Protein AF-0000000079722880 (afdb_homodimer)

Nearest PDB structures (foldseek):
  6xr1-assembly1_A  TM=2.635E-01  e=7.295E+00  synthetic construct
  6xr1-assembly1_A  TM=2.634E-01  e=8.609E+00  synthetic construct

Structure (mmCIF, N/CA/C/O backbone):
data_AF-0000000079722880-model_v1
#
loop_
_entity.id
_entity.type
_entity.pdbx_description
1 polymer 'Probable queuosine precursor transporter'
#
loop_
_atom_site.group_PDB
_atom_site.id
_atom_site.type_symbol
_atom_site.label_atom_id
_atom_site.label_alt_id
_atom_site.label_comp_id
_atom_site.label_asym_id
_atom_site.label_entity_id
_atom_site.label_seq_id
_atom_site.pdbx_PDB_ins_code
_atom_site.Cartn_x
_atom_site.Cartn_y
_atom_site.Cartn_z
_atom_site.occupancy
_atom_site.B_iso_or_equiv
_atom_site.auth_seq_id
_atom_site.auth_comp_id
_atom_site.auth_asym_id
_atom_site.auth_atom_id
_atom_site.pdbx_PDB_model_num
ATOM 1 N N . MET A 1 1 ? -13.094 20 5.91 1 61.19 1 MET A N 1
ATOM 2 C CA . MET A 1 1 ? -12.414 19.875 7.195 1 61.19 1 MET A CA 1
ATOM 3 C C . MET A 1 1 ? -11.094 20.641 7.18 1 61.19 1 MET A C 1
ATOM 5 O O . MET A 1 1 ? -10.18 20.312 6.422 1 61.19 1 MET A O 1
ATOM 9 N N . PRO A 1 2 ? -11.055 21.625 7.852 1 68.75 2 PRO A N 1
ATOM 10 C CA . PRO A 1 2 ? -9.93 22.562 7.77 1 68.75 2 PRO A CA 1
ATOM 11 C C . PRO A 1 2 ? -8.578 21.875 7.992 1 68.75 2 PRO A C 1
ATOM 13 O O . PRO A 1 2 ? -7.586 22.25 7.363 1 68.75 2 PRO A O 1
ATOM 16 N N . TYR A 1 3 ? -8.602 20.766 8.758 1 74.88 3 TYR A N 1
ATOM 17 C CA . TYR A 1 3 ? -7.332 20.141 9.094 1 74.88 3 TYR A CA 1
ATOM 18 C C . TYR A 1 3 ? -6.75 19.406 7.887 1 74.88 3 TYR A C 1
ATOM 20 O O . TYR A 1 3 ? -5.531 19.344 7.719 1 74.88 3 TYR A O 1
ATOM 28 N N . LEU A 1 4 ? -7.633 19 7.027 1 81.56 4 LEU A N 1
ATOM 29 C CA . LEU A 1 4 ? -7.168 18.109 5.961 1 81.56 4 LEU A CA 1
ATOM 30 C C . LEU A 1 4 ? -7.098 18.859 4.629 1 81.56 4 LEU A C 1
ATOM 32 O O . LEU A 1 4 ? -6.516 18.359 3.664 1 81.56 4 LEU A O 1
ATOM 36 N N . SER A 1 5 ? -7.555 20.047 4.641 1 83.75 5 SER A N 1
ATOM 37 C CA . SER A 1 5 ? -7.613 20.781 3.385 1 83.75 5 SER A CA 1
ATOM 38 C C . SER A 1 5 ? -6.406 21.703 3.225 1 83.75 5 SER A C 1
ATOM 40 O O . SER A 1 5 ? -6.199 22.281 2.16 1 83.75 5 SER A O 1
ATOM 42 N N . ASN A 1 6 ? -5.559 21.734 4.258 1 89.25 6 ASN A N 1
ATOM 43 C CA . ASN A 1 6 ? -4.336 22.531 4.16 1 89.25 6 ASN A CA 1
ATOM 44 C C . ASN A 1 6 ? -3.361 21.938 3.146 1 89.25 6 ASN A C 1
ATOM 46 O O . ASN A 1 6 ? -3.148 20.719 3.117 1 89.25 6 ASN A O 1
ATOM 50 N N . LYS A 1 7 ? -2.75 22.797 2.369 1 91.5 7 LYS A N 1
ATOM 51 C CA . LYS A 1 7 ? -1.876 22.406 1.271 1 91.5 7 LYS A CA 1
ATOM 52 C C . LYS A 1 7 ? -0.739 21.516 1.771 1 91.5 7 LYS A C 1
ATOM 54 O O . LYS A 1 7 ? -0.401 20.516 1.137 1 91.5 7 LYS A O 1
ATOM 59 N N . PRO A 1 8 ? -0.166 21.844 2.928 1 92.81 8 PRO A N 1
ATOM 60 C CA . PRO A 1 8 ? 0.917 20.969 3.404 1 92.81 8 PRO A CA 1
ATOM 61 C C . PRO A 1 8 ? 0.445 19.562 3.732 1 92.81 8 PRO A C 1
ATOM 63 O O . PRO A 1 8 ? 1.158 18.594 3.467 1 92.81 8 PRO A O 1
ATOM 66 N N . VAL A 1 9 ? -0.765 19.484 4.301 1 93.81 9 VAL A N 1
ATOM 67 C CA . VAL A 1 9 ? -1.298 18.172 4.668 1 93.81 9 VAL A C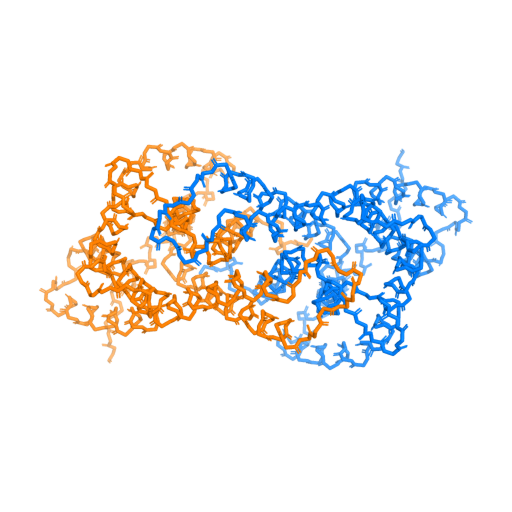A 1
ATOM 68 C C . VAL A 1 9 ? -1.634 17.375 3.406 1 93.81 9 VAL A C 1
ATOM 70 O O . VAL A 1 9 ? -1.33 16.188 3.314 1 93.81 9 VAL A O 1
ATOM 73 N N . VAL A 1 10 ? -2.178 18.062 2.428 1 94.75 10 VAL A N 1
ATOM 74 C CA . VAL A 1 10 ? -2.508 17.422 1.155 1 94.75 10 VAL A CA 1
ATOM 75 C C . VAL A 1 10 ? -1.235 16.906 0.492 1 94.75 10 VAL A C 1
ATOM 77 O O . VAL A 1 10 ? -1.208 15.773 -0.01 1 94.75 10 VAL A O 1
ATOM 80 N N . LEU A 1 11 ? -0.213 17.719 0.52 1 95.12 11 LEU A N 1
ATOM 81 C CA . LEU A 1 11 ? 1.066 17.328 -0.056 1 95.12 11 LEU A CA 1
ATOM 82 C C . LEU A 1 11 ? 1.625 16.094 0.658 1 95.12 11 LEU A C 1
ATOM 84 O O . LEU A 1 11 ? 2.068 15.141 0.011 1 95.12 11 LEU A O 1
ATOM 88 N N . TYR A 1 12 ? 1.6 16.094 1.978 1 96.44 12 TYR A N 1
ATOM 89 C CA . TYR A 1 12 ? 2.117 14.969 2.744 1 96.44 12 TYR A CA 1
ATOM 90 C C . TYR A 1 12 ? 1.321 13.703 2.455 1 96.44 12 TYR A C 1
ATOM 92 O O . TYR A 1 12 ? 1.897 12.625 2.291 1 96.44 12 TYR A O 1
ATOM 100 N N . VAL A 1 13 ? 0.023 13.797 2.396 1 97.06 13 VAL A N 1
ATOM 101 C CA . VAL A 1 13 ? -0.861 12.664 2.152 1 97.06 13 VAL A CA 1
ATOM 102 C C . VAL A 1 13 ? -0.552 12.047 0.788 1 97.06 13 VAL A C 1
ATOM 104 O O . VAL A 1 13 ? -0.48 10.828 0.651 1 97.06 13 VAL A O 1
ATOM 107 N N . LEU A 1 14 ? -0.364 12.883 -0.177 1 97.19 14 LEU A N 1
ATOM 108 C CA . LEU A 1 14 ? -0.044 12.406 -1.519 1 97.19 14 LEU A CA 1
ATOM 109 C C . LEU A 1 14 ? 1.307 11.703 -1.536 1 97.19 14 LEU A C 1
ATOM 111 O O . LEU A 1 14 ? 1.434 10.609 -2.096 1 97.19 14 LEU A O 1
ATOM 115 N N . LEU A 1 15 ? 2.281 12.32 -0.942 1 96.81 15 LEU A N 1
ATOM 116 C CA . LEU A 1 15 ? 3.619 11.742 -0.908 1 96.81 15 LEU A CA 1
ATOM 117 C C . LEU A 1 15 ? 3.623 10.43 -0.128 1 96.81 15 LEU A C 1
ATOM 119 O O . LEU A 1 15 ? 4.262 9.461 -0.541 1 96.81 15 LEU A O 1
ATOM 123 N N . LEU A 1 16 ? 2.896 10.398 1.007 1 98 16 LEU A N 1
ATOM 124 C CA . LEU A 1 16 ? 2.801 9.18 1.813 1 98 16 LEU A CA 1
ATOM 125 C C . LEU A 1 16 ? 2.137 8.055 1.027 1 98 16 LEU A C 1
ATOM 127 O O . LEU A 1 16 ? 2.584 6.91 1.08 1 98 16 LEU A O 1
ATOM 131 N N . SER A 1 17 ? 1.06 8.352 0.325 1 98.62 17 SER A N 1
ATOM 132 C CA . SER A 1 17 ? 0.34 7.352 -0.453 1 98.62 17 SER A CA 1
ATOM 133 C C . SER A 1 17 ? 1.231 6.742 -1.531 1 98.62 17 SER A C 1
ATOM 135 O O . SER A 1 17 ? 1.255 5.523 -1.711 1 98.62 17 SER A O 1
ATOM 137 N N . LEU A 1 18 ? 1.958 7.609 -2.229 1 98.19 18 LEU A N 1
ATOM 138 C CA . LEU A 1 18 ? 2.896 7.137 -3.24 1 98.19 18 LEU A CA 1
ATOM 139 C C . LEU A 1 18 ? 3.994 6.289 -2.607 1 98.19 18 LEU A C 1
ATOM 141 O O . LEU A 1 18 ? 4.328 5.219 -3.119 1 98.19 18 LEU A O 1
ATOM 145 N N . PHE A 1 19 ? 4.484 6.82 -1.496 1 97.69 19 PHE A N 1
ATOM 146 C CA . PHE A 1 19 ? 5.551 6.117 -0.788 1 97.69 19 PHE A CA 1
ATOM 147 C C . PHE A 1 19 ? 5.109 4.711 -0.401 1 97.69 19 PHE A C 1
ATOM 149 O O . PHE A 1 19 ? 5.809 3.736 -0.687 1 97.69 19 PHE A O 1
ATOM 156 N N . LEU A 1 20 ? 3.975 4.539 0.229 1 98.19 20 LEU A N 1
ATOM 157 C CA . LEU A 1 20 ? 3.486 3.248 0.704 1 98.19 20 LEU A CA 1
ATOM 158 C C . LEU A 1 20 ? 3.232 2.299 -0.463 1 98.19 20 LEU A C 1
ATOM 160 O O . LEU A 1 20 ? 3.568 1.115 -0.39 1 98.19 20 LEU A O 1
ATOM 164 N N . THR A 1 21 ? 2.656 2.811 -1.53 1 98.62 21 THR A N 1
ATOM 165 C CA . THR A 1 21 ? 2.324 1.981 -2.684 1 98.62 21 THR A CA 1
ATOM 166 C C . THR A 1 21 ? 3.59 1.433 -3.336 1 98.62 21 THR A C 1
ATOM 168 O O . THR A 1 21 ? 3.703 0.226 -3.564 1 98.62 21 THR A O 1
ATOM 171 N N . PHE A 1 22 ? 4.559 2.293 -3.578 1 97.94 22 PHE A N 1
ATOM 172 C CA . PHE A 1 22 ? 5.785 1.873 -4.25 1 97.94 22 PHE A CA 1
ATOM 173 C C . PHE A 1 22 ? 6.629 0.993 -3.334 1 97.94 22 PHE A C 1
ATOM 175 O O . PHE A 1 22 ? 7.293 0.065 -3.799 1 97.94 22 PHE A O 1
ATOM 182 N N . LEU A 1 23 ? 6.613 1.309 -2.047 1 96.88 23 LEU A N 1
ATOM 183 C CA . LEU A 1 23 ? 7.316 0.474 -1.079 1 96.88 23 LEU A CA 1
ATOM 184 C C . LEU A 1 23 ? 6.734 -0.935 -1.052 1 96.88 23 LEU A C 1
ATOM 186 O O . LEU A 1 23 ? 7.473 -1.919 -1.135 1 96.88 23 LEU A O 1
ATOM 190 N N . LEU A 1 24 ? 5.414 -1.031 -0.935 1 98 24 LEU A N 1
ATOM 191 C CA . LEU A 1 24 ? 4.742 -2.326 -0.899 1 98 24 LEU A CA 1
ATOM 192 C C . LEU A 1 24 ? 5.012 -3.111 -2.18 1 98 24 LEU A C 1
ATOM 194 O O . LEU A 1 24 ? 5.312 -4.305 -2.127 1 98 24 LEU A O 1
ATOM 198 N N . MET A 1 25 ? 4.93 -2.426 -3.291 1 97.94 25 MET A N 1
ATOM 199 C CA . MET A 1 25 ? 5.148 -3.094 -4.57 1 97.94 25 MET A CA 1
ATOM 200 C C . MET A 1 25 ? 6.59 -3.572 -4.699 1 97.94 25 MET A C 1
ATOM 202 O O . MET A 1 25 ? 6.844 -4.645 -5.254 1 97.94 25 MET A O 1
ATOM 206 N N . ALA A 1 26 ? 7.543 -2.773 -4.215 1 96.25 26 ALA A N 1
ATOM 207 C CA . ALA A 1 26 ? 8.945 -3.17 -4.234 1 96.25 26 ALA A CA 1
ATOM 208 C C . ALA A 1 26 ? 9.164 -4.465 -3.459 1 96.25 26 ALA A C 1
ATOM 210 O O . ALA A 1 26 ? 9.93 -5.332 -3.889 1 96.25 26 ALA A O 1
ATOM 211 N N . GLU A 1 27 ? 8.5 -4.578 -2.316 1 96.44 27 GLU A N 1
ATOM 212 C CA . GLU A 1 27 ? 8.641 -5.766 -1.475 1 96.44 27 GLU A CA 1
ATOM 213 C C . GLU A 1 27 ? 7.98 -6.98 -2.119 1 96.44 27 GLU A C 1
ATOM 215 O O . GLU A 1 27 ? 8.547 -8.078 -2.113 1 96.44 27 GLU A O 1
ATOM 220 N N . LEU A 1 28 ? 6.824 -6.781 -2.695 1 96.81 28 LEU A N 1
ATOM 221 C CA . LEU A 1 28 ? 6.008 -7.891 -3.172 1 96.81 28 LEU A CA 1
ATOM 222 C C . LEU A 1 28 ? 6.566 -8.453 -4.477 1 96.81 28 LEU A C 1
ATOM 224 O O . LEU A 1 28 ? 6.422 -9.648 -4.754 1 96.81 28 LEU A O 1
ATOM 228 N N . THR A 1 29 ? 7.215 -7.602 -5.277 1 96.19 29 THR A N 1
ATOM 229 C CA . THR A 1 29 ? 7.719 -8.07 -6.566 1 96.19 29 THR A CA 1
ATOM 230 C C . THR A 1 29 ? 9.234 -8.234 -6.527 1 96.19 29 THR A C 1
ATOM 232 O O . THR A 1 29 ? 9.844 -8.664 -7.508 1 96.19 29 THR A O 1
ATOM 235 N N . GLY A 1 30 ? 9.852 -7.941 -5.426 1 93.88 30 GLY A N 1
ATOM 236 C CA . GLY A 1 30 ? 11.297 -7.793 -5.34 1 93.88 30 GLY A CA 1
ATOM 237 C C . GLY A 1 30 ? 12.039 -9.117 -5.375 1 93.88 30 GLY A C 1
ATOM 238 O O . GLY A 1 30 ? 13.258 -9.148 -5.52 1 93.88 30 GLY A O 1
ATOM 239 N N . SER A 1 31 ? 11.344 -10.195 -5.34 1 91.88 31 SER A N 1
ATOM 240 C CA . SER A 1 31 ? 12.016 -11.492 -5.297 1 91.88 31 SER A CA 1
ATOM 241 C C . SER A 1 31 ? 12.398 -11.961 -6.695 1 91.88 31 SER A C 1
ATOM 243 O O . SER A 1 31 ? 13.203 -12.883 -6.848 1 91.88 31 SER A O 1
ATOM 245 N N . LYS A 1 32 ? 11.781 -11.391 -7.668 1 95.75 32 LYS A N 1
ATOM 246 C CA . LYS A 1 32 ? 12.164 -11.703 -9.047 1 95.75 32 LYS A CA 1
ATOM 247 C C . LYS A 1 32 ? 13.453 -10.992 -9.43 1 95.75 32 LYS A C 1
ATOM 249 O O . LYS A 1 32 ? 13.633 -9.805 -9.148 1 95.75 32 LYS A O 1
ATOM 254 N N . LEU A 1 33 ? 14.359 -11.789 -10.031 1 96.5 33 LEU A N 1
ATOM 255 C CA . LEU A 1 33 ? 15.633 -11.234 -10.477 1 96.5 33 LEU A CA 1
ATOM 256 C C . LEU A 1 33 ? 15.648 -11.055 -11.992 1 96.5 33 LEU A C 1
ATOM 258 O O . LEU A 1 33 ? 15.078 -11.867 -12.719 1 96.5 33 LEU A O 1
ATOM 262 N N . PHE A 1 34 ? 16.312 -10.047 -12.398 1 96.5 34 PHE A N 1
ATOM 263 C CA . PHE A 1 34 ? 16.5 -9.797 -13.82 1 96.5 34 PHE A CA 1
ATOM 264 C C . PHE A 1 34 ? 17.906 -9.289 -14.109 1 96.5 34 PHE A C 1
ATOM 266 O O . PHE A 1 34 ? 18.672 -9.008 -13.18 1 96.5 34 PHE A O 1
ATOM 273 N N . THR A 1 35 ? 18.281 -9.312 -15.391 1 95 35 THR A N 1
ATOM 274 C CA . THR A 1 35 ? 19.609 -8.867 -15.805 1 95 35 THR A CA 1
ATOM 275 C C . THR A 1 35 ? 19.516 -7.527 -16.531 1 95 35 THR A C 1
ATOM 277 O O . THR A 1 35 ? 18.672 -7.344 -17.406 1 95 35 THR A O 1
ATOM 280 N N . ALA A 1 36 ? 20.266 -6.559 -16.031 1 91.06 36 ALA A N 1
ATOM 281 C CA . ALA A 1 36 ? 20.422 -5.277 -16.719 1 91.06 36 ALA A CA 1
ATOM 282 C C . ALA A 1 36 ? 21.891 -4.906 -16.844 1 91.06 36 ALA A C 1
ATOM 284 O O . ALA A 1 36 ? 22.641 -4.918 -15.859 1 91.06 36 ALA A O 1
ATOM 285 N N . PHE A 1 37 ? 22.344 -4.617 -18.094 1 90.5 37 PHE A N 1
ATOM 286 C CA . PHE A 1 37 ? 23.703 -4.219 -18.375 1 90.5 37 PHE A CA 1
ATOM 287 C C . PHE A 1 37 ? 24.688 -5.266 -17.875 1 90.5 37 PHE A C 1
ATOM 289 O O . PHE A 1 37 ? 25.734 -4.93 -17.297 1 90.5 37 PHE A O 1
ATOM 296 N N . GLY A 1 38 ? 24.312 -6.516 -17.859 1 90.31 38 GLY A N 1
ATOM 297 C CA . GLY A 1 38 ? 25.188 -7.621 -17.5 1 90.31 38 GLY A CA 1
ATOM 298 C C . GLY A 1 38 ? 25.172 -7.926 -16.016 1 90.31 38 GLY A C 1
ATOM 299 O O . GLY A 1 38 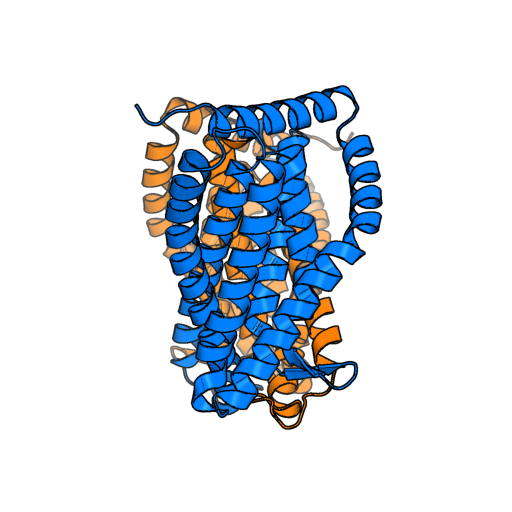? 25.875 -8.82 -15.547 1 90.31 38 GLY A O 1
ATOM 300 N N . PHE A 1 39 ? 24.344 -7.219 -15.25 1 92.5 39 PHE A N 1
ATOM 301 C CA . PHE A 1 39 ? 24.297 -7.418 -13.812 1 92.5 39 PHE A CA 1
ATOM 302 C C . PHE A 1 39 ? 22.938 -7.93 -13.375 1 92.5 39 PHE A C 1
ATOM 304 O O . PHE A 1 39 ? 21.906 -7.562 -13.953 1 92.5 39 PHE A O 1
ATOM 311 N N . THR A 1 40 ? 22.969 -8.773 -12.344 1 94.31 40 THR A N 1
ATOM 312 C CA . THR A 1 40 ? 21.734 -9.305 -11.758 1 94.31 40 THR A CA 1
ATOM 313 C C . THR A 1 40 ? 21.203 -8.359 -10.688 1 94.31 40 THR A C 1
ATOM 315 O O . THR A 1 40 ? 21.938 -7.953 -9.789 1 94.31 40 THR A O 1
ATOM 318 N N . MET A 1 41 ? 19.922 -8.094 -10.828 1 94 41 MET A N 1
ATOM 319 C CA . MET A 1 41 ? 19.281 -7.188 -9.883 1 94 41 MET A CA 1
ATOM 320 C C . MET A 1 41 ? 17.906 -7.691 -9.492 1 94 41 MET A C 1
ATOM 322 O O . MET A 1 41 ? 17.312 -8.523 -10.195 1 94 41 MET A O 1
ATOM 326 N N . THR A 1 42 ? 17.453 -7.164 -8.367 1 94.44 42 THR A N 1
ATOM 327 C CA . THR A 1 42 ? 16.094 -7.488 -7.941 1 94.44 42 THR A CA 1
ATOM 328 C C . THR A 1 42 ? 15.086 -6.551 -8.594 1 94.44 42 THR A C 1
ATOM 330 O O . THR A 1 42 ? 15.398 -5.395 -8.883 1 94.44 42 THR A O 1
ATOM 333 N N . MET A 1 43 ? 13.938 -7.051 -8.867 1 94.81 43 MET A N 1
ATOM 334 C CA . MET A 1 43 ? 12.875 -6.238 -9.461 1 94.81 43 MET A CA 1
ATOM 335 C C . MET A 1 43 ? 12.5 -5.078 -8.547 1 94.81 43 MET A C 1
ATOM 337 O O . MET A 1 43 ? 11.906 -4.098 -8.992 1 94.81 43 MET A O 1
ATOM 341 N N . GLY A 1 44 ? 12.805 -5.141 -7.301 1 92.38 44 GLY A N 1
ATOM 342 C CA . GLY A 1 44 ? 12.523 -4.098 -6.332 1 92.38 44 GLY A CA 1
ATOM 343 C C . GLY A 1 44 ? 13.211 -2.783 -6.652 1 92.38 44 GLY A C 1
ATOM 344 O O . GLY A 1 44 ? 12.836 -1.734 -6.125 1 92.38 44 GLY A O 1
ATOM 345 N N . VAL A 1 45 ? 14.18 -2.83 -7.508 1 90.62 45 VAL A N 1
ATOM 346 C CA . VAL A 1 45 ? 14.953 -1.627 -7.816 1 90.62 45 VAL A CA 1
ATOM 347 C C . VAL A 1 45 ? 14.109 -0.688 -8.68 1 90.62 45 VAL A C 1
ATOM 349 O O . VAL A 1 45 ? 14.422 0.5 -8.797 1 90.62 45 VAL A O 1
ATOM 352 N N . ILE A 1 46 ? 13.055 -1.205 -9.25 1 91.88 46 ILE A N 1
ATOM 353 C CA . ILE A 1 46 ? 12.242 -0.429 -10.18 1 91.88 46 ILE A CA 1
ATOM 354 C C . ILE A 1 46 ? 11.445 0.62 -9.414 1 91.88 46 ILE A C 1
ATOM 356 O O . ILE A 1 46 ? 11.469 1.804 -9.758 1 91.88 46 ILE A O 1
ATOM 360 N N . PRO A 1 47 ? 10.805 0.258 -8.336 1 93.88 47 PRO A N 1
ATOM 361 C CA . PRO A 1 47 ? 10.055 1.271 -7.586 1 93.88 47 PRO A CA 1
ATOM 362 C C . PRO A 1 47 ? 10.953 2.158 -6.73 1 93.88 47 PRO A C 1
ATOM 364 O O . PRO A 1 47 ? 10.539 3.244 -6.316 1 93.88 47 PRO A O 1
ATOM 367 N N . PHE A 1 48 ? 12.172 1.867 -6.492 1 87.5 48 PHE A N 1
ATOM 368 C CA . PHE A 1 48 ? 13.023 2.51 -5.496 1 87.5 48 PHE A CA 1
ATOM 369 C C . PHE A 1 48 ? 13.336 3.947 -5.895 1 87.5 48 PHE A C 1
ATOM 371 O O . PHE A 1 48 ? 13.383 4.836 -5.039 1 87.5 48 PHE A O 1
ATOM 378 N N . PRO A 1 49 ? 13.539 4.25 -7.156 1 89.38 49 PRO A N 1
ATOM 379 C CA . PRO A 1 49 ? 13.773 5.648 -7.512 1 89.38 49 PRO A CA 1
ATOM 380 C C . PRO A 1 49 ? 12.648 6.57 -7.051 1 89.38 49 PRO A C 1
ATOM 382 O O . PRO A 1 49 ? 12.906 7.688 -6.594 1 89.38 49 PRO A O 1
ATOM 385 N N . VAL A 1 50 ? 11.438 6.09 -7.133 1 91.94 50 VAL A N 1
ATOM 386 C CA . VAL A 1 50 ? 10.289 6.898 -6.727 1 91.94 50 VAL A CA 1
ATOM 387 C C . VAL A 1 50 ? 10.305 7.09 -5.211 1 91.94 50 VAL A C 1
ATOM 389 O O . VAL A 1 50 ? 10.07 8.195 -4.715 1 91.94 50 VAL A O 1
ATOM 392 N N . THR A 1 51 ? 10.594 6.043 -4.457 1 90.75 51 THR A N 1
ATOM 393 C CA . THR A 1 51 ? 10.625 6.156 -3.002 1 90.75 51 THR A CA 1
ATOM 394 C C . THR A 1 51 ? 11.742 7.094 -2.557 1 90.75 51 THR A C 1
ATOM 396 O O . THR A 1 51 ? 11.594 7.824 -1.574 1 90.75 51 THR A O 1
ATOM 399 N N . PHE A 1 52 ? 12.836 7.156 -3.314 1 84.06 52 PHE A N 1
ATOM 400 C CA . PHE A 1 52 ? 13.93 8.078 -3.018 1 84.06 52 PHE A CA 1
ATOM 401 C C . PHE A 1 52 ? 13.492 9.523 -3.232 1 84.06 52 PHE A C 1
ATOM 403 O O . PHE A 1 52 ? 13.789 10.391 -2.41 1 84.06 52 PHE A O 1
ATOM 410 N N . ILE A 1 53 ? 12.852 9.703 -4.348 1 88.31 53 ILE A N 1
ATOM 411 C CA . ILE A 1 53 ? 12.367 11.039 -4.652 1 88.31 53 ILE A CA 1
ATOM 412 C C . ILE A 1 53 ? 11.414 11.508 -3.557 1 88.31 53 ILE A C 1
ATOM 414 O O . ILE A 1 53 ? 11.531 12.633 -3.057 1 88.31 53 ILE A O 1
ATOM 418 N N . ILE A 1 54 ? 10.547 10.672 -3.129 1 93.12 54 ILE A N 1
ATOM 419 C CA . ILE A 1 54 ? 9.555 11.008 -2.117 1 93.12 54 ILE A CA 1
ATOM 420 C C . ILE A 1 54 ? 10.25 11.328 -0.796 1 93.12 54 ILE A C 1
ATOM 422 O O . ILE A 1 54 ? 9.922 12.312 -0.136 1 93.12 54 ILE A O 1
ATOM 426 N N . THR A 1 55 ? 11.188 10.508 -0.433 1 87.5 55 THR A N 1
ATOM 427 C CA . THR A 1 55 ? 11.875 10.719 0.836 1 87.5 55 THR A CA 1
ATOM 428 C C . THR A 1 55 ? 12.664 12.023 0.811 1 87.5 55 THR A C 1
ATOM 430 O O . THR A 1 55 ? 12.734 12.734 1.817 1 87.5 55 THR A O 1
ATOM 433 N N . ASP A 1 56 ? 13.227 12.398 -0.287 1 83.94 56 ASP A N 1
ATOM 434 C CA . ASP A 1 56 ? 13.938 13.664 -0.43 1 83.94 56 ASP A CA 1
ATOM 435 C C . ASP A 1 56 ? 12.977 14.844 -0.316 1 83.94 56 ASP A C 1
ATOM 437 O O . ASP A 1 56 ? 13.281 15.844 0.34 1 83.94 56 ASP A O 1
ATOM 441 N N . LEU A 1 57 ? 11.875 14.719 -0.985 1 88.31 57 LEU A N 1
ATOM 442 C CA . LEU A 1 57 ? 10.875 15.773 -0.92 1 88.31 57 LEU A CA 1
ATOM 443 C C . LEU A 1 57 ? 10.367 15.953 0.506 1 88.31 57 LEU A C 1
ATOM 445 O O . LEU A 1 57 ? 10.203 17.078 0.977 1 88.31 57 LEU A O 1
ATOM 449 N N . LEU A 1 58 ? 10.125 14.852 1.196 1 90.25 58 LEU A N 1
ATOM 450 C CA . LEU A 1 58 ? 9.688 14.914 2.586 1 90.25 58 LEU A CA 1
ATOM 451 C C . LEU A 1 58 ? 10.742 15.578 3.463 1 90.25 58 LEU A C 1
ATOM 453 O O . LEU A 1 58 ? 10.406 16.375 4.344 1 90.25 58 LEU A O 1
ATOM 457 N N . ASN A 1 59 ? 11.961 15.227 3.186 1 83.12 59 ASN A N 1
ATOM 458 C CA . ASN A 1 59 ? 13.047 15.836 3.947 1 83.12 59 ASN A CA 1
ATOM 459 C C . ASN A 1 59 ? 13.125 17.344 3.719 1 83.12 59 ASN A C 1
ATOM 461 O O . ASN A 1 59 ? 13.312 18.109 4.664 1 83.12 59 ASN A O 1
ATOM 465 N N . GLU A 1 60 ? 12.922 17.766 2.561 1 83.12 60 GLU A N 1
ATOM 466 C CA . GLU A 1 60 ? 13.062 19.172 2.168 1 83.12 60 GLU A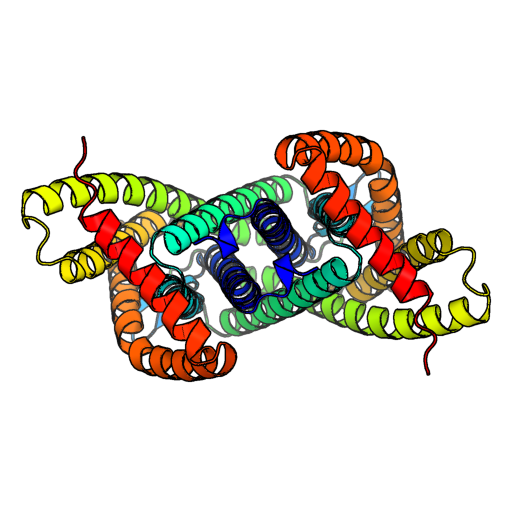 CA 1
ATOM 467 C C . GLU A 1 60 ? 11.914 20 2.711 1 83.12 60 GLU A C 1
ATOM 469 O O . GLU A 1 60 ? 12.125 21.109 3.23 1 83.12 60 GLU A O 1
ATOM 474 N N . TYR A 1 61 ? 10.734 19.484 2.635 1 88.44 61 TYR A N 1
ATOM 475 C CA . TYR A 1 61 ? 9.578 20.312 2.941 1 88.44 61 TYR A CA 1
ATOM 476 C C . TYR A 1 61 ? 9.094 20.078 4.367 1 88.44 61 TYR A C 1
ATOM 478 O O . TYR A 1 61 ? 8.453 20.938 4.965 1 88.44 61 TYR A O 1
ATOM 486 N N . PHE A 1 62 ? 9.422 18.891 4.914 1 89.88 62 PHE A N 1
ATOM 487 C CA . PHE A 1 62 ? 8.82 18.562 6.203 1 89.88 62 PHE A CA 1
ATOM 488 C C . PHE A 1 62 ? 9.891 18.203 7.223 1 89.88 62 PHE A C 1
ATOM 490 O O . PHE A 1 62 ? 9.609 18.094 8.422 1 89.88 62 PHE A O 1
ATOM 497 N N . GLY A 1 63 ? 11.094 17.938 6.75 1 83.06 63 GLY A N 1
ATOM 498 C CA . GLY A 1 63 ? 12.188 17.703 7.676 1 83.06 63 GLY A CA 1
ATOM 499 C C . GLY A 1 63 ? 12.445 16.234 7.945 1 83.06 63 GLY A C 1
ATOM 500 O O . GLY A 1 63 ? 11.68 15.375 7.512 1 83.06 63 GLY A O 1
ATOM 501 N N . ARG A 1 64 ? 13.414 15.914 8.727 1 81.94 64 ARG A N 1
ATOM 502 C CA . ARG A 1 64 ? 13.93 14.57 8.953 1 81.94 64 ARG A CA 1
ATOM 503 C C . ARG A 1 64 ? 12.992 13.758 9.836 1 81.94 64 ARG A C 1
ATOM 505 O O . ARG A 1 64 ? 12.859 12.547 9.672 1 81.94 64 ARG A O 1
ATOM 512 N N . LYS A 1 65 ? 12.398 14.352 10.773 1 85.38 65 LYS A N 1
ATOM 513 C CA . LYS A 1 65 ? 11.492 13.656 11.68 1 85.38 65 LYS A CA 1
ATOM 514 C C . LYS A 1 65 ? 10.32 13.039 10.914 1 85.38 65 LYS A C 1
ATOM 516 O O . LYS A 1 65 ? 9.914 11.906 11.195 1 85.38 65 LYS A O 1
ATOM 521 N N . VAL A 1 66 ? 9.891 13.82 9.914 1 90.56 66 VAL A N 1
ATOM 522 C CA . VAL A 1 66 ? 8.758 13.344 9.125 1 90.56 66 VAL A CA 1
ATOM 523 C C . VAL A 1 66 ? 9.211 12.195 8.219 1 90.56 66 VAL A C 1
ATOM 525 O O . VAL A 1 66 ? 8.469 11.234 8.008 1 90.56 66 VAL A O 1
ATOM 528 N N . VAL A 1 67 ? 10.438 12.281 7.727 1 87.81 67 VAL A N 1
ATOM 529 C CA . VAL A 1 67 ? 11 11.18 6.945 1 87.81 67 VAL A CA 1
ATOM 530 C C . VAL A 1 67 ? 11.062 9.922 7.801 1 87.81 67 VAL A C 1
ATOM 532 O O . VAL A 1 67 ? 10.641 8.844 7.359 1 87.81 67 VAL A O 1
ATOM 535 N N . ARG A 1 68 ? 11.469 10.031 9.008 1 87.31 68 ARG A N 1
ATOM 536 C CA . ARG A 1 68 ? 11.586 8.898 9.922 1 87.31 68 ARG A CA 1
ATOM 537 C C . ARG A 1 68 ? 10.211 8.305 10.234 1 87.31 68 ARG A C 1
ATOM 539 O O . ARG A 1 68 ? 10.023 7.09 10.195 1 87.31 68 ARG A O 1
ATOM 546 N N . THR A 1 69 ? 9.32 9.188 10.547 1 92.56 69 THR A N 1
ATOM 547 C CA . THR A 1 69 ? 7.969 8.742 10.859 1 92.56 69 THR A CA 1
ATOM 548 C C . THR A 1 69 ? 7.34 8.016 9.672 1 92.56 69 THR A C 1
ATOM 550 O O . THR A 1 69 ? 6.715 6.969 9.836 1 92.56 69 THR A O 1
ATOM 553 N N . THR A 1 70 ? 7.543 8.609 8.508 1 94.44 70 THR A N 1
ATOM 554 C CA . THR A 1 70 ? 6.996 8.008 7.293 1 94.44 70 THR A CA 1
ATOM 555 C C . THR A 1 70 ? 7.609 6.637 7.047 1 94.44 70 THR A C 1
ATOM 557 O O . THR A 1 70 ? 6.902 5.691 6.68 1 94.44 70 THR A O 1
ATOM 560 N N . THR A 1 71 ? 8.875 6.527 7.305 1 92.38 71 THR A N 1
ATOM 561 C CA . THR A 1 71 ? 9.57 5.262 7.109 1 92.38 71 THR A CA 1
ATOM 562 C C . THR A 1 71 ? 9.094 4.219 8.117 1 92.38 71 THR A C 1
ATOM 564 O O . THR A 1 71 ? 8.891 3.055 7.77 1 92.38 71 THR A O 1
ATOM 567 N N . ILE A 1 72 ? 8.859 4.625 9.344 1 94.44 72 ILE A N 1
ATOM 568 C CA . ILE A 1 72 ? 8.352 3.723 10.367 1 94.44 72 ILE A CA 1
ATOM 569 C C . ILE A 1 72 ? 6.957 3.236 9.984 1 94.44 72 ILE A C 1
ATOM 571 O O . ILE A 1 72 ? 6.652 2.045 10.102 1 94.44 72 ILE A O 1
ATOM 575 N N . ILE A 1 73 ? 6.137 4.148 9.523 1 96.56 73 ILE A N 1
AT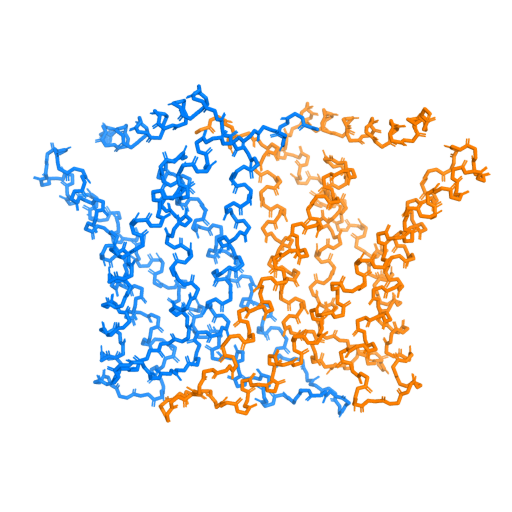OM 576 C CA . ILE A 1 73 ? 4.812 3.771 9.047 1 96.56 73 ILE A CA 1
ATOM 577 C C . ILE A 1 73 ? 4.938 2.738 7.93 1 96.56 73 ILE A C 1
ATOM 579 O O . ILE A 1 73 ? 4.254 1.713 7.941 1 96.56 73 ILE A O 1
ATOM 583 N N . GLY A 1 74 ? 5.836 2.998 7 1 96.81 74 GLY A N 1
ATOM 584 C CA . GLY A 1 74 ? 6.074 2.059 5.914 1 96.81 74 GLY A CA 1
ATOM 585 C C . GLY A 1 74 ? 6.469 0.676 6.398 1 96.81 74 GLY A C 1
ATOM 586 O O . GLY A 1 74 ? 5.945 -0.33 5.914 1 96.81 74 GLY A O 1
ATOM 587 N N . MET A 1 75 ? 7.316 0.626 7.422 1 95.88 75 MET A N 1
ATOM 588 C CA . MET A 1 75 ? 7.793 -0.646 7.957 1 95.88 75 MET A CA 1
ATOM 589 C C . MET A 1 75 ? 6.668 -1.405 8.648 1 95.88 75 MET A C 1
ATOM 591 O O . MET A 1 75 ? 6.543 -2.621 8.492 1 95.88 75 MET A O 1
ATOM 595 N N . ILE A 1 76 ? 5.883 -0.718 9.359 1 97.5 76 ILE A N 1
ATOM 596 C CA . ILE A 1 76 ? 4.75 -1.343 10.031 1 97.5 76 ILE A CA 1
ATOM 597 C C . ILE A 1 76 ? 3.766 -1.882 9 1 97.5 76 ILE A C 1
ATOM 599 O O . ILE A 1 76 ? 3.252 -2.994 9.141 1 97.5 76 ILE A O 1
ATOM 603 N N . MET A 1 77 ? 3.545 -1.135 7.941 1 98.19 77 MET A N 1
ATOM 604 C CA . MET A 1 77 ? 2.592 -1.539 6.91 1 98.19 77 MET A CA 1
ATOM 605 C C . MET A 1 77 ? 3.1 -2.76 6.148 1 98.19 77 MET A C 1
ATOM 607 O O . MET A 1 77 ? 2.326 -3.668 5.84 1 98.19 77 MET A O 1
ATOM 611 N N . ILE A 1 78 ? 4.375 -2.781 5.809 1 97.62 78 ILE A N 1
ATOM 612 C CA . ILE A 1 78 ? 4.871 -3.959 5.105 1 97.62 78 ILE A CA 1
ATOM 613 C C . ILE A 1 78 ? 4.863 -5.164 6.047 1 97.62 78 ILE A C 1
ATOM 615 O O . ILE A 1 78 ? 4.676 -6.301 5.605 1 97.62 78 ILE A O 1
ATOM 619 N N . GLY A 1 79 ? 5.102 -4.938 7.363 1 97.5 79 GLY A N 1
ATOM 620 C CA . GLY A 1 79 ? 4.922 -6.012 8.328 1 97.5 79 GLY A CA 1
ATOM 621 C C . GLY A 1 79 ? 3.512 -6.574 8.336 1 97.5 79 GLY A C 1
ATOM 622 O O . GLY A 1 79 ? 3.324 -7.789 8.391 1 97.5 79 GLY A O 1
ATOM 623 N N . LEU A 1 80 ? 2.543 -5.691 8.289 1 97.75 80 LEU A N 1
ATOM 624 C CA . LEU A 1 80 ? 1.148 -6.121 8.242 1 97.75 80 LEU A CA 1
ATOM 625 C C . LEU A 1 80 ? 0.851 -6.859 6.945 1 97.75 80 LEU A C 1
ATOM 627 O O . LEU A 1 80 ? 0.109 -7.848 6.945 1 97.75 80 LEU A O 1
ATOM 631 N N . ALA A 1 81 ? 1.401 -6.34 5.859 1 97.69 81 ALA A N 1
ATOM 632 C CA . ALA A 1 81 ? 1.259 -7.039 4.586 1 97.69 81 ALA A CA 1
ATOM 633 C C . ALA A 1 81 ? 1.806 -8.461 4.676 1 97.69 81 ALA A C 1
ATOM 635 O O . ALA A 1 81 ? 1.213 -9.398 4.133 1 97.69 81 ALA A O 1
ATOM 636 N N . TYR A 1 82 ? 2.906 -8.594 5.348 1 97.94 82 TYR A N 1
ATOM 637 C CA . TYR A 1 82 ? 3.504 -9.906 5.539 1 97.94 82 TYR A CA 1
ATOM 638 C C . TYR A 1 82 ? 2.557 -10.836 6.297 1 97.94 82 TYR A C 1
ATOM 640 O O . TYR A 1 82 ? 2.396 -12 5.934 1 97.94 82 TYR A O 1
ATOM 648 N N . VAL A 1 83 ? 1.973 -10.359 7.352 1 97.81 83 VAL A N 1
ATOM 649 C CA . VAL A 1 83 ? 1.035 -11.156 8.141 1 97.81 83 VAL A CA 1
ATOM 650 C C . VAL A 1 83 ? -0.123 -11.609 7.254 1 97.81 83 VAL A C 1
ATOM 652 O O . VAL A 1 83 ? -0.53 -12.773 7.309 1 97.81 83 VAL A O 1
ATOM 655 N N . LEU A 1 84 ? -0.62 -10.773 6.406 1 97.06 84 LEU A N 1
ATOM 656 C CA . LEU A 1 84 ? -1.719 -11.117 5.512 1 97.06 84 LEU A CA 1
ATOM 657 C C . LEU A 1 84 ? -1.294 -12.188 4.512 1 97.06 84 LEU A C 1
ATOM 659 O O . LEU A 1 84 ? -2.061 -13.109 4.223 1 97.06 84 LEU A O 1
ATOM 663 N N . ILE A 1 85 ? -0.095 -12.023 4.012 1 96.69 85 ILE A N 1
ATOM 664 C CA . ILE A 1 85 ? 0.442 -13.016 3.084 1 96.69 85 ILE A CA 1
ATOM 665 C C . ILE A 1 85 ? 0.497 -14.383 3.76 1 96.69 85 ILE A C 1
ATOM 667 O O . ILE A 1 85 ? 0.065 -15.383 3.184 1 96.69 85 ILE A O 1
ATOM 671 N N . VAL A 1 86 ? 1.034 -14.438 4.98 1 97.12 86 VAL A N 1
ATOM 672 C CA . VAL A 1 86 ? 1.186 -15.688 5.711 1 97.12 86 VAL A CA 1
ATOM 673 C C . VAL A 1 86 ? -0.185 -16.312 5.945 1 97.12 86 VAL A C 1
ATOM 675 O O . VAL A 1 86 ? -0.359 -17.531 5.77 1 97.12 86 VAL A O 1
ATOM 678 N N . VAL A 1 87 ? -1.17 -15.539 6.312 1 96.94 87 VAL A N 1
ATOM 679 C CA . VAL A 1 87 ? -2.529 -16.031 6.523 1 96.94 87 VAL A CA 1
ATOM 680 C C . VAL A 1 87 ? -3.08 -16.594 5.219 1 96.94 87 VAL A C 1
ATOM 682 O O . VAL A 1 87 ? -3.641 -17.688 5.203 1 96.94 87 VAL A O 1
ATOM 685 N N . ASP A 1 88 ? -2.926 -15.875 4.121 1 96.62 88 ASP A N 1
ATOM 686 C CA . ASP A 1 88 ? -3.436 -16.297 2.82 1 96.62 88 ASP A CA 1
ATOM 687 C C . ASP A 1 88 ? -2.795 -17.609 2.379 1 96.62 88 ASP A C 1
ATOM 689 O O . ASP A 1 88 ? -3.459 -18.453 1.783 1 96.62 88 ASP A O 1
ATOM 693 N N . MET A 1 89 ? -1.527 -17.766 2.674 1 96.69 89 MET A N 1
ATOM 694 C CA . MET A 1 89 ? -0.791 -18.953 2.238 1 96.69 89 MET A CA 1
ATOM 695 C C . MET A 1 89 ? -1.262 -20.188 2.992 1 96.69 89 MET A C 1
ATOM 697 O O . MET A 1 89 ? -1.11 -21.312 2.504 1 96.69 89 MET A O 1
ATOM 701 N N . GLN A 1 90 ? -1.86 -20 4.164 1 96.62 90 GLN A N 1
ATOM 702 C CA . GLN A 1 90 ? -2.314 -21.125 4.977 1 96.62 90 GLN A CA 1
ATOM 703 C C . GLN A 1 90 ? -3.691 -21.609 4.527 1 96.62 90 GLN A C 1
ATOM 705 O O . GLN A 1 90 ? -4.137 -22.688 4.926 1 96.62 90 GLN A O 1
ATOM 710 N N . ILE A 1 91 ? -4.395 -20.875 3.752 1 96.88 91 ILE A N 1
ATOM 711 C CA . ILE A 1 91 ? -5.727 -21.219 3.275 1 96.88 91 ILE A CA 1
ATOM 712 C C . ILE A 1 91 ? -5.629 -21.891 1.913 1 96.88 91 ILE A C 1
ATOM 714 O O . ILE A 1 91 ? -5.203 -21.281 0.932 1 96.88 91 ILE A O 1
ATOM 718 N N . PRO A 1 92 ? -6.07 -23.109 1.83 1 96.56 92 PRO A N 1
ATOM 719 C CA . PRO A 1 92 ? -5.918 -23.828 0.568 1 96.56 92 PRO A CA 1
ATOM 720 C C . PRO A 1 92 ? -6.797 -23.266 -0.546 1 96.56 92 PRO A C 1
ATOM 722 O O . PRO A 1 92 ? -7.934 -22.859 -0.294 1 96.56 92 PRO A O 1
ATOM 725 N N . ALA A 1 93 ? -6.219 -23.266 -1.679 1 96.56 93 ALA A N 1
ATOM 726 C CA . ALA A 1 93 ? -6.984 -22.875 -2.863 1 96.56 93 ALA A CA 1
ATOM 727 C C . ALA A 1 93 ? -8.047 -23.922 -3.189 1 96.56 93 ALA A C 1
ATOM 729 O O . ALA A 1 93 ? -7.809 -25.125 -3.035 1 96.56 93 ALA A O 1
ATOM 730 N N . ASN A 1 94 ? -9.148 -23.438 -3.592 1 94.69 94 ASN A N 1
ATOM 731 C CA . ASN A 1 94 ? -10.141 -24.375 -4.086 1 94.69 94 ASN A CA 1
ATOM 732 C C . ASN A 1 94 ? -9.867 -24.781 -5.531 1 94.69 94 ASN A C 1
ATOM 734 O O . ASN A 1 94 ? -9.117 -24.109 -6.234 1 94.69 94 ASN A O 1
ATOM 738 N N . PRO A 1 95 ? -10.477 -25.875 -5.945 1 92.25 95 PRO A N 1
ATOM 739 C CA . PRO A 1 95 ? -10.195 -26.391 -7.281 1 92.25 95 PRO A CA 1
ATOM 740 C C . PRO A 1 95 ? -10.562 -25.406 -8.391 1 92.25 95 PRO A C 1
ATOM 742 O O . PRO A 1 95 ? -10.039 -25.5 -9.508 1 92.25 95 PRO A O 1
ATOM 745 N N . ASP A 1 96 ? -11.367 -24.422 -8.094 1 91.75 96 ASP A N 1
ATOM 746 C CA . ASP A 1 96 ? -11.828 -23.469 -9.102 1 91.75 96 ASP A CA 1
ATOM 747 C C . ASP A 1 96 ? -10.891 -22.281 -9.195 1 91.75 96 ASP A C 1
ATOM 749 O O . ASP A 1 96 ? -11.055 -21.422 -10.062 1 91.75 96 ASP A O 1
ATOM 753 N N . SER A 1 97 ? -9.898 -22.25 -8.398 1 95.62 97 SER A N 1
ATOM 754 C CA . SER A 1 97 ? -9.008 -21.094 -8.344 1 95.62 97 SER A CA 1
ATOM 755 C C . SER A 1 97 ? -8.102 -21.047 -9.57 1 95.62 97 SER A C 1
ATOM 757 O O . SER A 1 97 ? -7.492 -22.047 -9.945 1 95.62 97 SER A O 1
ATOM 759 N N . PRO A 1 98 ? -8.047 -19.938 -10.148 1 94.62 98 PRO A N 1
ATOM 760 C CA . PRO A 1 98 ? -7.105 -19.781 -11.258 1 94.62 98 PRO A CA 1
ATOM 761 C C . PRO A 1 98 ? -5.645 -19.844 -10.812 1 94.62 98 PRO A C 1
ATOM 763 O O . PRO A 1 98 ? -4.746 -20.031 -11.633 1 94.62 98 PRO A O 1
ATOM 766 N N . ILE A 1 99 ? -5.418 -19.594 -9.523 1 94.69 99 ILE A N 1
ATOM 767 C CA . ILE A 1 99 ? -4.074 -19.641 -8.953 1 94.69 99 ILE A CA 1
ATOM 768 C C . ILE A 1 99 ? -3.953 -20.828 -8.008 1 94.69 99 ILE A C 1
ATOM 770 O O . ILE A 1 99 ? -4.727 -20.969 -7.059 1 94.69 99 ILE A O 1
ATOM 774 N N . SER A 1 100 ? -3.004 -21.641 -8.297 1 95 100 SER A N 1
ATOM 775 C CA . SER A 1 100 ? -2.762 -22.797 -7.434 1 95 100 SER A CA 1
ATOM 776 C C . SER A 1 100 ? -1.994 -22.391 -6.176 1 95 100 SER A C 1
ATOM 778 O O . SER A 1 100 ? -1.371 -21.328 -6.137 1 95 100 SER A O 1
ATOM 780 N N . ASP A 1 101 ? -2.074 -23.266 -5.176 1 96.25 101 ASP A N 1
ATOM 781 C CA . ASP A 1 101 ? -1.303 -23.047 -3.957 1 96.25 101 ASP A CA 1
ATOM 782 C C . ASP A 1 101 ? 0.191 -22.953 -4.262 1 96.25 101 ASP A C 1
ATOM 784 O O . ASP A 1 101 ? 0.895 -22.109 -3.703 1 96.25 101 ASP A O 1
ATOM 788 N N . SER A 1 102 ? 0.647 -23.781 -5.133 1 94.81 102 SER A N 1
ATOM 789 C CA . SER A 1 102 ? 2.066 -23.812 -5.473 1 94.81 102 SER A CA 1
ATOM 790 C C . SER A 1 102 ? 2.514 -22.5 -6.09 1 94.81 102 SER A C 1
ATOM 792 O O . SER A 1 102 ? 3.537 -21.938 -5.691 1 94.81 102 SER A O 1
ATOM 794 N N . ALA A 1 103 ? 1.735 -22.031 -7.023 1 94.06 103 ALA A N 1
ATOM 795 C CA . ALA A 1 103 ? 2.072 -20.766 -7.676 1 94.06 103 ALA A CA 1
ATOM 796 C C . ALA A 1 103 ? 1.999 -19.609 -6.688 1 94.06 103 ALA A C 1
ATOM 798 O O . ALA A 1 103 ? 2.902 -18.766 -6.637 1 94.06 103 ALA A O 1
ATOM 799 N N . PHE A 1 104 ? 0.945 -19.625 -5.934 1 96.12 104 PHE A N 1
ATOM 800 C CA . PHE A 1 104 ? 0.727 -18.578 -4.941 1 96.12 104 PHE A CA 1
ATOM 801 C C . PHE A 1 104 ? 1.856 -18.547 -3.92 1 96.12 104 PHE A C 1
ATOM 803 O O . PHE A 1 104 ? 2.443 -17.5 -3.656 1 96.12 104 PHE A O 1
ATOM 810 N N . ASN A 1 105 ? 2.219 -19.672 -3.389 1 95.06 105 ASN A N 1
ATOM 811 C CA . ASN A 1 105 ? 3.23 -19.781 -2.344 1 95.06 105 ASN A CA 1
ATOM 812 C C . ASN A 1 105 ? 4.629 -19.5 -2.881 1 95.06 105 ASN A C 1
ATOM 814 O O . ASN A 1 105 ? 5.453 -18.891 -2.189 1 95.06 105 ASN A O 1
ATOM 818 N N . ASN A 1 106 ? 4.895 -19.906 -4.035 1 93.81 106 ASN A N 1
ATOM 819 C CA . ASN A 1 106 ? 6.191 -19.609 -4.641 1 93.81 106 ASN A CA 1
ATOM 820 C C . ASN A 1 106 ? 6.445 -18.109 -4.734 1 93.81 106 ASN A C 1
ATOM 822 O O . ASN A 1 106 ? 7.516 -17.625 -4.355 1 93.81 106 ASN A O 1
ATOM 826 N N . VAL A 1 107 ? 5.445 -17.422 -5.137 1 94.81 107 VAL A N 1
ATOM 827 C CA . VAL A 1 107 ? 5.609 -15.984 -5.344 1 94.81 107 VAL A CA 1
ATOM 828 C C . VAL A 1 107 ? 5.586 -15.258 -4 1 94.81 107 VAL A C 1
ATOM 830 O O . VAL A 1 107 ? 6.516 -14.523 -3.672 1 94.81 107 VAL A O 1
ATOM 833 N N . PHE A 1 108 ? 4.652 -15.57 -3.158 1 95.88 108 PHE A N 1
ATOM 834 C CA . PHE A 1 108 ? 4.422 -14.719 -1.999 1 95.88 108 PHE A CA 1
ATOM 835 C C . PHE A 1 108 ? 5.285 -15.156 -0.822 1 95.88 108 PHE A C 1
ATOM 837 O O . PHE A 1 108 ? 5.582 -14.359 0.07 1 95.88 108 PHE A O 1
ATOM 844 N N . ALA A 1 109 ? 5.734 -16.422 -0.811 1 94.56 109 ALA A N 1
ATOM 845 C CA . ALA A 1 109 ? 6.719 -16.797 0.196 1 94.56 109 ALA A CA 1
ATOM 846 C C . ALA A 1 109 ? 8.039 -16.062 -0.011 1 94.56 109 ALA A C 1
ATOM 848 O O . ALA A 1 109 ? 8.664 -15.625 0.954 1 94.56 109 ALA A O 1
ATOM 849 N N . ASN A 1 110 ? 8.414 -15.992 -1.229 1 94.44 110 ASN A N 1
ATOM 850 C CA . ASN A 1 110 ? 9.641 -15.266 -1.545 1 94.44 110 ASN A CA 1
ATOM 851 C C . ASN A 1 110 ? 9.484 -13.766 -1.267 1 94.44 110 ASN A C 1
ATOM 853 O O . ASN A 1 110 ? 10.422 -13.117 -0.802 1 94.44 110 ASN A O 1
ATOM 857 N N . SER A 1 111 ? 8.289 -13.227 -1.589 1 94.88 111 SER A N 1
ATOM 858 C CA . SER A 1 111 ? 8.008 -11.844 -1.202 1 94.88 111 SER A CA 1
ATOM 859 C C . SER A 1 111 ? 8.141 -11.656 0.306 1 94.88 111 SER A C 1
ATOM 861 O O . SER A 1 111 ? 8.648 -10.633 0.767 1 94.88 111 SER A O 1
ATOM 863 N N . GLY A 1 112 ? 7.66 -12.648 1.016 1 95.88 112 GLY A N 1
ATOM 864 C CA . GLY A 1 112 ? 7.754 -12.609 2.467 1 95.88 112 GLY A CA 1
ATOM 865 C C . GLY A 1 112 ? 9.188 -12.516 2.967 1 95.88 112 GLY A C 1
ATOM 866 O O . GLY A 1 112 ? 9.477 -11.766 3.902 1 95.88 112 GLY A O 1
ATOM 867 N N . LEU A 1 113 ? 10.055 -13.242 2.357 1 95.31 113 LEU A N 1
ATOM 868 C CA . LEU A 1 113 ? 11.461 -13.203 2.736 1 95.31 113 LEU A CA 1
ATOM 869 C C . LEU A 1 113 ? 12.055 -11.82 2.484 1 95.31 113 LEU A C 1
ATOM 871 O O . LEU A 1 113 ? 12.859 -11.328 3.279 1 95.31 113 LEU A O 1
ATOM 875 N N . VAL A 1 114 ? 11.672 -11.219 1.411 1 94.94 114 VAL A N 1
ATOM 876 C CA . VAL A 1 114 ? 12.117 -9.859 1.102 1 94.94 114 VAL A CA 1
ATOM 877 C C . VAL A 1 114 ? 11.633 -8.898 2.186 1 94.94 114 VAL A C 1
ATOM 879 O O . VAL A 1 114 ? 12.406 -8.07 2.674 1 94.94 114 VAL A O 1
ATOM 882 N N . ILE A 1 115 ? 10.406 -9.047 2.564 1 96 115 ILE A N 1
ATOM 883 C CA . ILE A 1 115 ? 9.812 -8.18 3.578 1 96 115 ILE A CA 1
ATOM 884 C C . ILE A 1 115 ? 10.539 -8.367 4.906 1 96 115 ILE A C 1
ATOM 886 O O . ILE A 1 115 ? 10.898 -7.391 5.57 1 96 115 ILE A O 1
ATOM 890 N N . ILE A 1 116 ? 10.758 -9.57 5.266 1 96 116 ILE A N 1
ATOM 891 C CA . ILE A 1 116 ? 11.484 -9.852 6.496 1 96 116 ILE A CA 1
ATOM 892 C C . ILE A 1 116 ? 12.867 -9.203 6.441 1 96 116 ILE A C 1
ATOM 894 O O . ILE A 1 116 ? 13.305 -8.57 7.406 1 96 116 ILE A O 1
ATOM 898 N N . GLY A 1 117 ? 13.555 -9.414 5.336 1 95.31 117 GLY A N 1
ATOM 899 C CA . GLY A 1 117 ? 14.844 -8.766 5.152 1 95.31 117 GLY A CA 1
ATOM 900 C C . GLY A 1 117 ? 14.781 -7.262 5.32 1 95.31 117 GLY A C 1
ATOM 901 O O . GLY A 1 117 ? 15.648 -6.672 5.969 1 95.31 117 GLY A O 1
ATOM 902 N N . SER A 1 118 ? 13.797 -6.664 4.789 1 93.88 118 SER A N 1
ATOM 903 C CA . SER A 1 118 ? 13.633 -5.215 4.859 1 93.88 118 SER A CA 1
ATOM 904 C C . SER A 1 118 ? 13.391 -4.754 6.293 1 93.88 118 SER A C 1
ATOM 906 O O . SER A 1 118 ? 13.953 -3.752 6.734 1 93.88 118 SER A O 1
ATOM 908 N N . VAL A 1 119 ? 12.539 -5.441 6.996 1 93.12 119 VAL A N 1
ATOM 909 C CA . VAL A 1 119 ? 12.234 -5.098 8.383 1 93.12 119 VAL A CA 1
ATOM 910 C C . VAL A 1 119 ? 13.492 -5.258 9.242 1 93.12 119 VAL A C 1
ATOM 912 O O . VAL A 1 119 ? 13.812 -4.391 10.055 1 93.12 119 VAL A O 1
ATOM 915 N N . VAL A 1 120 ? 14.211 -6.281 9.031 1 94.06 120 VAL A N 1
ATOM 916 C CA . VAL A 1 120 ? 15.453 -6.531 9.766 1 94.06 120 VAL A CA 1
ATOM 917 C C . VAL A 1 120 ? 16.469 -5.449 9.43 1 94.06 120 VAL A C 1
ATOM 919 O O . VAL A 1 120 ? 17.125 -4.902 10.32 1 94.06 120 VAL A O 1
ATOM 922 N N . ALA A 1 121 ? 16.625 -5.191 8.141 1 92.62 121 ALA A N 1
ATOM 923 C CA . ALA A 1 121 ? 17.547 -4.148 7.715 1 92.62 121 ALA A CA 1
ATOM 924 C C . ALA A 1 121 ? 17.219 -2.812 8.375 1 92.62 121 ALA A C 1
ATOM 926 O O . ALA A 1 121 ? 18.109 -2.08 8.797 1 92.62 121 ALA A O 1
ATOM 927 N N . TYR A 1 122 ? 16.031 -2.521 8.453 1 87.69 122 TYR A N 1
ATOM 928 C CA . TYR A 1 122 ? 15.594 -1.281 9.078 1 87.69 122 TYR A CA 1
ATOM 929 C C . TYR A 1 122 ? 15.969 -1.252 10.555 1 87.69 122 TYR A C 1
ATOM 931 O O . TYR A 1 122 ? 16.469 -0.238 11.055 1 87.69 122 TYR A O 1
ATOM 939 N N . LEU A 1 123 ? 15.688 -2.311 11.234 1 87.44 123 LEU A N 1
ATOM 940 C CA . LEU A 1 123 ? 16 -2.4 12.656 1 87.44 123 LEU A CA 1
ATOM 941 C C . LEU A 1 123 ? 17.5 -2.258 12.891 1 87.44 123 LEU A C 1
ATOM 943 O O . LEU A 1 123 ? 17.922 -1.565 13.82 1 87.44 123 LEU A O 1
ATOM 947 N N . ILE A 1 124 ? 18.281 -2.842 12.047 1 87.25 124 ILE A N 1
ATOM 948 C CA . ILE A 1 124 ? 19.734 -2.727 12.133 1 87.25 124 ILE A CA 1
ATOM 949 C C . ILE A 1 124 ? 20.141 -1.284 11.859 1 87.25 124 ILE A C 1
ATOM 951 O O . ILE A 1 124 ? 21 -0.737 12.562 1 87.25 124 ILE A O 1
ATOM 955 N N . GLY A 1 125 ? 19.578 -0.699 10.836 1 79.5 125 GLY A N 1
ATOM 956 C CA . GLY A 1 125 ? 19.875 0.682 10.5 1 79.5 125 GLY A CA 1
ATOM 957 C C . GLY A 1 125 ? 19.578 1.649 11.633 1 79.5 125 GLY A C 1
ATOM 958 O O . GLY A 1 125 ? 20.328 2.598 11.867 1 79.5 125 GLY A O 1
ATOM 959 N N . GLN A 1 126 ? 18.5 1.455 12.336 1 74.44 126 GLN A N 1
ATOM 960 C CA . GLN A 1 126 ? 18.141 2.297 13.469 1 74.44 126 GLN A CA 1
ATOM 961 C C . GLN A 1 126 ? 19.188 2.201 14.578 1 74.44 126 GLN A C 1
ATOM 963 O O . GLN A 1 126 ? 19.5 3.199 15.234 1 74.44 126 GLN A O 1
ATOM 968 N N . PHE A 1 127 ? 19.656 1.106 14.68 1 72.75 127 PHE A N 1
ATOM 969 C CA . PHE A 1 127 ? 20.672 0.888 15.711 1 72.75 127 PHE A CA 1
ATOM 970 C C . PHE A 1 127 ? 21.984 1.541 15.312 1 72.75 127 PHE A C 1
ATOM 972 O O . PHE A 1 127 ? 22.656 2.154 16.156 1 72.75 127 PHE A O 1
ATOM 979 N N . ILE A 1 128 ? 22.328 1.425 14.102 1 70.94 128 ILE A N 1
ATOM 980 C CA . ILE A 1 128 ? 23.578 1.982 13.609 1 70.94 128 ILE A CA 1
ATOM 981 C C . ILE A 1 128 ? 23.5 3.508 13.594 1 70.94 128 ILE A C 1
ATOM 983 O O . ILE A 1 128 ? 24.469 4.191 13.914 1 70.94 128 ILE A O 1
ATOM 987 N N . ASP A 1 129 ? 22.359 3.969 13.133 1 64.06 129 ASP A N 1
ATOM 988 C CA . ASP A 1 129 ? 22.172 5.414 13.109 1 64.06 129 ASP A CA 1
ATOM 989 C C . ASP A 1 129 ? 22.375 6.027 14.492 1 64.06 129 ASP A C 1
ATOM 991 O O . ASP A 1 129 ? 23 7.078 14.625 1 64.06 129 ASP A O 1
ATOM 995 N N . ILE A 1 130 ? 21.859 5.434 15.375 1 57.88 130 ILE A N 1
ATOM 996 C CA . ILE A 1 130 ? 22.016 5.902 16.75 1 57.88 130 ILE A CA 1
ATOM 997 C C . ILE A 1 130 ? 23.5 5.91 17.109 1 57.88 130 ILE A C 1
ATOM 999 O O . ILE A 1 130 ? 24 6.867 17.719 1 57.88 130 ILE A O 1
ATOM 1003 N N . GLN A 1 131 ? 24.156 4.969 16.656 1 57 131 GLN A N 1
ATOM 1004 C CA . GLN A 1 131 ? 25.562 4.84 16.984 1 57 131 GLN A CA 1
ATOM 1005 C C . GLN A 1 131 ? 26.406 5.836 16.203 1 57 131 GLN A C 1
ATOM 1007 O O . GLN A 1 131 ? 27.344 6.43 16.734 1 57 131 GLN A O 1
ATOM 1012 N N . VAL A 1 132 ? 26.062 5.887 14.945 1 58.66 132 VAL A N 1
ATOM 1013 C CA . VAL A 1 132 ? 26.812 6.793 14.086 1 58.66 132 VAL A CA 1
ATOM 1014 C C . VAL A 1 132 ? 26.609 8.234 14.539 1 58.66 132 VAL A C 1
ATOM 1016 O O . VAL A 1 132 ? 27.547 9.039 14.547 1 58.66 132 VAL A O 1
ATOM 1019 N N . PHE A 1 133 ? 25.406 8.508 14.805 1 55.22 133 PHE A N 1
ATOM 1020 C CA . PHE A 1 133 ? 25.125 9.836 15.32 1 55.22 133 PHE A CA 1
ATOM 1021 C C . PHE A 1 133 ? 25.953 10.125 16.562 1 55.22 133 PHE A C 1
ATOM 1023 O O . PHE A 1 133 ? 26.531 11.203 16.703 1 55.22 133 PHE A O 1
ATOM 1030 N N . HIS A 1 134 ? 25.984 9.211 17.344 1 54.12 134 HIS A N 1
ATOM 1031 C CA . HIS A 1 134 ? 26.766 9.375 18.562 1 54.12 134 HIS A CA 1
ATOM 1032 C C . HIS A 1 134 ? 28.25 9.539 18.25 1 54.12 134 HIS A C 1
ATOM 1034 O O . HIS A 1 134 ? 28.922 10.367 18.859 1 54.12 134 HIS A O 1
ATOM 1040 N N . PHE A 1 135 ? 28.594 8.789 17.312 1 55.34 135 PHE A N 1
ATOM 1041 C CA . PHE A 1 135 ? 30.016 8.805 16.938 1 55.34 135 PHE A CA 1
ATOM 1042 C C . PHE A 1 135 ? 30.375 10.117 16.25 1 55.34 135 PHE A C 1
ATOM 1044 O O . PHE A 1 135 ? 31.406 10.719 16.562 1 55.34 135 PHE A O 1
ATOM 1051 N N . LEU A 1 136 ? 29.578 10.461 15.305 1 54.91 136 LEU A N 1
ATOM 1052 C CA . LEU A 1 136 ? 29.875 11.664 14.539 1 54.91 136 LEU A CA 1
ATOM 1053 C C . LEU A 1 136 ? 29.734 12.906 15.406 1 54.91 136 LEU A C 1
ATOM 1055 O O . LEU A 1 136 ? 30.453 13.898 15.211 1 54.91 136 LEU A O 1
ATOM 1059 N N . ARG A 1 137 ? 28.766 12.898 16.156 1 53.19 137 ARG A N 1
ATOM 1060 C CA . ARG A 1 137 ? 28.641 14 17.109 1 53.19 137 ARG A CA 1
ATOM 1061 C C . ARG A 1 137 ? 29.922 14.172 17.906 1 53.19 137 ARG A C 1
ATOM 1063 O O . ARG A 1 137 ? 30.375 15.297 18.156 1 53.19 137 ARG A O 1
ATOM 1070 N N . LYS A 1 138 ? 30.422 13.086 18.172 1 54.09 138 LYS A N 1
ATOM 1071 C CA . LYS A 1 138 ? 31.656 13.117 18.953 1 54.09 138 LYS A CA 1
ATOM 1072 C C . LYS A 1 138 ? 32.844 13.602 18.125 1 54.09 138 LYS A C 1
ATOM 1074 O O . LYS A 1 138 ? 33.656 14.367 18.609 1 54.09 138 LYS A O 1
ATOM 1079 N N . LYS A 1 139 ? 32.75 13.188 16.844 1 54.81 139 LYS A N 1
ATOM 1080 C CA . LYS A 1 139 ? 33.938 13.438 16.031 1 54.81 139 LYS A CA 1
ATOM 1081 C C . LYS A 1 139 ? 33.844 14.797 15.344 1 54.81 139 LYS A C 1
ATOM 1083 O O . LYS A 1 139 ? 34.875 15.438 15.094 1 54.81 139 LYS A O 1
ATOM 1088 N N . THR A 1 140 ? 32.75 15.133 14.789 1 52.75 140 THR A N 1
ATOM 1089 C CA . THR A 1 140 ? 32.688 16.312 13.938 1 52.75 140 THR A CA 1
ATOM 1090 C C . THR A 1 140 ? 32.281 17.547 14.75 1 52.75 140 THR A C 1
ATOM 1092 O O . THR A 1 140 ? 32.156 18.641 14.203 1 52.75 140 THR A O 1
ATOM 1095 N N . LYS A 1 141 ? 32.375 17.562 15.82 1 49.47 141 LYS A N 1
ATOM 1096 C CA . LYS A 1 141 ? 32.031 18.688 16.672 1 49.47 141 LYS A CA 1
ATOM 1097 C C . LYS A 1 141 ? 30.844 19.469 16.094 1 49.47 141 LYS A C 1
ATOM 1099 O O . LYS A 1 141 ? 30.859 20.703 16.094 1 49.47 141 LYS A O 1
ATOM 1104 N N . GLY A 1 142 ? 29.875 18.906 15.391 1 49.06 142 GLY A N 1
ATOM 1105 C CA . GLY A 1 142 ? 28.641 19.531 14.953 1 49.06 142 GLY A CA 1
ATOM 1106 C C . GLY A 1 142 ? 28.734 20.156 13.57 1 49.06 142 GLY A C 1
ATOM 1107 O O . GLY A 1 142 ? 27.734 20.641 13.031 1 49.06 142 GLY A O 1
ATOM 1108 N N . LYS A 1 143 ? 29.953 20.359 12.789 1 48.78 143 LYS A N 1
ATOM 1109 C CA . LYS A 1 143 ? 30.141 21.281 11.672 1 48.78 143 LYS A CA 1
ATOM 1110 C C . LYS A 1 143 ? 29.828 20.609 10.344 1 48.78 143 LYS A C 1
ATOM 1112 O O . LYS A 1 143 ? 29.484 21.266 9.367 1 48.78 143 LYS A O 1
ATOM 1117 N N . HIS A 1 144 ? 29.922 19.422 10.07 1 50.44 144 HIS A N 1
ATOM 1118 C CA . HIS A 1 144 ? 29.766 18.844 8.742 1 50.44 144 HIS A CA 1
ATOM 1119 C C . HIS A 1 144 ? 28.562 17.906 8.688 1 50.44 144 HIS A C 1
ATOM 1121 O O . HIS A 1 144 ? 28.734 16.703 8.469 1 50.44 144 HIS A O 1
ATOM 1127 N N . ILE A 1 145 ? 27.328 18.484 8.773 1 50.47 145 ILE A N 1
ATOM 1128 C CA . ILE A 1 145 ? 26.031 17.828 8.922 1 50.47 145 ILE A CA 1
ATOM 1129 C C . ILE A 1 145 ? 25.641 17.125 7.621 1 50.47 145 ILE A C 1
ATOM 1131 O O . ILE A 1 145 ? 25.094 16.031 7.637 1 50.47 145 ILE A O 1
ATOM 1135 N N . TRP A 1 146 ? 26.094 17.828 6.445 1 52.16 146 TRP A N 1
ATOM 1136 C CA . TRP A 1 146 ? 25.719 17.266 5.152 1 52.16 146 TRP A CA 1
ATOM 1137 C C . TRP A 1 146 ? 26.422 15.93 4.922 1 52.16 146 TRP A C 1
ATOM 1139 O O . TRP A 1 146 ? 25.844 15.008 4.355 1 52.16 146 TRP A O 1
ATOM 1149 N N . LEU A 1 147 ? 27.672 15.891 5.387 1 52.94 147 LEU A N 1
ATOM 1150 C CA . LEU A 1 147 ? 28.422 14.648 5.254 1 52.94 147 LEU A CA 1
ATOM 1151 C C . LEU A 1 147 ? 27.781 13.531 6.066 1 52.94 147 LEU A C 1
ATOM 1153 O O . LEU A 1 147 ? 27.781 12.375 5.645 1 52.94 147 LEU A O 1
ATOM 1157 N N . ARG A 1 148 ? 27.203 13.938 7.09 1 52 148 ARG A N 1
ATOM 1158 C CA . ARG A 1 148 ? 26.562 12.961 7.961 1 52 148 ARG A CA 1
ATOM 1159 C C . ARG A 1 148 ? 25.297 12.406 7.316 1 52 148 ARG A C 1
ATOM 1161 O O . ARG A 1 148 ? 25.047 11.203 7.363 1 52 148 ARG A O 1
ATOM 1168 N N . ALA A 1 149 ? 24.703 13.383 6.645 1 56.34 149 ALA A N 1
ATOM 1169 C CA . ALA A 1 149 ? 23.438 12.977 6.043 1 56.34 149 ALA A CA 1
ATOM 1170 C C . ALA A 1 149 ? 23.656 12.055 4.852 1 56.34 149 ALA A C 1
ATOM 1172 O O . ALA A 1 149 ? 22.984 11.031 4.711 1 56.34 149 ALA A O 1
ATOM 1173 N N . THR A 1 150 ? 24.578 12.406 4.055 1 63.12 150 THR A N 1
ATOM 1174 C CA . THR A 1 150 ? 24.891 11.586 2.889 1 63.12 150 THR A CA 1
ATOM 1175 C C . THR A 1 150 ? 25.516 10.258 3.307 1 63.12 150 THR A C 1
ATOM 1177 O O . THR A 1 150 ? 25.203 9.211 2.752 1 63.12 150 THR A O 1
ATOM 1180 N N . GLY A 1 151 ? 26.375 10.375 4.238 1 65.81 151 GLY A N 1
ATOM 1181 C CA . GLY A 1 151 ? 27.016 9.18 4.734 1 65.81 151 GLY A CA 1
ATOM 1182 C C . GLY A 1 151 ? 26.062 8.203 5.387 1 65.81 151 GLY A C 1
ATOM 1183 O O . GLY A 1 151 ? 26.141 6.996 5.148 1 65.81 151 GLY A O 1
ATOM 1184 N N . SER A 1 152 ? 25.172 8.758 6.141 1 66.19 152 SER A N 1
ATOM 1185 C CA . SER A 1 152 ? 24.188 7.922 6.816 1 66.19 152 SER A CA 1
ATOM 1186 C C . SER A 1 152 ? 23.266 7.234 5.812 1 66.19 152 SER A C 1
ATOM 1188 O O . SER A 1 152 ? 22.906 6.066 5.988 1 66.19 152 SER A O 1
ATOM 1190 N N . THR A 1 153 ? 22.922 7.922 4.746 1 67.81 153 THR A N 1
ATOM 1191 C CA . THR A 1 153 ? 22.078 7.344 3.709 1 67.81 153 THR A CA 1
ATOM 1192 C C . THR A 1 153 ? 22.812 6.223 2.977 1 67.81 153 THR A C 1
ATOM 1194 O O . THR A 1 153 ? 22.234 5.16 2.732 1 67.81 153 THR A O 1
ATOM 1197 N N . ILE A 1 154 ? 24.047 6.527 2.73 1 77.81 154 ILE A N 1
ATOM 1198 C CA . ILE A 1 154 ? 24.844 5.539 2.014 1 77.81 154 ILE A CA 1
ATOM 1199 C C . ILE A 1 154 ? 24.984 4.273 2.857 1 77.81 154 ILE A C 1
ATOM 1201 O O . ILE A 1 154 ? 24.812 3.162 2.352 1 77.81 154 ILE A O 1
ATOM 1205 N N . LEU A 1 155 ? 25.234 4.445 4.129 1 79.75 155 LEU A N 1
ATOM 1206 C CA . LEU A 1 155 ? 25.391 3.305 5.023 1 79.75 155 LEU A CA 1
ATOM 1207 C C . LEU A 1 155 ? 24.078 2.547 5.164 1 79.75 155 LEU A C 1
ATOM 1209 O O . LEU A 1 155 ? 24.062 1.314 5.188 1 79.75 155 LEU A O 1
ATOM 1213 N N . SER A 1 156 ? 23.016 3.266 5.32 1 76.75 156 SER A N 1
ATOM 1214 C CA . SER A 1 156 ? 21.703 2.637 5.449 1 76.75 156 SER A CA 1
ATOM 1215 C C . SER A 1 156 ? 21.359 1.845 4.195 1 76.75 156 SER A C 1
ATOM 1217 O O . SER A 1 156 ? 20.797 0.75 4.285 1 76.75 156 SER A O 1
ATOM 1219 N N . GLN A 1 157 ? 21.672 2.363 3.055 1 82 157 GLN A N 1
ATOM 1220 C CA . GLN A 1 157 ? 21.391 1.678 1.798 1 82 157 GLN A CA 1
ATOM 1221 C C . GLN A 1 157 ? 22.25 0.425 1.65 1 82 157 GLN A C 1
ATOM 1223 O O . GLN A 1 157 ? 21.812 -0.575 1.082 1 82 157 GLN A O 1
ATOM 1228 N N . LEU A 1 158 ? 23.484 0.595 2.137 1 88.19 158 LEU A N 1
ATOM 1229 C CA . LEU A 1 158 ? 24.359 -0.563 2.111 1 88.19 158 LEU A CA 1
ATOM 1230 C C . LEU A 1 158 ? 23.797 -1.699 2.957 1 88.19 158 LEU A C 1
ATOM 1232 O O . LEU A 1 158 ? 23.719 -2.842 2.498 1 88.19 158 LEU A O 1
ATOM 1236 N N . ILE A 1 159 ? 23.406 -1.377 4.113 1 89.19 159 ILE A N 1
ATOM 1237 C CA . ILE A 1 159 ? 22.844 -2.367 5.027 1 89.19 159 ILE A CA 1
ATOM 1238 C C . ILE A 1 159 ? 21.578 -2.973 4.414 1 89.19 159 ILE A C 1
ATOM 1240 O O . ILE A 1 159 ? 21.422 -4.195 4.398 1 89.19 159 ILE A O 1
ATOM 1244 N N . ASP A 1 160 ? 20.781 -2.16 3.914 1 87.5 160 ASP A N 1
ATOM 1245 C CA . ASP A 1 160 ? 19.547 -2.615 3.299 1 87.5 160 ASP A CA 1
ATOM 1246 C C . ASP A 1 160 ? 19.828 -3.566 2.137 1 87.5 160 ASP A C 1
ATOM 1248 O O . ASP A 1 160 ? 19.25 -4.652 2.066 1 87.5 160 ASP A O 1
ATOM 1252 N N . SER A 1 161 ? 20.719 -3.23 1.279 1 90.94 161 SER A N 1
ATOM 1253 C CA . SER A 1 161 ? 21 -4.02 0.086 1 90.94 161 SER A CA 1
ATOM 1254 C C . SER A 1 161 ? 21.562 -5.391 0.45 1 90.94 161 SER A C 1
ATOM 1256 O O . SER A 1 161 ? 21.188 -6.398 -0.15 1 90.94 161 SER A O 1
ATOM 1258 N N . TYR A 1 162 ? 22.344 -5.457 1.445 1 94.88 162 TYR A N 1
ATOM 1259 C CA . TYR A 1 162 ? 22.969 -6.719 1.82 1 94.88 162 TYR A CA 1
ATOM 1260 C C . TYR A 1 162 ? 22.016 -7.566 2.66 1 94.88 162 TYR A C 1
ATOM 1262 O O . TYR A 1 162 ? 21.844 -8.758 2.393 1 94.88 162 TYR A O 1
ATOM 1270 N N . VAL A 1 163 ? 21.422 -6.996 3.635 1 94.94 163 VAL A N 1
ATOM 1271 C CA . VAL A 1 163 ? 20.578 -7.75 4.559 1 94.94 163 VAL A CA 1
ATOM 1272 C C . VAL A 1 163 ? 19.375 -8.336 3.807 1 94.94 163 VAL A C 1
ATOM 1274 O O . VAL A 1 163 ? 19.078 -9.523 3.947 1 94.94 163 VAL A O 1
ATOM 1277 N N . VAL A 1 164 ? 18.781 -7.598 3.016 1 93.75 164 VAL A N 1
ATOM 1278 C CA . VAL A 1 164 ? 17.594 -8.039 2.289 1 93.75 164 VAL A CA 1
ATOM 1279 C C . VAL A 1 164 ? 17.969 -9.172 1.333 1 93.75 164 VAL A C 1
ATOM 1281 O O . VAL A 1 164 ? 17.297 -10.203 1.293 1 93.75 164 VAL A O 1
ATOM 1284 N N . ILE A 1 165 ? 19.062 -9.023 0.59 1 95.12 165 ILE A N 1
ATOM 1285 C CA . ILE A 1 165 ? 19.453 -10.008 -0.413 1 95.12 165 ILE A CA 1
ATOM 1286 C C . ILE A 1 165 ? 19.891 -11.297 0.275 1 95.12 165 ILE A C 1
ATOM 1288 O O . ILE A 1 165 ? 19.531 -12.391 -0.162 1 95.12 165 ILE A O 1
ATOM 1292 N N . PHE A 1 166 ? 20.578 -11.188 1.343 1 96.12 166 PHE A N 1
ATOM 1293 C CA . PHE A 1 166 ? 21.047 -12.375 2.049 1 96.12 166 PHE A CA 1
ATOM 1294 C C . PHE A 1 166 ? 19.875 -13.148 2.643 1 96.12 166 PHE A C 1
ATOM 1296 O O . PHE A 1 166 ? 19.859 -14.383 2.633 1 96.12 166 PHE A O 1
ATOM 1303 N N . ILE A 1 167 ? 18.891 -12.492 3.123 1 95.62 167 ILE A N 1
ATOM 1304 C CA . ILE A 1 167 ? 17.734 -13.156 3.719 1 95.62 167 ILE A CA 1
ATOM 1305 C C . ILE A 1 167 ? 16.812 -13.68 2.615 1 95.62 167 ILE A C 1
ATOM 1307 O O . ILE A 1 167 ? 16.344 -14.812 2.684 1 95.62 167 ILE A O 1
ATOM 1311 N N . ALA A 1 168 ? 16.594 -12.938 1.578 1 94.06 168 ALA A N 1
ATOM 1312 C CA . ALA A 1 168 ? 15.641 -13.281 0.523 1 94.06 168 ALA A CA 1
ATOM 1313 C C . ALA A 1 168 ? 16.188 -14.383 -0.373 1 94.06 168 ALA A C 1
ATOM 1315 O O . ALA A 1 168 ? 15.438 -15.25 -0.832 1 94.06 168 ALA A O 1
ATOM 1316 N N . LEU A 1 169 ? 17.547 -14.406 -0.588 1 94.5 169 LEU A N 1
ATOM 1317 C CA . LEU A 1 169 ? 18.109 -15.289 -1.612 1 94.5 169 LEU A CA 1
ATOM 1318 C C . LEU A 1 169 ? 19.125 -16.25 -1.009 1 94.5 169 LEU A C 1
ATOM 1320 O O . LEU A 1 169 ? 19.703 -17.062 -1.722 1 94.5 169 LEU A O 1
ATOM 1324 N N . GLY A 1 170 ? 19.266 -16.219 0.242 1 94.19 170 GLY A N 1
ATOM 1325 C CA . GLY A 1 170 ? 20.297 -17 0.909 1 94.19 170 GLY A CA 1
ATOM 1326 C C . GLY A 1 170 ? 20.156 -18.484 0.678 1 94.19 170 GLY A C 1
ATOM 1327 O O . GLY A 1 170 ? 21.156 -19.203 0.59 1 94.19 170 GLY A O 1
ATOM 1328 N N . LYS A 1 171 ? 18.984 -18.969 0.606 1 90.69 171 LYS A N 1
ATOM 1329 C CA . LYS A 1 171 ? 18.75 -20.406 0.454 1 90.69 171 LYS A CA 1
ATOM 1330 C C . LYS A 1 171 ? 18.938 -20.844 -0.998 1 90.69 171 LYS A C 1
ATOM 1332 O O . LYS A 1 171 ? 19.047 -22.031 -1.284 1 90.69 171 LYS A O 1
ATOM 1337 N N . TYR A 1 172 ? 19.109 -19.891 -1.867 1 91.5 172 TYR A N 1
ATOM 1338 C CA . TYR A 1 172 ? 19.078 -20.219 -3.287 1 91.5 172 TYR A CA 1
ATOM 1339 C C . TYR A 1 172 ? 20.453 -20.094 -3.906 1 91.5 172 TYR A C 1
ATOM 1341 O O . TYR A 1 172 ? 20.734 -20.672 -4.957 1 91.5 172 TYR A O 1
ATOM 1349 N N . HIS A 1 173 ? 21.312 -19.25 -3.275 1 93.94 173 HIS A N 1
ATOM 1350 C CA . HIS A 1 173 ? 22.562 -18.922 -3.957 1 93.94 173 HIS A CA 1
ATOM 1351 C C . HIS A 1 173 ? 23.734 -18.953 -2.988 1 93.94 173 HIS A C 1
ATOM 1353 O O . HIS A 1 173 ? 23.547 -18.781 -1.78 1 93.94 173 HIS A O 1
ATOM 1359 N N . ALA A 1 174 ? 24.906 -19.125 -3.57 1 95.69 174 ALA A N 1
ATOM 1360 C CA . ALA A 1 174 ? 26.141 -19.062 -2.791 1 95.69 174 ALA A CA 1
ATOM 1361 C C . ALA A 1 174 ? 26.453 -17.641 -2.35 1 95.69 174 ALA A C 1
ATOM 1363 O O . ALA A 1 174 ? 25.938 -16.688 -2.93 1 95.69 174 ALA A O 1
ATOM 1364 N N . VAL A 1 175 ? 27.281 -17.516 -1.377 1 96.06 175 VAL A N 1
ATOM 1365 C CA . VAL A 1 175 ? 27.625 -16.234 -0.754 1 96.06 175 VAL A CA 1
ATOM 1366 C C . VAL A 1 175 ? 28.25 -15.305 -1.793 1 96.06 175 VAL A C 1
ATOM 1368 O O . VAL A 1 175 ? 27.953 -14.102 -1.808 1 96.06 175 VAL A O 1
ATOM 1371 N N . SER A 1 176 ? 29.016 -15.867 -2.697 1 95.5 176 SER A N 1
ATOM 1372 C CA . SER A 1 176 ? 29.672 -15.047 -3.709 1 95.5 176 SER A CA 1
ATOM 1373 C C . SER A 1 176 ? 28.656 -14.359 -4.609 1 95.5 176 SER A C 1
ATOM 1375 O O . SER A 1 176 ? 28.797 -13.18 -4.934 1 95.5 176 SER A O 1
ATOM 1377 N N . LYS A 1 177 ? 27.656 -15.078 -4.961 1 94.12 177 LYS A N 1
ATOM 1378 C CA . LYS A 1 177 ? 26.609 -14.516 -5.805 1 94.12 177 LYS A CA 1
ATOM 1379 C C . LYS A 1 177 ? 25.766 -13.492 -5.035 1 94.12 177 LYS A C 1
ATOM 1381 O O . LYS A 1 177 ? 25.391 -12.453 -5.578 1 94.12 177 LYS A O 1
ATOM 1386 N N . LEU A 1 178 ? 25.531 -13.812 -3.803 1 96.19 178 LEU A N 1
ATOM 1387 C CA . LEU A 1 178 ? 24.781 -12.891 -2.957 1 96.19 178 LEU A CA 1
ATOM 1388 C C . LEU A 1 178 ? 25.5 -11.562 -2.818 1 96.19 178 LEU A C 1
ATOM 1390 O O . LEU A 1 178 ? 24.875 -10.5 -2.885 1 96.19 178 LEU A O 1
ATOM 1394 N N . VAL A 1 179 ? 26.781 -11.633 -2.646 1 96.06 179 VAL A N 1
ATOM 1395 C CA . VAL A 1 179 ? 27.609 -10.43 -2.521 1 96.06 179 VAL A CA 1
ATOM 1396 C C . VAL A 1 179 ? 27.562 -9.641 -3.826 1 96.06 179 VAL A C 1
ATOM 1398 O O . VAL A 1 179 ? 27.438 -8.414 -3.812 1 96.06 179 VAL A O 1
ATOM 1401 N N . SER A 1 180 ? 27.641 -10.383 -4.898 1 94.75 180 SER A N 1
ATOM 1402 C CA . SER A 1 180 ? 27.609 -9.727 -6.203 1 94.75 180 SER A CA 1
ATOM 1403 C C . SER A 1 180 ? 26.297 -9 -6.43 1 94.75 180 SER A C 1
ATOM 1405 O O . SER A 1 180 ? 26.281 -7.84 -6.84 1 94.75 180 SER A O 1
ATOM 1407 N N . ILE A 1 181 ? 25.234 -9.672 -6.133 1 94.31 181 ILE A N 1
ATOM 1408 C CA . ILE A 1 181 ? 23.922 -9.078 -6.324 1 94.31 181 ILE A CA 1
ATOM 1409 C C . ILE A 1 181 ? 23.75 -7.879 -5.391 1 94.31 181 ILE A C 1
ATOM 1411 O O . ILE A 1 181 ? 23.234 -6.84 -5.797 1 94.31 181 ILE A O 1
ATOM 1415 N N . SER A 1 182 ? 24.172 -8.031 -4.18 1 95.5 182 SER A N 1
ATOM 1416 C CA . SER A 1 182 ? 24.078 -6.945 -3.209 1 95.5 182 SER A CA 1
ATOM 1417 C C . SER A 1 182 ? 24.859 -5.723 -3.67 1 95.5 182 SER A C 1
ATOM 1419 O O . SER A 1 182 ? 24.375 -4.594 -3.574 1 95.5 182 SER A O 1
ATOM 1421 N N . ASN A 1 183 ? 26.062 -5.996 -4.145 1 94.94 183 ASN A N 1
ATOM 1422 C CA . ASN A 1 183 ? 26.891 -4.902 -4.645 1 94.94 183 ASN A CA 1
ATOM 1423 C C . ASN A 1 183 ? 26.219 -4.184 -5.812 1 94.94 183 ASN A C 1
ATOM 1425 O O . ASN A 1 183 ? 26.219 -2.951 -5.871 1 94.94 183 ASN A O 1
ATOM 1429 N N . THR A 1 184 ? 25.75 -4.949 -6.684 1 93.62 184 THR A N 1
ATOM 1430 C CA . THR A 1 184 ? 25.109 -4.375 -7.867 1 93.62 184 THR A CA 1
ATOM 1431 C C . THR A 1 184 ? 23.891 -3.559 -7.477 1 93.62 184 THR A C 1
ATOM 1433 O O . THR A 1 184 ? 23.688 -2.453 -7.984 1 93.62 184 THR A O 1
ATOM 1436 N N . ASN A 1 185 ? 23.078 -4.094 -6.609 1 92.25 185 ASN A N 1
ATOM 1437 C CA . ASN A 1 185 ? 21.891 -3.375 -6.141 1 92.25 185 ASN A CA 1
ATOM 1438 C C . ASN A 1 185 ? 22.266 -2.076 -5.434 1 92.25 185 ASN A C 1
ATOM 1440 O O . ASN A 1 185 ? 21.625 -1.042 -5.645 1 92.25 185 ASN A O 1
ATOM 1444 N N . PHE A 1 186 ? 23.312 -2.191 -4.633 1 92.25 186 PHE A N 1
ATOM 1445 C CA . PHE A 1 186 ? 23.781 -1.031 -3.885 1 92.25 186 PHE A CA 1
ATOM 1446 C C . PHE A 1 186 ? 24.281 0.051 -4.828 1 92.25 186 PHE A C 1
ATOM 1448 O O . PHE A 1 186 ? 23.922 1.221 -4.695 1 92.25 186 PHE A O 1
ATOM 1455 N N . LEU A 1 187 ? 25.031 -0.334 -5.785 1 91.38 187 LEU A N 1
ATOM 1456 C CA . LEU A 1 187 ? 25.609 0.613 -6.738 1 91.38 187 LEU A CA 1
ATOM 1457 C C . LEU A 1 187 ? 24.516 1.227 -7.609 1 91.38 187 LEU A C 1
ATOM 1459 O O . LEU A 1 187 ? 24.594 2.406 -7.961 1 91.38 187 LEU A O 1
ATOM 1463 N N . TYR A 1 188 ? 23.594 0.486 -7.949 1 90.5 188 TYR A N 1
ATOM 1464 C CA . TYR A 1 188 ? 22.453 0.991 -8.711 1 90.5 188 TYR A CA 1
ATOM 1465 C C . TYR A 1 188 ? 21.719 2.064 -7.926 1 90.5 188 TYR A C 1
ATOM 1467 O O . TYR A 1 188 ? 21.391 3.129 -8.469 1 90.5 188 TYR A O 1
ATOM 1475 N N . LYS A 1 189 ? 21.453 1.736 -6.695 1 86.44 189 LYS A N 1
ATOM 1476 C CA . LYS A 1 189 ? 20.719 2.689 -5.863 1 86.44 189 LYS A CA 1
ATOM 1477 C C . LYS A 1 189 ? 21.5 3.996 -5.715 1 86.44 189 LYS A C 1
ATOM 1479 O O . LYS A 1 189 ? 20.922 5.078 -5.77 1 86.44 189 LYS A O 1
ATOM 1484 N N . LEU A 1 190 ? 22.781 3.848 -5.555 1 85.56 190 LEU A N 1
ATOM 1485 C CA . LEU A 1 190 ? 23.625 5.031 -5.449 1 85.56 190 LEU A CA 1
ATOM 1486 C C . LEU A 1 190 ? 23.609 5.832 -6.746 1 85.56 190 LEU A C 1
ATOM 1488 O O . LEU A 1 190 ? 23.5 7.059 -6.723 1 85.56 190 LEU A O 1
ATOM 1492 N N . GLY A 1 191 ? 23.703 5.125 -7.852 1 86.69 191 GLY A N 1
ATOM 1493 C CA . GLY A 1 191 ? 23.672 5.781 -9.148 1 86.69 191 GLY A CA 1
ATOM 1494 C C . GLY A 1 191 ? 22.359 6.492 -9.43 1 86.69 191 GLY A C 1
ATOM 1495 O O . GLY A 1 191 ? 22.359 7.641 -9.867 1 86.69 191 GLY A O 1
ATOM 1496 N N . VAL A 1 192 ? 21.344 5.844 -9.102 1 84.75 192 VAL A N 1
ATOM 1497 C CA . VAL A 1 192 ? 20.016 6.398 -9.352 1 84.75 192 VAL A CA 1
ATOM 1498 C C . VAL A 1 192 ? 19.781 7.602 -8.438 1 84.75 192 VAL A C 1
ATOM 1500 O O . VAL A 1 192 ? 19.172 8.586 -8.844 1 84.75 192 VAL A O 1
ATOM 1503 N N . ALA A 1 193 ? 20.25 7.512 -7.242 1 77.75 193 ALA A N 1
ATOM 1504 C CA . ALA A 1 193 ? 20.109 8.625 -6.301 1 77.75 193 ALA A CA 1
ATOM 1505 C C . ALA A 1 193 ? 20.766 9.891 -6.852 1 77.75 193 ALA A C 1
ATOM 1507 O O . ALA A 1 193 ? 20.234 10.992 -6.684 1 77.75 193 ALA A O 1
ATOM 1508 N N . ILE A 1 194 ? 21.844 9.688 -7.512 1 80 194 ILE A N 1
ATOM 1509 C CA . ILE A 1 194 ? 22.562 10.812 -8.102 1 80 194 ILE A CA 1
ATOM 1510 C C . ILE A 1 194 ? 21.844 11.297 -9.352 1 80 194 ILE A C 1
ATOM 1512 O O . ILE A 1 194 ? 21.672 12.5 -9.555 1 80 194 ILE A O 1
ATOM 1516 N N . LEU A 1 195 ? 21.312 10.391 -10.117 1 84.5 195 LEU A N 1
ATOM 1517 C CA . LEU A 1 195 ? 20.734 10.695 -11.422 1 84.5 195 LEU A CA 1
ATOM 1518 C C . LEU A 1 195 ? 19.344 11.328 -11.273 1 84.5 195 LEU A C 1
ATOM 1520 O O . LEU A 1 195 ? 18.891 12.031 -12.172 1 84.5 195 LEU A O 1
ATOM 1524 N N . ILE A 1 196 ? 18.75 11.109 -10.164 1 84.25 196 ILE A N 1
ATOM 1525 C CA . ILE A 1 196 ? 17.391 11.578 -9.984 1 84.25 196 ILE A CA 1
ATOM 1526 C C . ILE A 1 196 ? 17.391 13.055 -9.578 1 84.25 196 ILE A C 1
ATOM 1528 O O . ILE A 1 196 ? 16.359 13.727 -9.625 1 84.25 196 ILE A O 1
ATOM 1532 N N . THR A 1 197 ? 18.516 13.617 -9.359 1 79.12 197 THR A N 1
ATOM 1533 C CA . THR A 1 197 ? 18.656 14.977 -8.859 1 79.12 197 THR A CA 1
ATOM 1534 C C . THR A 1 197 ? 17.984 15.977 -9.805 1 79.12 197 THR A C 1
ATOM 1536 O O . THR A 1 197 ? 17.203 16.812 -9.367 1 79.12 197 THR A O 1
ATOM 1539 N N . PRO A 1 198 ? 18.234 15.875 -11.102 1 80.81 198 PRO A N 1
ATOM 1540 C CA . PRO A 1 198 ? 17.547 16.812 -11.992 1 80.81 198 PRO A CA 1
ATOM 1541 C C . PRO A 1 198 ? 16.031 16.656 -11.953 1 80.81 198 PRO A C 1
ATOM 1543 O O . PRO A 1 198 ? 15.305 17.641 -12.062 1 80.81 198 PRO A O 1
ATOM 1546 N N . LEU A 1 199 ? 15.578 15.484 -11.781 1 84.19 199 LEU A N 1
ATOM 1547 C CA . LEU A 1 199 ? 14.141 15.234 -11.688 1 84.19 199 LEU A CA 1
ATOM 1548 C C . LEU A 1 199 ? 13.57 15.836 -10.414 1 84.19 199 LEU A C 1
ATOM 1550 O O . LEU A 1 199 ? 12.438 16.328 -10.406 1 84.19 199 LEU A O 1
ATOM 1554 N N . LEU A 1 200 ? 14.367 15.836 -9.438 1 83.06 200 LEU A N 1
ATOM 1555 C CA . LEU A 1 200 ? 13.953 16.406 -8.164 1 83.06 200 LEU A CA 1
ATOM 1556 C C . LEU A 1 200 ? 13.727 17.906 -8.289 1 83.06 200 LEU A C 1
ATOM 1558 O O . LEU A 1 200 ? 12.789 18.453 -7.703 1 83.06 200 LEU A O 1
ATOM 1562 N N . TYR A 1 201 ? 14.586 18.516 -9.117 1 81.62 201 TYR A N 1
ATOM 1563 C CA . TYR A 1 201 ? 14.438 19.953 -9.336 1 81.62 201 TYR A CA 1
ATOM 1564 C C . TYR A 1 201 ? 13.125 20.266 -10.047 1 81.62 201 TYR A C 1
ATOM 1566 O O . TYR A 1 201 ? 12.453 21.234 -9.719 1 81.62 201 TYR A O 1
ATOM 1574 N N . LEU A 1 202 ? 12.844 19.375 -10.93 1 86.31 202 LEU A N 1
ATOM 1575 C CA . LEU A 1 202 ? 11.602 19.562 -11.664 1 86.31 202 LEU A CA 1
ATOM 1576 C C . LEU A 1 202 ? 10.398 19.406 -10.742 1 86.31 202 LEU A C 1
ATOM 1578 O O . LEU A 1 202 ? 9.461 20.203 -10.789 1 86.31 202 LEU A O 1
ATOM 1582 N N . VAL A 1 203 ? 10.391 18.422 -9.906 1 88.44 203 VAL A N 1
ATOM 1583 C CA . VAL A 1 203 ? 9.289 18.156 -8.992 1 88.44 203 VAL A CA 1
ATOM 1584 C C . VAL A 1 203 ? 9.18 19.281 -7.969 1 88.44 203 VAL A C 1
ATOM 1586 O O . VAL A 1 203 ? 8.078 19.688 -7.598 1 88.44 203 VAL A O 1
ATOM 1589 N N . HIS A 1 204 ? 10.32 19.828 -7.641 1 86.31 204 HIS A N 1
ATOM 1590 C CA . HIS A 1 204 ? 10.352 20.953 -6.719 1 86.31 204 HIS A CA 1
ATOM 1591 C C . HIS A 1 204 ? 9.625 22.156 -7.301 1 86.31 204 HIS A C 1
ATOM 1593 O O . HIS A 1 204 ? 8.891 22.844 -6.594 1 86.31 204 HIS A O 1
ATOM 1599 N N . MET A 1 205 ? 9.875 22.375 -8.531 1 87.31 205 MET A N 1
ATOM 1600 C CA . MET A 1 205 ? 9.25 23.516 -9.195 1 87.31 205 MET A CA 1
ATOM 1601 C C . MET A 1 205 ? 7.73 23.406 -9.148 1 87.31 205 MET A C 1
ATOM 1603 O O . MET A 1 205 ? 7.047 24.391 -8.867 1 87.31 205 MET A O 1
ATOM 1607 N N . TYR A 1 206 ? 7.281 22.219 -9.352 1 90.5 206 TYR A N 1
ATOM 1608 C CA . TYR A 1 206 ? 5.836 22.016 -9.352 1 90.5 206 TYR A CA 1
ATOM 1609 C C . TYR A 1 206 ? 5.273 22.141 -7.941 1 90.5 206 TYR A C 1
ATOM 1611 O O . TYR A 1 206 ? 4.207 22.734 -7.738 1 90.5 206 TYR A O 1
ATOM 1619 N N . ILE A 1 207 ? 5.973 21.641 -6.984 1 90.12 207 ILE A N 1
ATOM 1620 C CA . ILE A 1 207 ? 5.504 21.688 -5.602 1 90.12 207 ILE A CA 1
ATOM 1621 C C . ILE A 1 207 ? 5.539 23.125 -5.086 1 90.12 207 ILE A C 1
ATOM 1623 O O . ILE A 1 207 ? 4.629 23.562 -4.379 1 90.12 207 ILE A O 1
ATOM 1627 N N . ASP A 1 208 ? 6.598 23.812 -5.453 1 88.38 208 ASP A N 1
ATOM 1628 C CA . ASP A 1 208 ? 6.719 25.203 -5.059 1 88.38 208 ASP A CA 1
ATOM 1629 C C . ASP A 1 208 ? 5.562 26.031 -5.613 1 88.38 208 ASP A C 1
ATOM 1631 O O . ASP A 1 208 ? 5.027 26.906 -4.918 1 88.38 208 ASP A O 1
ATOM 1635 N N . ARG A 1 209 ? 5.242 25.734 -6.852 1 90.31 209 ARG A N 1
ATOM 1636 C CA . ARG A 1 209 ? 4.117 26.438 -7.465 1 90.31 209 ARG A CA 1
ATOM 1637 C C . ARG A 1 209 ? 2.811 26.094 -6.758 1 90.31 209 ARG A C 1
ATOM 1639 O O . ARG A 1 209 ? 1.945 26.953 -6.586 1 90.31 209 ARG A O 1
ATOM 1646 N N . TYR A 1 210 ? 2.678 24.906 -6.355 1 90.5 210 TYR A N 1
ATOM 1647 C CA . TYR A 1 210 ? 1.479 24.453 -5.66 1 90.5 210 TYR A CA 1
ATOM 1648 C C . TYR A 1 210 ? 1.361 25.109 -4.289 1 90.5 210 TYR A C 1
ATOM 1650 O O . TYR A 1 210 ? 0.285 25.562 -3.906 1 90.5 210 TYR A O 1
ATOM 1658 N N . LEU A 1 211 ? 2.402 25.172 -3.564 1 90 211 LEU A N 1
ATOM 1659 C CA . LEU A 1 211 ? 2.398 25.672 -2.195 1 90 211 LEU A CA 1
ATOM 1660 C C . LEU A 1 211 ? 2.324 27.203 -2.174 1 90 211 LEU A C 1
ATOM 1662 O O . LEU A 1 211 ? 1.688 27.781 -1.294 1 90 211 LEU A O 1
ATOM 1666 N N . GLY A 1 212 ? 2.994 27.781 -3.184 1 89.56 212 GLY A N 1
ATOM 1667 C CA . GLY A 1 212 ? 3.184 29.219 -3.137 1 89.56 212 GLY A CA 1
ATOM 1668 C C . GLY A 1 212 ? 4.426 29.641 -2.369 1 89.56 212 GLY A C 1
ATOM 1669 O O . GLY A 1 212 ? 4.953 28.859 -1.566 1 89.56 212 GLY A O 1
ATOM 1670 N N . GLU A 1 213 ? 4.812 30.812 -2.541 1 86.69 213 GLU A N 1
ATOM 1671 C CA . GLU A 1 213 ? 6.094 31.297 -2.033 1 86.69 213 GLU A CA 1
ATOM 1672 C C . GLU A 1 213 ? 6.109 31.328 -0.506 1 86.69 213 GLU A C 1
ATOM 1674 O O . GLU A 1 213 ? 7.09 30.922 0.12 1 86.69 213 GLU A O 1
ATOM 1679 N N . ASN A 1 214 ? 5.043 31.75 0.097 1 88.31 214 ASN A N 1
ATOM 1680 C CA . ASN A 1 214 ? 5 31.906 1.547 1 88.31 214 ASN A CA 1
ATOM 1681 C C . ASN A 1 214 ? 5.008 30.547 2.254 1 88.31 214 ASN A C 1
ATOM 1683 O O . ASN A 1 214 ? 5.809 30.328 3.16 1 88.31 214 ASN A O 1
ATOM 1687 N N . LEU A 1 215 ? 4.191 29.719 1.805 1 88.94 215 LEU A N 1
ATOM 1688 C CA . LEU A 1 215 ? 4.105 28.406 2.43 1 88.94 215 LEU A CA 1
ATOM 1689 C C . LEU A 1 215 ? 5.387 27.609 2.201 1 88.94 215 LEU A C 1
ATOM 1691 O O . LEU A 1 215 ? 5.844 26.891 3.092 1 88.94 215 LEU A O 1
ATOM 1695 N N . LYS A 1 216 ? 5.863 27.781 1.014 1 88.44 216 LYS A N 1
ATOM 1696 C CA . LYS A 1 216 ? 7.121 27.094 0.702 1 88.44 216 LYS A CA 1
ATOM 1697 C C . LYS A 1 216 ? 8.227 27.516 1.667 1 88.44 216 LYS A C 1
ATOM 1699 O O . LYS A 1 216 ? 8.93 26.672 2.215 1 88.44 216 LYS A O 1
ATOM 1704 N N . LYS A 1 217 ? 8.375 28.75 1.892 1 84.69 217 LYS A N 1
ATOM 1705 C CA . LYS A 1 217 ? 9.406 29.281 2.785 1 84.69 217 LYS A CA 1
ATOM 1706 C C . LYS A 1 217 ? 9.18 28.812 4.219 1 84.69 217 LYS A C 1
ATOM 1708 O O . LYS A 1 217 ? 10.125 28.453 4.926 1 84.69 217 LYS A O 1
ATOM 1713 N N . GLU A 1 218 ? 8 28.781 4.535 1 87 218 GLU A N 1
ATOM 1714 C CA . GLU A 1 218 ? 7.656 28.344 5.887 1 87 218 GLU A CA 1
ATOM 1715 C C . GLU A 1 218 ? 8.031 26.891 6.117 1 87 218 GLU A C 1
ATOM 1717 O O . GLU A 1 218 ? 8.648 26.547 7.133 1 87 218 GLU A O 1
ATOM 1722 N N . LEU A 1 219 ? 7.703 26.141 5.203 1 86.06 219 LEU A N 1
ATOM 1723 C CA . LEU A 1 219 ? 7.957 24.719 5.328 1 86.06 219 LEU A CA 1
ATOM 1724 C C . LEU A 1 219 ? 9.453 24.422 5.27 1 86.06 219 LEU A C 1
ATOM 1726 O O . LEU A 1 219 ? 9.977 23.672 6.094 1 86.06 219 LEU A O 1
ATOM 1730 N N . THR A 1 220 ? 10.094 25.062 4.336 1 82.06 220 THR A N 1
ATOM 1731 C CA . THR A 1 220 ? 11.516 24.797 4.156 1 82.06 220 THR A CA 1
ATOM 1732 C C . THR A 1 220 ? 12.32 25.328 5.336 1 82.06 220 THR A C 1
ATOM 1734 O O . THR A 1 220 ? 13.281 24.688 5.773 1 82.06 220 THR A O 1
ATOM 1737 N N . GLN A 1 221 ? 11.93 26.391 5.871 1 79.25 221 GLN A N 1
ATOM 1738 C CA . GLN A 1 221 ? 12.602 26.953 7.035 1 79.25 221 GLN A CA 1
ATOM 1739 C C . GLN A 1 221 ? 12.375 26.094 8.273 1 79.25 221 GLN A C 1
ATOM 1741 O O . GLN A 1 221 ? 13.297 25.859 9.055 1 79.25 221 GLN A O 1
ATOM 1746 N N . ALA A 1 222 ? 11.188 25.672 8.391 1 81.06 222 ALA A N 1
ATOM 1747 C CA . ALA A 1 222 ? 10.875 24.797 9.523 1 81.06 222 ALA A CA 1
ATOM 1748 C C . ALA A 1 222 ? 11.656 23.5 9.445 1 81.06 222 ALA A C 1
ATOM 1750 O O . ALA A 1 222 ? 12.148 23 10.461 1 81.06 222 ALA A O 1
ATOM 1751 N N . ALA A 1 223 ? 11.781 23.031 8.305 1 76.5 223 ALA A N 1
ATOM 1752 C CA . ALA A 1 223 ? 12.523 21.797 8.086 1 76.5 223 ALA A CA 1
ATOM 1753 C C . ALA A 1 223 ? 14.008 21.984 8.383 1 76.5 223 ALA A C 1
ATOM 1755 O O . ALA A 1 223 ? 14.641 21.109 8.984 1 76.5 223 ALA A O 1
ATOM 1756 N N . MET A 1 224 ? 14.484 23.062 7.996 1 70.88 224 MET A N 1
ATOM 1757 C CA . MET A 1 224 ? 15.891 23.375 8.211 1 70.88 224 MET A CA 1
ATOM 1758 C C . MET A 1 224 ? 16.188 23.594 9.688 1 70.88 224 MET A C 1
ATOM 1760 O O . MET A 1 224 ? 17.234 23.188 10.188 1 70.88 224 MET A O 1
ATOM 1764 N N . GLU A 1 225 ? 15.258 24.188 10.344 1 71.12 225 GLU A N 1
ATOM 1765 C CA . GLU A 1 225 ? 15.422 24.438 11.773 1 71.12 225 GLU A CA 1
ATOM 1766 C C . GLU A 1 225 ? 15.406 23.141 12.57 1 71.12 225 GLU A C 1
ATOM 1768 O O . GLU A 1 225 ? 16.141 23 13.555 1 71.12 225 GLU A O 1
ATOM 1773 N N . GLU A 1 226 ? 14.578 22.328 12.164 1 70.19 226 GLU A N 1
ATOM 1774 C CA . GLU A 1 226 ? 14.539 21.016 12.805 1 70.19 226 GLU A CA 1
ATOM 1775 C C . GLU A 1 226 ? 15.859 20.266 12.625 1 70.19 226 GLU A C 1
ATOM 1777 O O . GLU A 1 226 ? 16.344 19.641 13.555 1 70.19 226 GLU A O 1
ATOM 1782 N N . THR A 1 227 ? 16.344 20.344 11.438 1 61.09 227 THR A N 1
ATOM 1783 C CA . THR A 1 227 ? 17.609 19.703 11.141 1 61.09 227 THR A CA 1
ATOM 1784 C C . THR A 1 227 ? 18.75 20.359 11.938 1 61.09 227 THR A C 1
ATOM 1786 O O . THR A 1 227 ? 19.641 19.656 12.43 1 61.09 227 THR A O 1
ATOM 1789 N N . GLY A 1 228 ? 18.609 21.672 12.039 1 51.97 228 GLY A N 1
ATOM 1790 C CA . GLY A 1 228 ? 19.578 22.406 12.828 1 51.97 228 GLY A CA 1
ATOM 1791 C C . GLY A 1 228 ? 19.484 22.109 14.312 1 51.97 228 GLY A C 1
ATOM 1792 O O . GLY A 1 228 ? 20.516 21.984 14.984 1 51.97 228 GLY A O 1
ATOM 1793 N N . LYS A 1 229 ? 18.234 22.062 14.844 1 56.19 229 LYS A N 1
ATOM 1794 C CA . LYS A 1 229 ? 18.031 21.766 16.25 1 56.19 229 LYS A CA 1
ATOM 1795 C C . LYS A 1 229 ? 18.469 20.344 16.594 1 56.19 229 LYS A C 1
ATOM 1797 O O . LYS A 1 229 ? 19.016 20.109 17.672 1 56.19 229 LYS A O 1
ATOM 1802 N N . GLU A 1 230 ? 18.062 19.531 15.805 1 52.84 230 GLU A N 1
ATOM 1803 C CA . GLU A 1 230 ? 18.5 18.156 16.016 1 52.84 230 GLU A CA 1
ATOM 1804 C C . GLU A 1 230 ? 20.016 18.062 16.062 1 52.84 230 GLU A C 1
ATOM 1806 O O . GLU A 1 230 ? 20.578 17.25 16.797 1 52.84 230 GLU A O 1
ATOM 1811 N N . ASN A 1 231 ? 20.516 19.016 15.367 1 47.59 231 ASN A N 1
ATOM 1812 C CA . ASN A 1 231 ? 21.969 19.078 15.391 1 47.59 231 ASN A CA 1
ATOM 1813 C C . ASN A 1 231 ? 22.484 19.75 16.656 1 47.59 231 ASN A C 1
ATOM 1815 O O . ASN A 1 231 ? 23.625 19.5 17.078 1 47.59 231 ASN A O 1
ATOM 1819 N N . THR A 1 232 ? 21.641 20.734 17.281 1 41.31 232 THR A N 1
ATOM 1820 C CA . THR A 1 232 ? 22.031 21.438 18.484 1 41.31 232 THR A CA 1
ATOM 1821 C C . THR A 1 232 ? 21.609 20.672 19.734 1 41.31 232 THR A C 1
ATOM 1823 O O . THR A 1 232 ? 22 21.016 20.859 1 41.31 232 THR A O 1
ATOM 1826 N N . ILE A 1 233 ? 20.484 20.141 19.844 1 40.03 233 ILE A N 1
ATOM 1827 C CA . ILE A 1 233 ? 20.062 19.406 21.031 1 40.03 233 ILE A CA 1
ATOM 1828 C C . ILE A 1 233 ? 21.172 18.453 21.469 1 40.03 233 ILE A C 1
ATOM 1830 O O . ILE A 1 233 ? 21.438 17.469 20.781 1 40.03 233 ILE A O 1
ATOM 1834 N N . GLN A 1 234 ? 22.062 18.938 22.156 1 34.09 234 GLN A N 1
ATOM 1835 C CA . GLN A 1 234 ? 23.016 18.297 23.047 1 34.09 234 GLN A CA 1
ATOM 1836 C C . GLN A 1 234 ? 22.328 17.328 24 1 34.09 234 GLN A C 1
ATOM 1838 O O . GLN A 1 234 ? 21.312 17.656 24.594 1 34.09 234 GLN A O 1
ATOM 1843 N N . PRO A 1 235 ? 22.453 16.016 23.859 1 33.69 235 PRO A N 1
ATOM 1844 C CA . PRO A 1 235 ? 21.984 15.289 25.031 1 33.69 235 PRO A CA 1
ATOM 1845 C C . PRO A 1 235 ? 22.328 16 26.344 1 33.69 235 PRO A C 1
ATOM 1847 O O . PRO A 1 235 ? 23.422 16.547 26.484 1 33.69 235 PRO A O 1
ATOM 1850 N N . ALA A 1 236 ? 21.266 16.422 27.125 1 27.23 236 ALA A N 1
ATOM 1851 C CA . ALA A 1 236 ? 21.562 16.703 28.516 1 27.23 236 ALA A CA 1
ATOM 1852 C C . ALA A 1 236 ? 22.297 15.547 29.172 1 27.23 236 ALA A C 1
ATOM 1854 O O . ALA A 1 236 ? 22.062 14.383 28.844 1 27.23 236 ALA A O 1
ATOM 1855 N N . MET B 1 1 ? 6.508 19.797 13.242 1 60.97 1 MET B N 1
ATOM 1856 C CA . MET B 1 1 ? 5.715 20.531 12.25 1 60.97 1 MET B CA 1
ATOM 1857 C C . MET B 1 1 ? 4.254 20.609 12.68 1 60.97 1 MET B C 1
ATOM 1859 O O . MET B 1 1 ? 3.578 19.578 12.781 1 60.97 1 MET B O 1
ATOM 1863 N N . PRO B 1 2 ? 3.859 21.672 13.008 1 68.69 2 PRO B N 1
ATOM 1864 C CA . PRO B 1 2 ? 2.543 21.844 13.625 1 68.69 2 PRO B CA 1
ATOM 1865 C C . PRO B 1 2 ? 1.413 21.25 12.781 1 68.69 2 PRO B C 1
ATOM 1867 O O . PRO B 1 2 ? 0.447 20.703 13.328 1 68.69 2 PRO B O 1
ATOM 1870 N N . TYR B 1 3 ? 1.631 21.219 11.469 1 74.88 3 TYR B N 1
ATOM 1871 C CA . TYR B 1 3 ? 0.546 20.766 10.602 1 74.88 3 TYR B CA 1
ATOM 1872 C C . TYR B 1 3 ? 0.353 19.266 10.711 1 74.88 3 TYR B C 1
ATOM 1874 O O . TYR B 1 3 ? -0.771 18.766 10.602 1 74.88 3 TYR B O 1
ATOM 1882 N N . LEU B 1 4 ? 1.416 18.594 11.047 1 81.56 4 LEU B N 1
ATOM 1883 C CA . LEU B 1 4 ? 1.354 17.141 10.969 1 81.56 4 LEU B CA 1
ATOM 1884 C C . LEU B 1 4 ? 1.264 16.516 12.367 1 81.56 4 LEU B C 1
ATOM 1886 O O . LEU B 1 4 ? 0.981 15.328 12.508 1 81.56 4 LEU B O 1
ATOM 1890 N N . SER B 1 5 ? 1.381 17.328 13.328 1 83.94 5 SER B N 1
ATOM 1891 C CA . SER B 1 5 ? 1.406 16.812 14.688 1 83.94 5 SER B CA 1
ATOM 1892 C C . SER B 1 5 ? 0.027 16.875 15.336 1 83.94 5 SER B C 1
ATOM 1894 O O . SER B 1 5 ? -0.185 16.344 16.422 1 83.94 5 SER B O 1
ATOM 1896 N N . ASN B 1 6 ? -0.933 17.469 14.609 1 89.25 6 ASN B N 1
ATOM 1897 C CA . ASN B 1 6 ? -2.299 17.516 15.117 1 89.25 6 ASN B CA 1
ATOM 1898 C C . ASN B 1 6 ? -2.934 16.125 15.164 1 89.25 6 ASN B C 1
ATOM 1900 O O . ASN B 1 6 ? -2.809 15.352 14.211 1 89.25 6 ASN B O 1
ATOM 1904 N N . LYS B 1 7 ? -3.645 15.859 16.234 1 91.5 7 LYS B N 1
ATOM 1905 C CA . LYS B 1 7 ? -4.223 14.547 16.484 1 91.5 7 LYS B CA 1
ATOM 1906 C C . LYS B 1 7 ? -5.129 14.109 15.336 1 91.5 7 LYS B C 1
ATOM 1908 O O . LYS B 1 7 ? -5.098 12.953 14.914 1 91.5 7 LYS B O 1
ATOM 1913 N N . PRO B 1 8 ? -5.93 15.031 14.797 1 92.75 8 PRO B N 1
ATOM 1914 C CA . PRO B 1 8 ? -6.793 14.609 13.695 1 92.75 8 PRO B CA 1
ATOM 1915 C C . PRO B 1 8 ? -6 14.18 12.461 1 92.75 8 PRO B C 1
ATOM 1917 O O . PRO B 1 8 ? -6.383 13.219 11.781 1 92.75 8 PRO B O 1
ATOM 1920 N N . VAL B 1 9 ? -4.898 14.906 12.203 1 93.88 9 VAL B N 1
ATOM 1921 C CA . VAL B 1 9 ? -4.082 14.586 11.039 1 93.88 9 VAL B CA 1
ATOM 1922 C C . VAL B 1 9 ? -3.377 13.242 11.258 1 93.88 9 VAL B C 1
ATOM 1924 O O . VAL B 1 9 ? -3.332 12.406 10.359 1 93.88 9 VAL B O 1
ATOM 1927 N N . VAL B 1 10 ? -2.92 13.023 12.453 1 94.75 10 VAL B N 1
ATOM 1928 C CA . VAL B 1 10 ? -2.262 11.766 12.805 1 94.75 10 VAL B CA 1
ATOM 1929 C C . VAL B 1 10 ? -3.242 10.609 12.648 1 94.75 10 VAL B C 1
ATOM 1931 O O . VAL B 1 10 ? -2.896 9.562 12.086 1 94.75 10 VAL B O 1
ATOM 1934 N N . LEU B 1 11 ? -4.441 10.828 13.125 1 95.12 11 LEU B N 1
ATOM 1935 C CA . LEU B 1 11 ? -5.477 9.805 13.008 1 95.12 11 LEU B CA 1
ATOM 1936 C C . LEU B 1 11 ? -5.77 9.492 11.547 1 95.12 11 LEU B C 1
ATOM 1938 O O . LEU B 1 11 ? -5.844 8.328 11.156 1 95.12 11 LEU B O 1
ATOM 1942 N N . TYR B 1 12 ? -5.922 10.516 10.727 1 96.44 12 TYR B N 1
ATOM 1943 C CA . TYR B 1 12 ? -6.211 10.32 9.305 1 96.44 12 TYR B CA 1
ATOM 1944 C C . TYR B 1 12 ? -5.07 9.578 8.617 1 96.44 12 TYR B C 1
ATOM 1946 O O . TYR B 1 12 ? -5.301 8.68 7.809 1 96.44 12 TYR B O 1
ATOM 1954 N N . VAL B 1 13 ? -3.852 9.945 8.898 1 97 13 VAL B N 1
ATOM 1955 C CA . VAL B 1 13 ? -2.668 9.344 8.297 1 97 13 VAL B CA 1
ATOM 1956 C C . VAL B 1 13 ? -2.615 7.855 8.633 1 97 13 VAL B C 1
ATOM 1958 O O . VAL B 1 13 ? -2.338 7.027 7.758 1 97 13 VAL B O 1
ATOM 1961 N N . LEU B 1 14 ? -2.895 7.543 9.852 1 97.19 14 LEU B N 1
ATOM 1962 C CA . LEU B 1 14 ? -2.891 6.145 10.273 1 97.19 14 LEU B CA 1
ATOM 1963 C C . LEU B 1 14 ? -3.984 5.355 9.562 1 97.19 14 LEU B C 1
ATOM 1965 O O . LEU B 1 14 ? -3.732 4.262 9.047 1 97.19 14 LEU B O 1
ATOM 1969 N N . LEU B 1 15 ? -5.156 5.906 9.539 1 96.81 15 LEU B N 1
ATOM 1970 C CA . LEU B 1 15 ? -6.277 5.234 8.891 1 96.81 15 LEU B CA 1
ATOM 1971 C C . LEU B 1 15 ? -6.027 5.082 7.398 1 96.81 15 LEU B C 1
ATOM 1973 O O . LEU B 1 15 ? -6.316 4.031 6.82 1 96.81 15 LEU B O 1
ATOM 1977 N N . LEU B 1 16 ? -5.48 6.129 6.758 1 98 16 LEU B N 1
ATOM 1978 C CA . LEU B 1 16 ? -5.168 6.082 5.336 1 98 16 LEU B CA 1
ATOM 1979 C C . LEU B 1 16 ? -4.125 5.008 5.047 1 98 16 LEU B C 1
ATOM 1981 O O . LEU B 1 16 ? -4.246 4.266 4.066 1 98 16 LEU B O 1
ATOM 1985 N N . SER B 1 17 ? -3.088 4.93 5.859 1 98.62 17 SER B N 1
ATOM 1986 C CA . SER B 1 17 ? -2.025 3.947 5.664 1 98.62 17 SER B CA 1
ATOM 1987 C C . SER B 1 17 ? -2.566 2.523 5.75 1 98.62 17 SER B C 1
ATOM 1989 O O . SER B 1 17 ? -2.234 1.678 4.918 1 98.62 17 SER B O 1
ATOM 1991 N N . LEU B 1 18 ? -3.404 2.287 6.75 1 98.19 18 LEU B N 1
ATOM 1992 C CA . LEU B 1 18 ? -4.035 0.979 6.887 1 98.19 18 LEU B CA 1
ATOM 1993 C C . LEU B 1 18 ? -4.934 0.68 5.695 1 98.19 18 LEU B C 1
ATOM 1995 O O . LEU B 1 18 ? -4.895 -0.421 5.141 1 98.19 18 LEU B O 1
ATOM 1999 N N . PHE B 1 19 ? -5.691 1.707 5.344 1 97.75 19 PHE B N 1
ATOM 2000 C CA . PHE B 1 19 ? -6.609 1.561 4.223 1 97.75 19 PHE B CA 1
ATOM 2001 C C . PHE B 1 19 ? -5.859 1.169 2.953 1 97.75 19 PHE B C 1
ATOM 2003 O O . PHE B 1 19 ? -6.219 0.197 2.287 1 97.75 19 PHE B O 1
ATOM 2010 N N . LEU B 1 20 ? -4.812 1.867 2.578 1 98.19 20 LEU B N 1
ATOM 2011 C CA . LEU B 1 20 ? -4.059 1.624 1.354 1 98.19 20 LEU B CA 1
ATOM 2012 C C . LEU B 1 20 ? -3.406 0.246 1.383 1 98.19 20 LEU B C 1
ATOM 2014 O O . LEU B 1 20 ? -3.412 -0.47 0.379 1 98.19 20 LEU B O 1
ATOM 2018 N N . THR B 1 21 ? -2.85 -0.121 2.523 1 98.62 21 THR B N 1
ATOM 2019 C CA . THR B 1 21 ? -2.154 -1.397 2.646 1 98.62 21 THR B CA 1
ATOM 2020 C C . THR B 1 21 ? -3.125 -2.561 2.461 1 98.62 21 THR B C 1
ATOM 2022 O O . THR B 1 21 ? -2.873 -3.463 1.658 1 98.62 21 THR B O 1
ATOM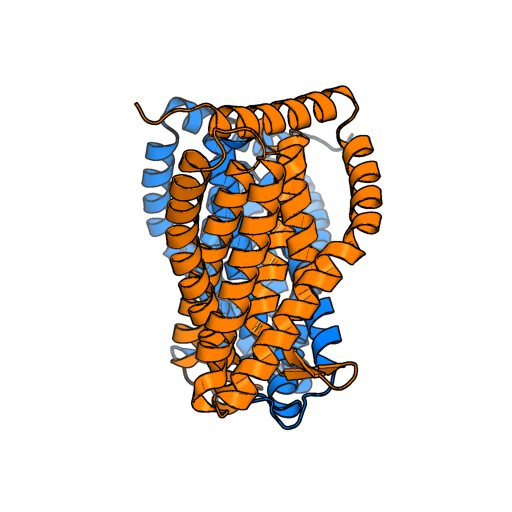 2025 N N . PHE B 1 22 ? -4.25 -2.514 3.139 1 97.88 22 PHE B N 1
ATOM 2026 C CA . PHE B 1 22 ? -5.211 -3.607 3.072 1 97.88 22 PHE B CA 1
ATOM 2027 C C . PHE B 1 22 ? -5.898 -3.639 1.712 1 97.88 22 PHE B C 1
ATOM 2029 O O . PHE B 1 22 ? -6.223 -4.711 1.197 1 97.88 22 PHE B O 1
ATOM 2036 N N . LEU B 1 23 ? -6.148 -2.467 1.156 1 96.94 23 LEU B N 1
ATOM 2037 C CA . LEU B 1 23 ? -6.723 -2.395 -0.183 1 96.94 23 LEU B CA 1
ATOM 2038 C C . LEU B 1 23 ? -5.785 -3.025 -1.209 1 96.94 23 LEU B C 1
ATOM 2040 O O . LEU B 1 23 ? -6.211 -3.855 -2.016 1 96.94 23 LEU B O 1
ATOM 2044 N N . LEU B 1 24 ? -4.516 -2.625 -1.186 1 98 24 LEU B N 1
ATOM 2045 C CA . LEU B 1 24 ? -3.527 -3.162 -2.117 1 98 24 LEU B CA 1
ATOM 2046 C C . LEU B 1 24 ? -3.4 -4.672 -1.962 1 98 24 LEU B C 1
ATOM 2048 O O . LEU B 1 24 ? -3.369 -5.402 -2.955 1 98 24 LEU B O 1
ATOM 2052 N N . MET B 1 25 ? -3.361 -5.117 -0.725 1 97.94 25 MET B N 1
ATOM 2053 C CA . MET B 1 25 ? -3.213 -6.547 -0.473 1 97.94 25 MET B CA 1
ATOM 2054 C C . MET B 1 25 ? -4.441 -7.312 -0.957 1 97.94 25 MET B C 1
ATOM 2056 O O . MET B 1 25 ? -4.316 -8.43 -1.47 1 97.94 25 MET B O 1
ATOM 2060 N N . ALA B 1 26 ? -5.629 -6.738 -0.774 1 96.31 26 ALA B N 1
ATOM 2061 C CA . ALA B 1 26 ? -6.859 -7.363 -1.258 1 96.31 26 ALA B CA 1
ATOM 2062 C C . ALA B 1 26 ? -6.809 -7.57 -2.77 1 96.31 26 ALA B C 1
ATOM 2064 O O . ALA B 1 26 ? -7.242 -8.609 -3.273 1 96.31 26 ALA B O 1
ATOM 2065 N N . GLU B 1 27 ? -6.293 -6.574 -3.482 1 96.56 27 GLU B N 1
ATOM 2066 C CA . GLU B 1 27 ? -6.211 -6.648 -4.938 1 96.56 27 GLU B CA 1
ATOM 2067 C C . GLU B 1 27 ? -5.172 -7.672 -5.379 1 96.56 27 GLU B C 1
ATOM 2069 O O . GLU B 1 27 ? -5.41 -8.453 -6.305 1 96.56 27 GLU B O 1
ATOM 2074 N N . LEU B 1 28 ? -4.047 -7.688 -4.711 1 96.88 28 LEU B N 1
ATOM 2075 C CA . LEU B 1 28 ? -2.9 -8.477 -5.156 1 96.88 28 LEU B CA 1
ATOM 2076 C C . LEU B 1 28 ? -3.105 -9.953 -4.848 1 96.88 28 LEU B C 1
ATOM 2078 O O . LEU B 1 28 ? -2.6 -10.82 -5.57 1 96.88 28 LEU B O 1
ATOM 2082 N N . THR B 1 29 ? -3.861 -10.25 -3.787 1 96.31 29 THR B N 1
ATOM 2083 C CA . THR B 1 29 ? -4.043 -11.648 -3.412 1 96.31 29 THR B CA 1
ATOM 2084 C C . THR B 1 29 ? -5.449 -12.125 -3.766 1 96.31 29 THR B C 1
ATOM 2086 O O . THR B 1 29 ? -5.777 -13.297 -3.574 1 96.31 29 THR B O 1
ATOM 2089 N N . GLY B 1 30 ? -6.262 -11.289 -4.316 1 94 30 GLY B N 1
ATOM 2090 C CA . GLY B 1 30 ? -7.691 -11.523 -4.453 1 94 30 GLY B CA 1
ATOM 2091 C C . GLY B 1 30 ? -8.023 -12.516 -5.551 1 94 30 GLY B C 1
ATOM 2092 O O . GLY B 1 30 ? -9.164 -12.984 -5.648 1 94 30 GLY B O 1
ATOM 2093 N N . SER B 1 31 ? -7.074 -12.922 -6.305 1 92 31 SER B N 1
ATOM 2094 C CA . SER B 1 31 ? -7.355 -13.82 -7.418 1 92 31 SER B CA 1
ATOM 2095 C C . SER B 1 31 ? -7.41 -15.273 -6.957 1 92 31 SER B C 1
ATOM 2097 O O . SER B 1 31 ? -7.898 -16.141 -7.68 1 92 31 SER B O 1
ATOM 2099 N N . LYS B 1 32 ? -6.848 -15.523 -5.824 1 95.81 32 LYS B N 1
ATOM 2100 C CA . LYS B 1 32 ? -6.938 -16.859 -5.258 1 95.81 32 LYS B CA 1
ATOM 2101 C C . LYS B 1 32 ? -8.312 -17.109 -4.645 1 95.81 32 LYS B C 1
ATOM 2103 O O . LYS B 1 32 ? -8.844 -16.25 -3.936 1 95.81 32 LYS B O 1
ATOM 2108 N N . LEU B 1 33 ? -8.867 -18.281 -5.004 1 96.62 33 LEU B N 1
ATOM 2109 C CA . LEU B 1 33 ? -10.172 -18.641 -4.469 1 96.62 33 LEU B CA 1
ATOM 2110 C C . LEU B 1 33 ? -10.039 -19.719 -3.391 1 96.62 33 LEU B C 1
ATOM 2112 O O . LEU B 1 33 ? -9.172 -20.594 -3.482 1 96.62 33 LEU B O 1
ATOM 2116 N N . PHE B 1 34 ? -10.898 -19.625 -2.445 1 96.62 34 PHE B N 1
ATOM 2117 C CA . PHE B 1 34 ? -10.953 -20.625 -1.391 1 96.62 34 PHE B CA 1
ATOM 2118 C C . PHE B 1 34 ? -12.391 -20.938 -1.012 1 96.62 34 PHE B C 1
ATOM 2120 O O . PHE B 1 34 ? -13.32 -20.281 -1.478 1 96.62 34 PHE B O 1
ATOM 2127 N N . THR B 1 35 ? -12.57 -22.047 -0.279 1 95.12 35 THR B N 1
ATOM 2128 C CA . THR B 1 35 ? -13.898 -22.469 0.148 1 95.12 35 THR B CA 1
ATOM 2129 C C . THR B 1 35 ? -14.086 -22.234 1.644 1 95.12 35 THR B C 1
ATOM 2131 O O . THR B 1 35 ? -13.219 -22.578 2.447 1 95.12 35 THR B O 1
ATOM 2134 N N . ALA B 1 36 ? -15.125 -21.5 1.98 1 91.12 36 ALA B N 1
ATOM 2135 C CA . ALA B 1 36 ? -15.539 -21.328 3.373 1 91.12 36 ALA B CA 1
ATOM 2136 C C . ALA B 1 36 ? -17.031 -21.625 3.541 1 91.12 36 ALA B C 1
ATOM 2138 O O . ALA B 1 36 ? -17.859 -21.078 2.818 1 91.12 36 ALA B O 1
ATOM 2139 N N . PHE B 1 37 ? -17.359 -22.547 4.484 1 90.81 37 PHE B N 1
ATOM 2140 C CA . PHE B 1 37 ? -18.734 -22.922 4.781 1 90.81 37 PHE B CA 1
ATOM 2141 C C . PHE B 1 37 ? -19.453 -23.406 3.525 1 90.81 37 PHE B C 1
ATOM 2143 O O . PHE B 1 37 ? -20.609 -23.062 3.285 1 90.81 37 PHE B O 1
ATOM 2150 N N . GLY B 1 38 ? -18.734 -24 2.594 1 90.56 38 GLY B N 1
ATOM 2151 C CA . GLY B 1 38 ? -19.312 -24.594 1.396 1 90.56 38 GLY B CA 1
ATOM 2152 C C . GLY B 1 38 ? -19.422 -23.609 0.24 1 90.56 38 GLY B C 1
ATOM 2153 O O . GLY B 1 38 ? -19.906 -23.969 -0.834 1 90.56 38 GLY B O 1
ATOM 2154 N N . PHE B 1 39 ? -18.938 -22.391 0.432 1 92.75 39 PHE B N 1
ATOM 2155 C CA . PHE B 1 39 ? -19.031 -21.375 -0.612 1 92.75 39 PHE B CA 1
ATOM 2156 C C . PHE B 1 39 ? -17.656 -20.969 -1.099 1 92.75 39 PHE B C 1
ATOM 2158 O O . PHE B 1 39 ? -16.703 -20.922 -0.316 1 92.75 39 PHE B O 1
ATOM 2165 N N . THR B 1 40 ? -17.578 -20.672 -2.391 1 94.5 40 THR B N 1
ATOM 2166 C CA . THR B 1 40 ? -16.344 -20.188 -2.998 1 94.5 40 THR B CA 1
ATOM 2167 C C . THR B 1 40 ? -16.234 -18.672 -2.871 1 94.5 40 THR B C 1
ATOM 2169 O O . THR B 1 40 ? -17.172 -17.938 -3.217 1 94.5 40 THR B O 1
ATOM 2172 N N . MET B 1 41 ? -15.078 -18.281 -2.4 1 94.19 41 MET B N 1
ATOM 2173 C CA . MET B 1 41 ? -14.844 -16.859 -2.213 1 94.19 41 MET B CA 1
ATOM 2174 C C . MET B 1 41 ? -13.438 -16.469 -2.658 1 94.19 41 MET B C 1
ATOM 2176 O O . MET B 1 41 ? -12.57 -17.328 -2.791 1 94.19 41 MET B O 1
ATOM 2180 N N . THR B 1 42 ? -13.312 -15.18 -2.885 1 94.56 42 THR B N 1
ATOM 2181 C CA . THR B 1 42 ? -11.984 -14.664 -3.223 1 94.56 42 THR B CA 1
ATOM 2182 C C . THR B 1 42 ? -11.188 -14.352 -1.959 1 94.56 42 THR B C 1
ATOM 2184 O O . THR B 1 42 ? -11.766 -13.984 -0.932 1 94.56 42 THR B O 1
ATOM 2187 N N . MET B 1 43 ? -9.914 -14.523 -2.016 1 94.94 43 MET B N 1
ATOM 2188 C CA . MET B 1 43 ? -9.055 -14.227 -0.878 1 94.94 43 MET B CA 1
ATOM 2189 C C . MET B 1 43 ? -9.133 -12.75 -0.504 1 94.94 43 MET B C 1
ATOM 2191 O O . MET B 1 43 ? -8.773 -12.367 0.61 1 94.94 43 MET B O 1
ATOM 2195 N N . GLY B 1 44 ? -9.57 -11.922 -1.371 1 92.5 44 GLY B N 1
ATOM 2196 C CA . GLY B 1 44 ? -9.719 -10.492 -1.136 1 92.5 44 GLY B CA 1
ATOM 2197 C C . GLY B 1 44 ? -10.695 -10.172 -0.015 1 92.5 44 GLY B C 1
ATOM 2198 O O . GLY B 1 44 ? -10.695 -9.055 0.511 1 92.5 44 GLY B O 1
ATOM 2199 N N . VAL B 1 45 ? -11.492 -11.117 0.351 1 90.88 45 VAL B N 1
ATOM 2200 C CA . VAL B 1 45 ? -12.508 -10.867 1.367 1 90.88 45 VAL B CA 1
ATOM 2201 C C . VAL B 1 45 ? -11.852 -10.766 2.742 1 90.88 45 VAL B C 1
ATOM 2203 O O . VAL B 1 45 ? -12.453 -10.242 3.686 1 90.88 45 VAL B O 1
ATOM 2206 N N . ILE B 1 46 ? -10.633 -11.219 2.84 1 92.06 46 ILE B N 1
ATOM 2207 C CA . ILE B 1 46 ? -9.945 -11.266 4.125 1 92.06 46 ILE B CA 1
ATOM 2208 C C . ILE B 1 46 ? -9.57 -9.852 4.566 1 92.06 46 ILE B C 1
ATOM 2210 O O . ILE B 1 46 ? -9.867 -9.445 5.691 1 92.06 46 ILE B O 1
ATOM 2214 N N . PRO B 1 47 ? -9.008 -9.055 3.705 1 94 47 PRO B N 1
ATOM 2215 C CA . PRO B 1 47 ? -8.672 -7.691 4.121 1 94 47 PRO B CA 1
ATOM 2216 C C . PRO B 1 47 ? -9.883 -6.766 4.156 1 94 47 PRO B C 1
ATOM 2218 O O . PRO B 1 47 ? -9.836 -5.711 4.793 1 94 47 PRO B O 1
ATOM 2221 N N . PHE B 1 48 ? -11 -7.082 3.617 1 87.69 48 PHE B N 1
ATOM 2222 C CA . PHE B 1 48 ? -12.117 -6.172 3.381 1 87.69 48 PHE B CA 1
ATOM 2223 C C . PHE B 1 48 ? -12.75 -5.738 4.695 1 87.69 48 PHE B C 1
ATOM 2225 O O . PHE B 1 48 ? -13.164 -4.586 4.844 1 87.69 48 PHE B O 1
ATOM 2232 N N . PRO B 1 49 ? -12.852 -6.59 5.688 1 89.44 49 PRO B N 1
ATOM 2233 C CA . PRO B 1 49 ? -13.406 -6.125 6.961 1 89.44 49 PRO B CA 1
ATOM 2234 C C . PRO B 1 49 ? -12.648 -4.93 7.531 1 89.44 49 PRO B C 1
ATOM 2236 O O . PRO B 1 49 ? -13.266 -4.008 8.07 1 89.44 49 PRO B O 1
ATOM 2239 N N . VAL B 1 50 ? -11.352 -4.938 7.371 1 92 50 VAL B N 1
ATOM 2240 C CA . VAL B 1 50 ? -10.539 -3.844 7.895 1 92 50 VAL B CA 1
ATOM 2241 C C . VAL B 1 50 ? -10.805 -2.572 7.094 1 92 50 VAL B C 1
ATOM 2243 O O . VAL B 1 50 ? -10.953 -1.489 7.668 1 92 50 VAL B O 1
ATOM 2246 N N . THR B 1 51 ? -10.906 -2.67 5.777 1 90.75 51 THR B N 1
ATOM 2247 C CA . THR B 1 51 ? -11.164 -1.492 4.957 1 90.75 51 THR B CA 1
ATOM 2248 C C . THR B 1 51 ? -12.547 -0.915 5.258 1 90.75 51 THR B C 1
ATOM 2250 O O . THR B 1 51 ? -12.734 0.303 5.227 1 90.75 51 THR B O 1
ATOM 2253 N N . PHE B 1 52 ? -13.5 -1.764 5.637 1 84.06 52 PHE B N 1
ATOM 2254 C CA . PHE B 1 52 ? -14.828 -1.304 6.02 1 84.06 52 PHE B CA 1
ATOM 2255 C C . PHE B 1 52 ? -14.781 -0.521 7.324 1 84.06 52 PHE B C 1
ATOM 2257 O O . PHE B 1 52 ? -15.406 0.535 7.449 1 84.06 52 PHE B O 1
ATOM 2264 N N . ILE B 1 53 ? -14.07 -1.101 8.234 1 88.25 53 ILE B N 1
ATOM 2265 C CA . ILE B 1 53 ? -13.93 -0.434 9.523 1 88.25 53 ILE B CA 1
ATOM 2266 C C . ILE B 1 53 ? -13.297 0.941 9.328 1 88.25 53 ILE B C 1
ATOM 2268 O O . ILE B 1 53 ? -13.789 1.938 9.867 1 88.25 53 ILE B O 1
ATOM 2272 N N . ILE B 1 54 ? -12.305 1.021 8.531 1 93.06 54 ILE B N 1
ATOM 2273 C CA . ILE B 1 54 ? -11.586 2.268 8.297 1 93.06 54 ILE B CA 1
ATOM 2274 C C . ILE B 1 54 ? -12.516 3.277 7.625 1 93.06 54 ILE B C 1
ATOM 2276 O O . ILE B 1 54 ? -12.562 4.445 8.023 1 93.06 54 ILE B O 1
ATOM 2280 N N . THR B 1 55 ? -13.234 2.834 6.637 1 87.44 55 THR B N 1
ATOM 2281 C CA . THR B 1 55 ? -14.125 3.746 5.922 1 87.44 55 THR B CA 1
ATOM 2282 C C . THR B 1 55 ? -15.227 4.262 6.844 1 87.44 55 THR B C 1
ATOM 2284 O O . THR B 1 55 ? -15.617 5.426 6.758 1 87.44 55 THR B O 1
ATOM 2287 N N . ASP B 1 56 ? -15.703 3.475 7.75 1 84 56 ASP B N 1
ATOM 2288 C CA . ASP B 1 56 ? -16.703 3.898 8.727 1 84 56 ASP B CA 1
ATOM 2289 C C . ASP B 1 56 ? -16.125 4.93 9.688 1 84 56 ASP B C 1
ATOM 2291 O O . ASP B 1 56 ? -16.781 5.926 10.008 1 84 56 ASP B O 1
ATOM 2295 N N . LEU B 1 57 ? -14.953 4.645 10.156 1 88.19 57 LEU B N 1
ATOM 2296 C CA . LEU B 1 57 ? -14.297 5.578 11.062 1 88.19 57 LEU B CA 1
ATOM 2297 C C . LEU B 1 57 ? -14.055 6.918 10.375 1 88.19 57 LEU B C 1
ATOM 2299 O O . LEU B 1 57 ? -14.273 7.977 10.977 1 88.19 57 LEU B O 1
ATOM 2303 N N . LEU B 1 58 ? -13.625 6.879 9.125 1 90.12 58 LEU B N 1
ATOM 2304 C CA . LEU B 1 58 ? -13.406 8.109 8.367 1 90.12 58 LEU B CA 1
ATOM 2305 C C . LEU B 1 58 ? -14.711 8.875 8.188 1 90.12 58 LEU B C 1
ATOM 2307 O O . LEU B 1 58 ? -14.727 10.102 8.297 1 90.12 58 LEU B O 1
ATOM 2311 N N . ASN B 1 59 ? -15.734 8.133 7.926 1 83.12 59 ASN B N 1
ATOM 2312 C CA . ASN B 1 59 ? -17.047 8.766 7.773 1 83.12 59 ASN B CA 1
ATOM 2313 C C . ASN B 1 59 ? -17.5 9.445 9.062 1 83.12 59 ASN B C 1
ATOM 2315 O O . ASN B 1 59 ? -18.016 10.562 9.039 1 83.12 59 ASN B O 1
ATOM 2319 N N . GLU B 1 60 ? -17.266 8.844 10.141 1 83.12 60 GLU B N 1
ATOM 2320 C CA . GLU B 1 60 ? -17.719 9.312 11.445 1 83.12 60 GLU B CA 1
ATOM 2321 C C . GLU B 1 60 ? -16.922 10.523 11.906 1 83.12 60 GLU B C 1
ATOM 2323 O O . GLU B 1 60 ? -17.5 11.5 12.398 1 83.12 60 GLU B O 1
ATOM 2328 N N . TYR B 1 61 ? -15.641 10.484 11.719 1 88.38 61 TYR B N 1
ATOM 2329 C CA . TYR B 1 61 ? -14.812 11.516 12.328 1 88.38 61 TYR B CA 1
ATOM 2330 C C . TYR B 1 61 ? -14.469 12.609 11.32 1 88.38 61 TYR B C 1
ATOM 2332 O O . TYR B 1 61 ? -14.18 13.75 11.703 1 88.38 61 TYR B O 1
ATOM 2340 N N . PHE B 1 62 ? -14.539 12.266 10.016 1 89.81 62 PHE B N 1
ATOM 2341 C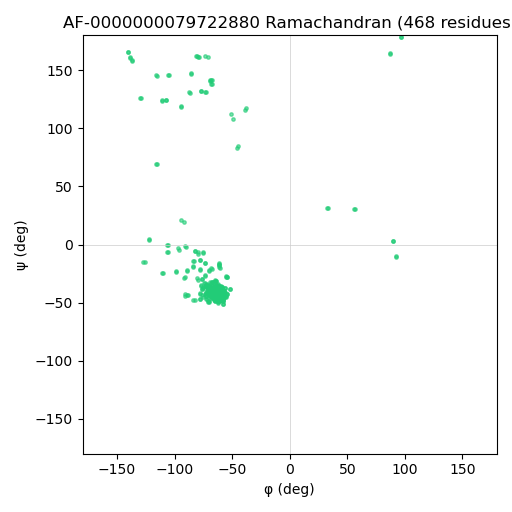 CA . PHE B 1 62 ? -14.047 13.234 9.047 1 89.81 62 PHE B CA 1
ATOM 2342 C C . PHE B 1 62 ? -15.102 13.516 7.98 1 89.81 62 PHE B C 1
ATOM 2344 O O . PHE B 1 62 ? -14.969 14.461 7.199 1 89.81 62 PHE B O 1
ATOM 2351 N N . GLY B 1 63 ? -16.109 12.664 7.918 1 82.88 63 GLY B N 1
ATOM 2352 C CA . GLY B 1 63 ? -17.219 12.945 7.02 1 82.88 63 GLY B CA 1
ATOM 2353 C C . GLY B 1 63 ? -17.094 12.242 5.684 1 82.88 63 GLY B C 1
ATOM 2354 O O . GLY B 1 63 ? -16.078 11.617 5.395 1 82.88 63 GLY B O 1
ATOM 2355 N N . ARG B 1 64 ? -18.031 12.391 4.82 1 81.88 64 ARG B N 1
ATOM 2356 C CA . ARG B 1 64 ? -18.188 11.648 3.574 1 81.88 64 ARG B CA 1
ATOM 2357 C C . ARG B 1 64 ? -17.188 12.125 2.523 1 81.88 64 ARG B C 1
ATOM 2359 O O . ARG B 1 64 ? -16.719 11.328 1.711 1 81.88 64 ARG B O 1
ATOM 2366 N N . LYS B 1 65 ? -16.922 13.352 2.465 1 85.38 65 LYS B N 1
ATOM 2367 C CA . LYS B 1 65 ? -15.984 13.898 1.487 1 85.38 65 LYS B CA 1
ATOM 2368 C C . LYS B 1 65 ? -14.602 13.273 1.643 1 85.38 65 LYS B C 1
ATOM 2370 O O . LYS B 1 65 ? -13.945 12.953 0.651 1 85.38 65 LYS B O 1
ATOM 2375 N N . VAL B 1 66 ? -14.266 13.07 2.928 1 90.5 66 VAL B N 1
ATOM 2376 C CA . VAL B 1 66 ? -12.953 12.492 3.205 1 90.5 66 VAL B CA 1
ATOM 2377 C C . VAL B 1 66 ? -12.953 11.016 2.818 1 90.5 66 VAL B C 1
ATOM 2379 O O . VAL B 1 66 ? -11.953 10.508 2.309 1 90.5 66 VAL B O 1
ATOM 2382 N N . VAL B 1 67 ? -14.078 10.344 3.027 1 87.88 67 VAL B N 1
ATOM 2383 C CA . VAL B 1 67 ? -14.203 8.953 2.592 1 87.88 67 VAL B CA 1
ATOM 2384 C C . VAL B 1 67 ? -14.031 8.875 1.076 1 87.88 67 VAL B C 1
ATOM 2386 O O . VAL B 1 67 ? -13.281 8.031 0.577 1 87.88 67 VAL B O 1
ATOM 2389 N N . ARG B 1 68 ? -14.609 9.758 0.355 1 87.25 68 ARG B N 1
ATOM 2390 C CA . ARG B 1 68 ? -14.539 9.781 -1.102 1 87.25 68 ARG B CA 1
ATOM 2391 C C . ARG B 1 68 ? -13.109 10.062 -1.571 1 87.25 68 ARG B C 1
ATOM 2393 O O . ARG B 1 68 ? -12.602 9.383 -2.463 1 87.25 68 ARG B O 1
ATOM 2400 N N . THR B 1 69 ? -12.539 11.031 -0.967 1 92.62 69 THR B N 1
ATOM 2401 C CA . THR B 1 69 ? -11.172 11.391 -1.33 1 92.62 69 THR B CA 1
ATOM 2402 C C . THR B 1 69 ? -10.219 10.227 -1.064 1 92.62 69 THR B C 1
ATOM 2404 O O . THR B 1 69 ? -9.359 9.922 -1.893 1 92.62 69 THR B O 1
ATOM 2407 N N . THR B 1 70 ? -10.422 9.609 0.1 1 94.5 70 THR B N 1
ATOM 2408 C CA . THR B 1 70 ? -9.578 8.484 0.465 1 94.5 70 THR B CA 1
ATOM 2409 C C . THR B 1 70 ? -9.758 7.332 -0.525 1 94.5 70 THR B C 1
ATOM 2411 O O . THR B 1 70 ? -8.773 6.703 -0.931 1 94.5 70 THR B O 1
ATOM 2414 N N . THR B 1 71 ? -10.969 7.133 -0.938 1 92.5 71 THR B N 1
ATOM 2415 C CA . THR B 1 71 ? -11.258 6.062 -1.886 1 92.5 71 THR B CA 1
ATOM 2416 C C . THR B 1 71 ? -10.656 6.371 -3.254 1 92.5 71 THR B C 1
ATOM 2418 O O . THR B 1 71 ? -10.094 5.488 -3.906 1 92.5 71 THR B O 1
ATOM 2421 N N . ILE B 1 72 ? -10.703 7.605 -3.68 1 94.44 72 ILE B N 1
ATOM 2422 C CA . ILE B 1 72 ? -10.109 8.023 -4.945 1 94.44 72 ILE B CA 1
ATOM 2423 C C . ILE B 1 72 ? -8.594 7.824 -4.898 1 94.44 72 ILE B C 1
ATOM 2425 O O . ILE B 1 72 ? -8 7.312 -5.848 1 94.44 72 ILE B O 1
ATOM 2429 N N . ILE B 1 73 ? -8 8.211 -3.793 1 96.62 73 ILE B N 1
ATOM 2430 C CA . ILE B 1 73 ? -6.574 7.992 -3.609 1 96.62 73 ILE B CA 1
ATOM 2431 C C . ILE B 1 73 ? -6.266 6.5 -3.729 1 96.62 73 ILE B C 1
ATOM 2433 O O . ILE B 1 73 ? -5.332 6.105 -4.434 1 96.62 73 ILE B O 1
ATOM 2437 N N . GLY B 1 74 ? -7.066 5.695 -3.082 1 96.88 74 GLY B N 1
ATOM 2438 C CA . GLY B 1 74 ? -6.891 4.254 -3.162 1 96.88 74 GLY B CA 1
ATOM 2439 C C . GLY B 1 74 ? -6.957 3.723 -4.582 1 96.88 74 GLY B C 1
ATOM 2440 O O . GLY B 1 74 ? -6.121 2.914 -4.984 1 96.88 74 GLY B O 1
ATOM 2441 N N . MET B 1 75 ? -7.883 4.25 -5.371 1 95.94 75 MET B N 1
ATOM 2442 C CA . MET B 1 75 ? -8.062 3.799 -6.746 1 95.94 75 MET B CA 1
ATOM 2443 C C . MET B 1 75 ? -6.875 4.207 -7.613 1 95.94 75 MET B C 1
ATOM 2445 O O . MET B 1 75 ? -6.406 3.42 -8.438 1 95.94 75 MET B O 1
ATOM 2449 N N . ILE B 1 76 ? -6.414 5.363 -7.418 1 97.5 76 ILE B N 1
ATOM 2450 C CA . ILE B 1 76 ? -5.254 5.836 -8.164 1 97.5 76 ILE B CA 1
ATOM 2451 C C . ILE B 1 76 ? -4.031 4.996 -7.805 1 97.5 76 ILE B C 1
ATOM 2453 O O . ILE B 1 76 ? -3.258 4.605 -8.688 1 97.5 76 ILE B O 1
ATOM 2457 N N . MET B 1 77 ? -3.877 4.676 -6.539 1 98.19 77 MET B N 1
ATOM 2458 C CA . MET B 1 77 ? -2.723 3.906 -6.082 1 98.19 77 MET B CA 1
ATOM 2459 C C . MET B 1 77 ? -2.771 2.48 -6.617 1 98.19 77 MET B C 1
ATOM 2461 O O . MET B 1 77 ? -1.746 1.931 -7.027 1 98.19 77 MET B O 1
ATOM 2465 N N . ILE B 1 78 ? -3.947 1.859 -6.598 1 97.62 78 ILE B N 1
ATOM 2466 C CA . ILE B 1 78 ? -4.004 0.503 -7.133 1 97.62 78 ILE B CA 1
ATOM 2467 C C . ILE B 1 78 ? -3.797 0.536 -8.641 1 97.62 78 ILE B C 1
ATOM 2469 O O . ILE B 1 78 ? -3.25 -0.406 -9.219 1 97.62 78 ILE B O 1
ATOM 2473 N N . GLY B 1 79 ? -4.254 1.616 -9.32 1 97.56 79 GLY B N 1
ATOM 2474 C CA . GLY B 1 79 ? -3.918 1.79 -10.727 1 97.56 79 GLY B CA 1
ATOM 2475 C C . GLY B 1 79 ? -2.424 1.859 -10.977 1 97.56 79 GLY B C 1
ATOM 2476 O O . GLY B 1 79 ? -1.921 1.254 -11.93 1 97.56 79 GLY B O 1
ATOM 2477 N N . LEU B 1 80 ? -1.734 2.598 -10.148 1 97.75 80 LEU B N 1
ATOM 2478 C CA . LEU B 1 80 ? -0.283 2.693 -10.258 1 97.75 80 LEU B CA 1
ATOM 2479 C C . LEU B 1 80 ? 0.375 1.345 -9.984 1 97.75 80 LEU B C 1
ATOM 2481 O O . LEU B 1 80 ? 1.349 0.978 -10.648 1 97.75 80 LEU B O 1
ATOM 2485 N N . ALA B 1 81 ? -0.145 0.658 -8.977 1 97.69 81 ALA B N 1
ATOM 2486 C CA . ALA B 1 81 ? 0.351 -0.689 -8.703 1 97.69 81 ALA B CA 1
ATOM 2487 C C . ALA B 1 81 ? 0.203 -1.587 -9.93 1 97.69 81 ALA B C 1
ATOM 2489 O O . ALA B 1 81 ? 1.093 -2.385 -10.234 1 97.69 81 ALA B O 1
ATOM 2490 N N . TYR B 1 82 ? -0.892 -1.447 -10.602 1 97.94 82 TYR B N 1
ATOM 2491 C CA . TYR B 1 82 ? -1.13 -2.219 -11.812 1 97.94 82 TYR B CA 1
ATOM 2492 C C . TYR B 1 82 ? -0.076 -1.911 -12.867 1 97.94 82 TYR B C 1
ATOM 2494 O O . TYR B 1 82 ? 0.442 -2.82 -13.523 1 97.94 82 TYR B O 1
ATOM 2502 N N . VAL B 1 83 ? 0.21 -0.665 -13.086 1 97.81 83 VAL B N 1
ATOM 2503 C CA . VAL B 1 83 ? 1.216 -0.262 -14.062 1 97.81 83 VAL B CA 1
ATOM 2504 C C . VAL B 1 83 ? 2.561 -0.893 -13.711 1 97.81 83 VAL B C 1
ATOM 2506 O O . VAL B 1 83 ? 3.26 -1.411 -14.586 1 97.81 83 VAL B O 1
ATOM 2509 N N . LEU B 1 84 ? 2.918 -0.923 -12.469 1 97 84 LEU B N 1
ATOM 2510 C CA . LEU B 1 84 ? 4.176 -1.512 -12.023 1 97 84 LEU B CA 1
ATOM 2511 C C . LEU B 1 84 ? 4.195 -3.014 -12.289 1 97 84 LEU B C 1
ATOM 2513 O O . LEU B 1 84 ? 5.215 -3.561 -12.711 1 97 84 LEU B O 1
ATOM 2517 N N . ILE B 1 85 ? 3.078 -3.635 -12.023 1 96.62 85 ILE B N 1
ATOM 2518 C CA . ILE B 1 85 ? 2.959 -5.066 -12.273 1 96.62 85 ILE B CA 1
ATOM 2519 C C . ILE B 1 85 ? 3.188 -5.348 -13.758 1 96.62 85 ILE B C 1
ATOM 2521 O O . ILE B 1 85 ? 3.947 -6.25 -14.117 1 96.62 85 ILE B O 1
ATOM 2525 N N . VAL B 1 86 ? 2.533 -4.582 -14.625 1 97.19 86 VAL B N 1
ATOM 2526 C CA . VAL B 1 86 ? 2.633 -4.785 -16.078 1 97.19 86 VAL B CA 1
ATOM 2527 C C . VAL B 1 86 ? 4.082 -4.594 -16.516 1 97.19 86 VAL B C 1
ATOM 2529 O O . VAL B 1 86 ? 4.598 -5.379 -17.312 1 97.19 86 VAL B O 1
ATOM 2532 N N . VAL B 1 87 ? 4.75 -3.594 -16 1 96.94 87 VAL B N 1
ATOM 2533 C CA . VAL B 1 87 ? 6.152 -3.344 -16.328 1 96.94 87 VAL B CA 1
ATOM 2534 C C . VAL B 1 87 ? 7.008 -4.527 -15.883 1 96.94 87 VAL B C 1
ATOM 2536 O O . VAL B 1 87 ? 7.84 -5.023 -16.641 1 96.94 87 VAL B O 1
ATOM 2539 N N . ASP B 1 88 ? 6.805 -4.996 -14.664 1 96.56 88 ASP B N 1
ATOM 2540 C CA . ASP B 1 88 ? 7.578 -6.102 -14.102 1 96.56 88 ASP B CA 1
ATOM 2541 C C . ASP B 1 88 ? 7.391 -7.375 -14.93 1 96.56 88 ASP B C 1
ATOM 2543 O O . ASP B 1 88 ? 8.336 -8.141 -15.125 1 96.56 88 ASP B O 1
ATOM 2547 N N . MET B 1 89 ? 6.195 -7.586 -15.414 1 96.69 89 MET B N 1
ATOM 2548 C CA . MET B 1 89 ? 5.875 -8.805 -16.156 1 96.69 89 MET B CA 1
ATOM 2549 C C . MET B 1 89 ? 6.566 -8.812 -17.516 1 96.69 89 MET B C 1
ATOM 2551 O O . MET B 1 89 ? 6.797 -9.875 -18.094 1 96.69 89 MET B O 1
ATOM 2555 N N . GLN B 1 90 ? 6.918 -7.637 -18.016 1 96.62 90 GLN B N 1
ATOM 2556 C CA . GLN B 1 90 ? 7.551 -7.535 -19.328 1 96.62 90 GLN B CA 1
ATOM 2557 C C . GLN B 1 90 ? 9.055 -7.781 -19.234 1 96.62 90 GLN B C 1
ATOM 2559 O O . GLN B 1 90 ? 9.719 -7.977 -20.25 1 96.62 90 GLN B O 1
ATOM 2564 N N . ILE B 1 91 ? 9.617 -7.758 -18.094 1 96.88 91 ILE B N 1
ATOM 2565 C CA . ILE B 1 91 ? 11.047 -7.961 -17.891 1 96.88 91 ILE B CA 1
ATOM 2566 C C . ILE B 1 91 ? 11.32 -9.43 -17.578 1 96.88 91 ILE B C 1
ATOM 2568 O O . ILE B 1 91 ? 10.883 -9.945 -16.547 1 96.88 91 ILE B O 1
ATOM 2572 N N . PRO B 1 92 ? 12.086 -10.062 -18.391 1 96.56 92 PRO B N 1
ATOM 2573 C CA . PRO B 1 92 ? 12.312 -11.5 -18.188 1 96.56 92 PRO B CA 1
ATOM 2574 C C . PRO B 1 92 ? 13.148 -11.789 -16.938 1 96.56 92 PRO B C 1
ATOM 2576 O O . PRO B 1 92 ? 14.086 -11.055 -16.641 1 96.56 92 PRO B O 1
ATOM 2579 N N . ALA B 1 93 ? 12.75 -12.82 -16.297 1 96.56 93 ALA B N 1
ATOM 2580 C CA . ALA B 1 93 ? 13.531 -13.305 -15.172 1 96.56 93 ALA B CA 1
ATOM 2581 C C . ALA B 1 93 ? 14.875 -13.867 -15.633 1 96.56 93 ALA B C 1
ATOM 2583 O O . ALA B 1 93 ? 14.953 -14.508 -16.688 1 96.56 93 ALA B O 1
ATOM 2584 N N . ASN B 1 94 ? 15.852 -13.594 -14.852 1 94.69 94 ASN B N 1
ATOM 2585 C CA . ASN B 1 94 ? 17.125 -14.242 -15.133 1 94.69 94 ASN B CA 1
ATOM 2586 C C . ASN B 1 94 ? 17.156 -15.672 -14.586 1 94.69 94 ASN B C 1
ATOM 2588 O O . ASN B 1 94 ? 16.344 -16.031 -13.727 1 94.69 94 ASN B O 1
ATOM 2592 N N . PRO B 1 95 ? 18.094 -16.453 -15.086 1 92.25 95 PRO B N 1
ATOM 2593 C CA . PRO B 1 95 ? 18.141 -17.859 -14.695 1 92.25 95 PRO B CA 1
ATOM 2594 C C . PRO B 1 95 ? 18.359 -18.047 -13.203 1 92.25 95 PRO B C 1
ATOM 2596 O O . PRO B 1 95 ? 18.031 -19.109 -12.656 1 92.25 95 PRO B O 1
ATOM 2599 N N . ASP B 1 96 ? 18.828 -17.031 -12.523 1 91.69 96 ASP B N 1
ATOM 2600 C CA . ASP B 1 96 ? 19.141 -17.141 -11.102 1 91.69 96 ASP B CA 1
ATOM 2601 C C . ASP B 1 96 ? 17.922 -16.766 -10.242 1 91.69 96 ASP B C 1
ATOM 2603 O O . ASP B 1 96 ? 17.969 -16.906 -9.016 1 91.69 96 ASP B O 1
ATOM 2607 N N . SER B 1 97 ? 16.875 -16.406 -10.844 1 95.56 97 SER B N 1
ATOM 2608 C CA . SER B 1 97 ? 15.703 -15.953 -10.109 1 95.56 97 SER B CA 1
ATOM 2609 C C . SER B 1 97 ? 14.992 -17.109 -9.422 1 95.56 97 SER B C 1
ATOM 2611 O O . SER B 1 97 ? 14.734 -18.141 -10.047 1 95.56 97 SER B O 1
ATOM 2613 N N . PRO B 1 98 ? 14.711 -16.938 -8.219 1 94.56 98 PRO B N 1
ATOM 2614 C CA . PRO B 1 98 ? 13.922 -17.969 -7.543 1 94.56 98 PRO B CA 1
ATOM 2615 C C . PRO B 1 98 ? 12.492 -18.047 -8.062 1 94.56 98 PRO B C 1
ATOM 2617 O O . PRO B 1 98 ? 11.797 -19.047 -7.816 1 94.56 98 PRO B O 1
ATOM 2620 N N . ILE B 1 99 ? 12.039 -16.984 -8.695 1 94.69 99 ILE B N 1
ATOM 2621 C CA . ILE B 1 99 ? 10.695 -16.938 -9.258 1 94.69 99 ILE B CA 1
ATOM 2622 C C . ILE B 1 99 ? 10.781 -16.938 -10.789 1 94.69 99 ILE B C 1
ATOM 2624 O O . ILE B 1 99 ? 11.422 -16.062 -11.375 1 94.69 99 ILE B O 1
ATOM 2628 N N . SER B 1 100 ? 10.133 -17.875 -11.367 1 95.06 100 SER B N 1
ATOM 2629 C CA . SER B 1 100 ? 10.094 -17.922 -12.828 1 95.06 100 SER B CA 1
ATOM 2630 C C . SER B 1 100 ? 9.086 -16.938 -13.398 1 95.06 100 SER B C 1
ATOM 2632 O O . SER B 1 100 ? 8.195 -16.469 -12.688 1 95.06 100 SER B O 1
ATOM 2634 N N . ASP B 1 101 ? 9.266 -16.641 -14.672 1 96.38 101 ASP B N 1
ATOM 2635 C CA . ASP B 1 101 ? 8.305 -15.781 -15.359 1 96.38 101 ASP B CA 1
ATOM 2636 C C . ASP B 1 101 ? 6.898 -16.375 -15.297 1 96.38 101 ASP B C 1
ATOM 2638 O O . ASP B 1 101 ? 5.918 -15.656 -15.094 1 96.38 101 ASP B O 1
ATOM 2642 N N . SER B 1 102 ? 6.801 -17.656 -15.469 1 94.88 102 SER B N 1
ATOM 2643 C CA . SER B 1 102 ? 5.504 -18.312 -15.469 1 94.88 102 SER B CA 1
ATOM 2644 C C . SER B 1 102 ? 4.797 -18.156 -14.125 1 94.88 102 SER B C 1
ATOM 2646 O O . SER B 1 102 ? 3.617 -17.812 -14.078 1 94.88 102 SER B O 1
ATOM 2648 N N . ALA B 1 103 ? 5.535 -18.406 -13.086 1 94.06 103 ALA B N 1
ATOM 2649 C CA . ALA B 1 103 ? 4.957 -18.266 -11.75 1 94.06 103 ALA B CA 1
ATOM 2650 C C . ALA B 1 103 ? 4.578 -16.828 -11.453 1 94.06 103 ALA B C 1
ATOM 2652 O O . ALA B 1 103 ? 3.482 -16.547 -10.961 1 94.06 103 ALA B O 1
ATOM 2653 N N . PHE B 1 104 ? 5.488 -15.961 -11.797 1 96.12 104 PHE B N 1
ATOM 2654 C CA . PHE B 1 104 ? 5.277 -14.531 -11.578 1 96.12 104 PHE B CA 1
ATOM 2655 C C . PHE B 1 104 ? 4.059 -14.039 -12.352 1 96.12 104 PHE B C 1
ATOM 2657 O O . PHE B 1 104 ? 3.176 -13.391 -11.781 1 96.12 104 PHE B O 1
ATOM 2664 N N . ASN B 1 105 ? 3.947 -14.383 -13.602 1 95.06 105 ASN B N 1
ATOM 2665 C CA . ASN B 1 105 ? 2.871 -13.914 -14.469 1 95.06 105 ASN B CA 1
ATOM 2666 C C . ASN B 1 105 ? 1.532 -14.539 -14.086 1 95.06 105 ASN B C 1
ATOM 2668 O O . ASN B 1 105 ? 0.492 -13.883 -14.164 1 95.06 105 ASN B O 1
ATOM 2672 N N . ASN B 1 106 ? 1.537 -15.734 -13.719 1 93.75 106 ASN B N 1
ATOM 2673 C CA . ASN B 1 106 ? 0.305 -16.391 -13.289 1 93.75 106 ASN B CA 1
ATOM 2674 C C . ASN B 1 106 ? -0.332 -15.664 -12.109 1 93.75 106 ASN B C 1
ATOM 2676 O O . ASN B 1 106 ? -1.533 -15.391 -12.117 1 93.75 106 ASN B O 1
ATOM 2680 N N . VAL B 1 107 ? 0.487 -15.297 -11.195 1 94.75 107 VAL B N 1
ATOM 2681 C CA . VAL B 1 107 ? -0.03 -14.68 -9.984 1 94.75 107 VAL B CA 1
ATOM 2682 C C . VAL B 1 107 ? -0.385 -13.219 -10.258 1 94.75 107 VAL B C 1
ATOM 2684 O O . VAL B 1 107 ? -1.517 -12.789 -10.016 1 94.75 107 VAL B O 1
ATOM 2687 N N . PHE B 1 108 ? 0.479 -12.5 -10.891 1 95.88 108 PHE B N 1
ATOM 2688 C CA . PHE B 1 108 ? 0.311 -11.055 -10.922 1 95.88 108 PHE B CA 1
ATOM 2689 C C . PHE B 1 108 ? -0.541 -10.633 -12.109 1 95.88 108 PHE B C 1
ATOM 2691 O O . PHE B 1 108 ? -1.159 -9.562 -12.094 1 95.88 108 PHE B O 1
ATOM 2698 N N . ALA B 1 109 ? -0.628 -11.469 -13.156 1 94.62 109 ALA B N 1
ATOM 2699 C CA . ALA B 1 109 ? -1.592 -11.18 -14.211 1 94.62 109 ALA B CA 1
ATOM 2700 C C . ALA B 1 109 ? -3.023 -11.266 -13.688 1 94.62 109 ALA B C 1
ATOM 2702 O O . ALA B 1 109 ? -3.871 -10.445 -14.039 1 94.62 109 ALA B O 1
ATOM 2703 N N . ASN B 1 110 ? -3.25 -12.273 -12.938 1 94.44 110 ASN B N 1
ATOM 2704 C CA . ASN B 1 110 ? -4.574 -12.43 -12.336 1 94.44 110 ASN B CA 1
ATOM 2705 C C . ASN B 1 110 ? -4.871 -11.312 -11.344 1 94.44 110 ASN B C 1
ATOM 2707 O O . ASN B 1 110 ? -6.004 -10.836 -11.258 1 94.44 110 ASN B O 1
ATOM 2711 N N . SER B 1 111 ? -3.844 -10.922 -10.562 1 94.94 111 SER B N 1
ATOM 2712 C CA . SER B 1 111 ? -4.008 -9.758 -9.703 1 94.94 111 SER B CA 1
ATOM 2713 C C . SER B 1 111 ? -4.379 -8.516 -10.516 1 94.94 111 SER B C 1
ATOM 2715 O O . SER B 1 111 ? -5.207 -7.711 -10.086 1 94.94 111 SER B O 1
ATOM 2717 N N . GLY B 1 112 ? -3.742 -8.414 -11.648 1 95.94 112 GLY B N 1
ATOM 2718 C CA . GLY B 1 112 ? -4.035 -7.301 -12.531 1 95.94 112 GLY B CA 1
ATOM 2719 C C . GLY B 1 112 ? -5.488 -7.254 -12.969 1 95.94 112 GLY B C 1
ATOM 2720 O O . GLY B 1 112 ? -6.094 -6.18 -13.016 1 95.94 112 GLY B O 1
ATOM 2721 N N . LEU B 1 113 ? -6.031 -8.375 -13.266 1 95.38 113 LEU B N 1
ATOM 2722 C CA . LEU B 1 113 ? -7.438 -8.438 -13.656 1 95.38 113 LEU B CA 1
ATOM 2723 C C . LEU B 1 113 ? -8.344 -8 -12.516 1 95.38 113 LEU B C 1
ATOM 2725 O O . LEU B 1 113 ? -9.352 -7.324 -12.734 1 95.38 113 LEU B O 1
ATOM 2729 N N . VAL B 1 114 ? -8.008 -8.383 -11.328 1 95 114 VAL B N 1
ATOM 2730 C CA . VAL B 1 114 ? -8.758 -7.961 -10.156 1 95 114 VAL B CA 1
ATOM 2731 C C . VAL B 1 114 ? -8.711 -6.441 -10.023 1 95 114 VAL B C 1
ATOM 2733 O O . VAL B 1 114 ? -9.734 -5.797 -9.789 1 95 114 VAL B O 1
ATOM 2736 N N . ILE B 1 115 ? -7.547 -5.895 -10.203 1 96.12 115 ILE B N 1
ATOM 2737 C CA . ILE B 1 115 ? -7.359 -4.453 -10.094 1 96.12 115 ILE B CA 1
ATOM 2738 C C . ILE B 1 115 ? -8.18 -3.738 -11.164 1 96.12 115 ILE B C 1
ATOM 2740 O O . ILE B 1 115 ? -8.875 -2.762 -10.867 1 96.12 115 ILE B O 1
ATOM 2744 N N . ILE B 1 116 ? -8.109 -4.211 -12.336 1 96.12 116 ILE B N 1
ATOM 2745 C CA . ILE B 1 116 ? -8.891 -3.625 -13.422 1 96.12 116 ILE B CA 1
ATOM 2746 C C . ILE B 1 116 ? -10.375 -3.674 -13.07 1 96.12 116 ILE B C 1
ATOM 2748 O O . ILE B 1 116 ? -11.102 -2.688 -13.242 1 96.12 116 ILE B O 1
ATOM 2752 N N . GLY B 1 117 ? -10.812 -4.832 -12.625 1 95.5 117 GLY B N 1
ATOM 2753 C CA . GLY B 1 117 ? -12.195 -4.953 -12.18 1 95.5 117 GLY B CA 1
ATOM 2754 C C . GLY B 1 117 ? -12.57 -3.939 -11.117 1 95.5 117 GLY B C 1
ATOM 2755 O O . GLY B 1 117 ? -13.648 -3.338 -11.188 1 95.5 117 GLY B O 1
ATOM 2756 N N . SER B 1 118 ? -11.727 -3.734 -10.195 1 93.94 118 SER B N 1
ATOM 2757 C CA . SER B 1 118 ? -11.984 -2.801 -9.102 1 93.94 118 SER B CA 1
ATOM 2758 C C . SER B 1 118 ? -12.062 -1.365 -9.609 1 93.94 118 SER B C 1
ATOM 2760 O O . SER B 1 118 ? -12.938 -0.601 -9.188 1 93.94 118 SER B O 1
ATOM 2762 N N . VAL B 1 119 ? -11.156 -0.986 -10.469 1 93.25 119 VAL B N 1
ATOM 2763 C CA . VAL B 1 119 ? -11.156 0.363 -11.023 1 93.25 119 VAL B CA 1
ATOM 2764 C C . VAL B 1 119 ? -12.422 0.587 -11.852 1 93.25 119 VAL B C 1
ATOM 2766 O O . VAL B 1 119 ? -13.07 1.628 -11.727 1 93.25 119 VAL B O 1
ATOM 2769 N N . VAL B 1 120 ? -12.797 -0.365 -12.602 1 94.19 120 VAL B N 1
ATOM 2770 C CA . VAL B 1 120 ? -14.008 -0.279 -13.414 1 94.19 120 VAL B CA 1
ATOM 2771 C C . VAL B 1 120 ? -15.234 -0.198 -12.5 1 94.19 120 VAL B C 1
ATOM 2773 O O . VAL B 1 120 ? -16.125 0.627 -12.719 1 94.19 120 VAL B O 1
ATOM 2776 N N . ALA B 1 121 ? -15.273 -1.071 -11.516 1 92.62 121 ALA B N 1
ATOM 2777 C CA . ALA B 1 121 ? -16.391 -1.054 -10.57 1 92.62 121 ALA B CA 1
ATOM 2778 C C . ALA B 1 121 ? -16.516 0.312 -9.906 1 92.62 121 ALA B C 1
ATOM 2780 O O . ALA B 1 121 ? -17.625 0.817 -9.719 1 92.62 121 ALA B O 1
ATOM 2781 N N . TYR B 1 122 ? -15.492 0.854 -9.57 1 87.69 122 TYR B N 1
ATOM 2782 C CA . TYR B 1 122 ? -15.492 2.172 -8.945 1 87.69 122 TYR B CA 1
ATOM 2783 C C . TYR B 1 122 ? -16.062 3.225 -9.891 1 87.69 122 TYR B C 1
ATOM 2785 O O . TYR B 1 122 ? -16.859 4.062 -9.484 1 87.69 122 TYR B O 1
ATOM 2793 N N . LEU B 1 123 ? -15.578 3.217 -11.102 1 87.5 123 LEU B N 1
ATOM 2794 C CA . LEU B 1 123 ? -16.047 4.176 -12.094 1 87.5 123 LEU B CA 1
ATOM 2795 C C . LEU B 1 123 ? -17.547 4.027 -12.328 1 87.5 123 LEU B C 1
ATOM 2797 O O . LEU B 1 123 ? -18.266 5.023 -12.422 1 87.5 123 LEU B O 1
ATOM 2801 N N . ILE B 1 124 ? -18.016 2.828 -12.359 1 87.12 124 ILE B N 1
ATOM 2802 C CA . ILE B 1 124 ? -19.438 2.564 -12.516 1 87.12 124 ILE B CA 1
ATOM 2803 C C . ILE B 1 124 ? -20.203 3.066 -11.289 1 87.12 124 ILE B C 1
ATOM 2805 O O . ILE B 1 124 ? -21.25 3.686 -11.414 1 87.12 124 ILE B O 1
ATOM 2809 N N . GLY B 1 125 ? -19.672 2.766 -10.117 1 79.5 125 GLY B N 1
ATOM 2810 C CA . GLY B 1 125 ? -20.297 3.217 -8.883 1 79.5 125 GLY B CA 1
ATOM 2811 C C . GLY B 1 125 ? -20.422 4.727 -8.797 1 79.5 125 GLY B C 1
ATOM 2812 O O . GLY B 1 125 ? -21.422 5.242 -8.305 1 79.5 125 GLY B O 1
ATOM 2813 N N . GLN B 1 126 ? -19.438 5.453 -9.234 1 74.25 126 GLN B N 1
ATOM 2814 C CA . GLN B 1 126 ? -19.469 6.914 -9.242 1 74.25 126 GLN B CA 1
ATOM 2815 C C . GLN B 1 126 ? -20.594 7.43 -10.148 1 74.25 126 GLN B C 1
ATOM 2817 O O . GLN B 1 126 ? -21.25 8.422 -9.82 1 74.25 126 GLN B O 1
ATOM 2822 N N . PHE B 1 127 ? -20.75 6.75 -11.117 1 72.56 127 PHE B N 1
ATOM 2823 C CA . PHE B 1 127 ? -21.797 7.141 -12.062 1 72.56 127 PHE B CA 1
ATOM 2824 C C . PHE B 1 127 ? -23.172 6.855 -11.492 1 72.56 127 PHE B C 1
ATOM 2826 O O . PHE B 1 127 ? -24.094 7.672 -11.625 1 72.56 127 PHE B O 1
ATOM 2833 N N . ILE B 1 128 ? -23.312 5.762 -10.859 1 70.81 128 ILE B N 1
ATOM 2834 C CA . ILE B 1 128 ? -24.594 5.359 -10.297 1 70.81 128 ILE B CA 1
ATOM 2835 C C . ILE B 1 128 ? -24.922 6.246 -9.094 1 70.81 128 ILE B C 1
ATOM 2837 O O . ILE B 1 128 ? -26.078 6.621 -8.898 1 70.81 128 ILE B O 1
ATOM 2841 N N . ASP B 1 129 ? -23.906 6.469 -8.305 1 63.94 129 ASP B N 1
ATOM 2842 C CA . ASP B 1 129 ? -24.109 7.324 -7.141 1 63.94 129 ASP B CA 1
ATOM 2843 C C . ASP B 1 129 ? -24.656 8.688 -7.555 1 63.94 129 ASP B C 1
ATOM 2845 O O . ASP B 1 129 ? -25.562 9.219 -6.906 1 63.94 129 ASP B O 1
ATOM 2849 N N . ILE B 1 130 ? -24.125 9.188 -8.492 1 57.75 130 ILE B N 1
ATOM 2850 C CA . ILE B 1 130 ? -24.594 10.469 -9 1 57.75 130 ILE B CA 1
ATOM 2851 C C . ILE B 1 130 ? -26.047 10.359 -9.422 1 57.75 130 ILE B C 1
ATOM 2853 O O . ILE B 1 130 ? -26.859 11.234 -9.117 1 57.75 130 ILE B O 1
ATOM 2857 N N . GLN B 1 131 ? -26.344 9.273 -9.961 1 56.75 131 GLN B N 1
ATOM 2858 C CA . GLN B 1 131 ? -27.703 9.078 -10.453 1 56.75 131 GLN B CA 1
ATOM 2859 C C . GLN B 1 131 ? -28.672 8.805 -9.312 1 56.75 131 GLN B C 1
ATOM 2861 O O . GLN B 1 131 ? -29.797 9.312 -9.312 1 56.75 131 GLN B O 1
ATOM 2866 N N . VAL B 1 132 ? -28.188 7.969 -8.438 1 58.5 132 VAL B N 1
ATOM 2867 C CA . VAL B 1 132 ? -29.047 7.617 -7.305 1 58.5 132 VAL B CA 1
ATOM 2868 C C . VAL B 1 132 ? -29.297 8.852 -6.445 1 58.5 132 VAL B C 1
ATOM 2870 O O . VAL B 1 132 ? -30.406 9.062 -5.957 1 58.5 132 VAL B O 1
ATOM 2873 N N . PHE B 1 133 ? -28.266 9.531 -6.234 1 55.16 133 PHE B N 1
ATOM 2874 C CA . PHE B 1 133 ? -28.438 10.773 -5.484 1 55.16 133 PHE B CA 1
ATOM 2875 C C . PHE B 1 133 ? -29.469 11.672 -6.148 1 55.16 133 PHE B C 1
ATOM 2877 O O . PHE B 1 133 ? -30.344 12.234 -5.469 1 55.16 133 PHE B O 1
ATOM 2884 N N . HIS B 1 134 ? -29.344 11.773 -7.348 1 54.16 134 HIS B N 1
ATOM 2885 C CA . HIS B 1 134 ? -30.297 12.594 -8.086 1 54.16 134 HIS B CA 1
ATOM 2886 C C . HIS B 1 134 ? -31.719 12.047 -7.957 1 54.16 134 HIS B C 1
ATOM 2888 O O . HIS B 1 134 ? -32.656 12.805 -7.789 1 54.16 134 HIS B O 1
ATOM 2894 N N . PHE B 1 135 ? -31.703 10.781 -8 1 55.19 135 PHE B N 1
ATOM 2895 C CA . PHE B 1 135 ? -33 10.125 -7.945 1 55.19 135 PHE B CA 1
ATOM 2896 C C . PHE B 1 135 ? -33.625 10.25 -6.555 1 55.19 135 PHE B C 1
ATOM 2898 O O . PHE B 1 135 ? -34.812 10.555 -6.418 1 55.19 135 PHE B O 1
ATOM 2905 N N . LEU B 1 136 ? -32.812 9.93 -5.598 1 54.88 136 LEU B N 1
ATOM 2906 C CA . LEU B 1 136 ? -33.344 9.945 -4.23 1 54.88 136 LEU B CA 1
ATOM 2907 C C . LEU B 1 136 ? -33.656 11.375 -3.787 1 54.88 136 LEU B C 1
ATOM 2909 O O . LEU B 1 136 ? -34.562 11.594 -2.996 1 54.88 136 LEU B O 1
ATOM 2913 N N . ARG B 1 137 ? -32.844 12.203 -4.125 1 53.34 137 ARG B N 1
ATOM 2914 C CA . ARG B 1 137 ? -33.156 13.609 -3.848 1 53.34 137 ARG B CA 1
ATOM 2915 C C . ARG B 1 137 ? -34.531 13.977 -4.383 1 53.34 137 ARG B C 1
ATOM 2917 O O . ARG B 1 137 ? -35.281 14.695 -3.723 1 53.34 137 ARG B O 1
ATOM 2924 N N . LYS B 1 138 ? -34.719 13.422 -5.449 1 54.28 138 LYS B N 1
ATOM 2925 C CA . LYS B 1 138 ? -36 13.719 -6.074 1 54.28 138 LYS B CA 1
ATOM 2926 C C . LYS B 1 138 ? -37.156 13.031 -5.332 1 54.28 138 LYS B C 1
ATOM 2928 O O . LYS B 1 138 ? -38.219 13.617 -5.148 1 54.28 138 LYS B O 1
ATOM 2933 N N . LYS B 1 139 ? -36.781 11.836 -4.855 1 54.75 139 LYS B N 1
ATOM 2934 C CA . LYS B 1 139 ? -37.875 11.031 -4.316 1 54.75 139 LYS B CA 1
ATOM 2935 C C . LYS B 1 139 ? -38.062 11.289 -2.824 1 54.75 139 LYS B C 1
ATOM 2937 O O . LYS B 1 139 ? -39.188 11.195 -2.309 1 54.75 139 LYS B O 1
ATOM 2942 N N . THR B 1 140 ? -37.031 11.367 -2.084 1 52.59 140 THR B N 1
ATOM 2943 C CA . THR B 1 140 ? -37.188 11.398 -0.635 1 52.59 140 THR B CA 1
ATOM 2944 C C . THR B 1 140 ? -37.219 12.844 -0.131 1 52.59 140 THR B C 1
ATOM 2946 O O . THR B 1 140 ? -37.312 13.078 1.074 1 52.59 140 THR B O 1
ATOM 2949 N N . LYS B 1 141 ? -37.469 13.656 -0.801 1 49.41 141 LYS B N 1
ATOM 2950 C CA . LYS B 1 141 ? -37.562 15.062 -0.414 1 49.41 141 LYS B CA 1
ATOM 2951 C C . LYS B 1 141 ? -36.562 15.383 0.7 1 49.41 141 LYS B C 1
ATOM 2953 O O . LYS B 1 141 ? -36.906 16.078 1.658 1 49.41 141 LYS B O 1
ATOM 2958 N N . GLY B 1 142 ? -35.375 14.773 0.843 1 48.97 142 GLY B N 1
ATOM 2959 C CA . GLY B 1 142 ? -34.312 15.133 1.757 1 48.97 142 GLY B CA 1
ATOM 2960 C C . GLY B 1 142 ? -34.406 14.398 3.084 1 48.97 142 GLY B C 1
ATOM 2961 O O . GLY B 1 142 ? -33.5 14.531 3.92 1 48.97 142 GLY B O 1
ATOM 2962 N N . LYS B 1 143 ? -35.5 13.586 3.557 1 49.03 143 LYS B N 1
ATOM 2963 C CA . LYS B 1 143 ? -35.781 13.203 4.934 1 49.03 143 LYS B CA 1
ATOM 2964 C C . LYS B 1 143 ? -35.125 11.867 5.289 1 49.03 143 LYS B C 1
ATOM 2966 O O . LYS B 1 143 ? -34.844 11.602 6.457 1 49.03 143 LYS B O 1
ATOM 2971 N N . HIS B 1 144 ? -34.875 10.961 4.543 1 50.12 144 HIS B N 1
ATOM 2972 C CA . HIS B 1 144 ? -34.375 9.641 4.938 1 50.12 144 HIS B CA 1
ATOM 2973 C C . HIS B 1 144 ? -32.969 9.375 4.406 1 50.12 144 HIS B C 1
ATOM 2975 O O . HIS B 1 144 ? -32.781 8.477 3.588 1 50.12 144 HIS B O 1
ATOM 2981 N N . ILE B 1 145 ? -31.969 10.117 4.961 1 50.34 145 ILE B N 1
ATOM 2982 C CA . ILE B 1 145 ? -30.578 10.211 4.531 1 50.34 145 ILE B CA 1
ATOM 2983 C C . ILE B 1 145 ? -29.844 8.906 4.855 1 50.34 145 ILE B C 1
ATOM 2985 O O . ILE B 1 145 ? -29.016 8.445 4.07 1 50.34 145 ILE B O 1
ATOM 2989 N N . TRP B 1 146 ? -30.297 8.289 6.066 1 52.22 146 TRP B N 1
ATOM 2990 C CA . TRP B 1 146 ? -29.609 7.062 6.488 1 52.22 146 TRP B CA 1
ATOM 2991 C C . TRP B 1 146 ? -29.891 5.926 5.504 1 52.22 146 TRP B C 1
ATOM 2993 O O . TRP B 1 146 ? -29 5.117 5.219 1 52.22 146 TRP B O 1
ATOM 3003 N N . LEU B 1 147 ? -31.125 5.926 5.016 1 52.72 147 LEU B N 1
ATOM 3004 C CA . LEU B 1 147 ? -31.5 4.902 4.043 1 52.72 147 LEU B CA 1
ATOM 3005 C C . LEU B 1 147 ? -30.688 5.062 2.756 1 52.72 147 LEU B C 1
ATOM 3007 O O . LEU B 1 147 ? -30.328 4.07 2.123 1 52.72 147 LEU B O 1
ATOM 3011 N N . ARG B 1 148 ? -30.391 6.242 2.51 1 52.09 148 ARG B N 1
ATOM 3012 C CA . ARG B 1 148 ? -29.641 6.527 1.301 1 52.09 148 ARG B CA 1
ATOM 3013 C C . ARG B 1 148 ? -28.188 6.059 1.441 1 52.09 148 ARG B C 1
ATOM 3015 O O . ARG B 1 148 ? -27.625 5.465 0.515 1 52.09 148 ARG B O 1
ATOM 3022 N N . ALA B 1 149 ? -27.797 6.254 2.682 1 56.38 149 ALA B N 1
ATOM 3023 C CA . ALA B 1 149 ? -26.391 5.902 2.914 1 56.38 149 ALA B CA 1
ATOM 3024 C C . ALA B 1 149 ? -26.203 4.387 2.91 1 56.38 149 ALA B C 1
ATOM 3026 O O . ALA B 1 149 ? -25.266 3.877 2.301 1 56.38 149 ALA B O 1
ATOM 3027 N N . THR B 1 150 ? -27.062 3.717 3.559 1 63 150 THR B N 1
ATOM 3028 C CA . THR B 1 150 ? -26.984 2.262 3.615 1 63 150 THR B CA 1
ATOM 3029 C C . THR B 1 150 ? -27.281 1.649 2.25 1 63 150 THR B C 1
ATOM 3031 O O . THR B 1 150 ? -26.609 0.707 1.824 1 63 150 THR B O 1
ATOM 3034 N N . GLY B 1 151 ? -28.25 2.215 1.65 1 65.69 151 GLY B N 1
ATOM 3035 C CA . GLY B 1 151 ? -28.609 1.726 0.329 1 65.69 151 GLY B CA 1
ATOM 3036 C C . GLY B 1 151 ? -27.516 1.931 -0.703 1 65.69 151 GLY B C 1
ATOM 3037 O O . GLY B 1 151 ? -27.219 1.032 -1.495 1 65.69 151 GLY B O 1
ATOM 3038 N N . SER B 1 152 ? -26.906 3.082 -0.622 1 65.94 152 SER B N 1
ATOM 3039 C CA . SER B 1 152 ? -25.844 3.387 -1.559 1 65.94 152 SER B CA 1
ATOM 3040 C C . SER B 1 152 ? -24.641 2.465 -1.347 1 65.94 152 SER B C 1
ATOM 3042 O O . SER B 1 152 ? -24.016 2.023 -2.311 1 65.94 152 SER B O 1
ATOM 3044 N N . THR B 1 153 ? -24.359 2.137 -0.107 1 67.5 153 THR B N 1
ATOM 3045 C CA . THR B 1 153 ? -23.25 1.233 0.197 1 67.5 153 THR B CA 1
ATOM 3046 C C . THR B 1 153 ? -23.547 -0.175 -0.31 1 67.5 153 THR B C 1
ATOM 3048 O O . THR B 1 153 ? -22.688 -0.821 -0.906 1 67.5 153 THR B O 1
ATOM 3051 N N . ILE B 1 154 ? -24.781 -0.535 -0.089 1 77.69 154 ILE B N 1
ATOM 3052 C CA . ILE B 1 154 ? -25.172 -1.873 -0.511 1 77.69 154 ILE B CA 1
ATOM 3053 C C . ILE B 1 154 ? -25.078 -1.985 -2.031 1 77.69 154 ILE B C 1
ATOM 3055 O O . ILE B 1 154 ? -24.562 -2.971 -2.555 1 77.69 154 ILE B O 1
ATOM 3059 N N . LEU B 1 155 ? -25.547 -0.975 -2.717 1 79.44 155 LEU B N 1
ATOM 3060 C CA . LEU B 1 155 ? -25.5 -0.981 -4.176 1 79.44 155 LEU B CA 1
ATOM 3061 C C . LEU B 1 155 ? -24.062 -0.953 -4.676 1 79.44 155 LEU B C 1
ATOM 3063 O O . LEU B 1 155 ? -23.719 -1.644 -5.637 1 79.44 155 LEU B O 1
ATOM 3067 N N . SER B 1 156 ? -23.266 -0.131 -4.086 1 76.62 156 SER B N 1
ATOM 3068 C CA . SER B 1 156 ? -21.859 -0.039 -4.48 1 76.62 156 SER B CA 1
ATOM 3069 C C . SER B 1 156 ? -21.141 -1.364 -4.262 1 76.62 156 SER B C 1
ATOM 3071 O O . SER B 1 156 ? -20.328 -1.774 -5.09 1 76.62 156 SER B O 1
ATOM 3073 N N . GLN B 1 157 ? -21.453 -2.045 -3.189 1 82 157 GLN B N 1
ATOM 3074 C CA . GLN B 1 157 ? -20.828 -3.332 -2.9 1 82 157 GLN B CA 1
ATOM 3075 C C . GLN B 1 157 ? -21.281 -4.398 -3.887 1 82 157 GLN B C 1
ATOM 3077 O O . GLN B 1 157 ? -20.516 -5.297 -4.246 1 82 157 GLN B O 1
ATOM 3082 N N . LEU B 1 158 ? -22.562 -4.258 -4.23 1 88.06 158 LEU B N 1
ATOM 3083 C CA . LEU B 1 158 ? -23.094 -5.184 -5.223 1 88.06 158 LEU B CA 1
ATOM 3084 C C . LEU B 1 158 ? -22.359 -5.031 -6.551 1 88.06 158 LEU B C 1
ATOM 3086 O O . LEU B 1 158 ? -21.922 -6.023 -7.141 1 88.06 158 LEU B O 1
ATOM 3090 N N . ILE B 1 159 ? -22.234 -3.85 -6.969 1 89 159 ILE B N 1
ATOM 3091 C CA . ILE B 1 159 ? -21.547 -3.564 -8.227 1 89 159 ILE B CA 1
ATOM 3092 C C . ILE B 1 159 ? -20.094 -4.043 -8.148 1 89 159 ILE B C 1
ATOM 3094 O O . ILE B 1 159 ? -19.609 -4.715 -9.055 1 89 159 ILE B O 1
ATOM 3098 N N . ASP B 1 160 ? -19.5 -3.738 -7.098 1 87.31 160 ASP B N 1
ATOM 3099 C CA . ASP B 1 160 ? -18.109 -4.137 -6.902 1 87.31 160 ASP B CA 1
ATOM 3100 C C . ASP B 1 160 ? -17.969 -5.656 -6.953 1 87.31 160 ASP B C 1
ATOM 3102 O O . ASP B 1 160 ? -17.109 -6.18 -7.672 1 87.31 160 ASP B O 1
ATOM 3106 N N . SER B 1 161 ? -18.781 -6.375 -6.277 1 90.75 161 SER B N 1
ATOM 3107 C CA . SER B 1 161 ? -18.688 -7.828 -6.176 1 90.75 161 SER B CA 1
ATOM 3108 C C . SER B 1 161 ? -18.891 -8.492 -7.531 1 90.75 161 SER B C 1
ATOM 3110 O O . SER B 1 161 ? -18.203 -9.445 -7.879 1 90.75 161 SER B O 1
ATOM 3112 N N . TYR B 1 162 ? -19.734 -7.965 -8.328 1 94.81 162 TYR B N 1
ATOM 3113 C CA . TYR B 1 162 ? -20.047 -8.57 -9.617 1 94.81 162 TYR B CA 1
ATOM 3114 C C . TYR B 1 162 ? -19.016 -8.156 -10.672 1 94.81 162 TYR B C 1
ATOM 3116 O O . TYR B 1 162 ? -18.5 -9 -11.398 1 94.81 162 TYR B O 1
ATOM 3124 N N . VAL B 1 163 ? -18.734 -6.91 -10.75 1 95 163 VAL B N 1
ATOM 3125 C CA . VAL B 1 163 ? -17.859 -6.406 -11.797 1 95 163 VAL B CA 1
ATOM 3126 C C . VAL B 1 163 ? -16.453 -6.992 -11.625 1 95 163 VAL B C 1
ATOM 3128 O O . VAL B 1 163 ? -15.859 -7.484 -12.586 1 95 163 VAL B O 1
ATOM 3131 N N . VAL B 1 164 ? -15.969 -7.008 -10.477 1 93.81 164 VAL B N 1
ATOM 3132 C CA . VAL B 1 164 ? -14.625 -7.5 -10.211 1 93.81 164 VAL B CA 1
ATOM 3133 C C . VAL B 1 164 ? -14.539 -8.984 -10.539 1 93.81 164 VAL B C 1
ATOM 3135 O O . VAL B 1 164 ? -13.609 -9.43 -11.227 1 93.81 164 VAL B O 1
ATOM 3138 N N . ILE B 1 165 ? -15.531 -9.781 -10.109 1 95.19 165 ILE B N 1
ATOM 3139 C CA . ILE B 1 165 ? -15.5 -11.227 -10.297 1 95.19 165 ILE B CA 1
ATOM 3140 C C . ILE B 1 165 ? -15.656 -11.555 -11.781 1 95.19 165 ILE B C 1
ATOM 3142 O O . ILE B 1 165 ? -14.953 -12.422 -12.305 1 95.19 165 ILE B O 1
ATOM 3146 N N . PHE B 1 166 ? -16.484 -10.859 -12.461 1 96.31 166 PHE B N 1
ATOM 3147 C CA . PHE B 1 166 ? -16.688 -11.125 -13.875 1 96.31 166 PHE B CA 1
ATOM 3148 C C . PHE B 1 166 ? -15.445 -10.789 -14.68 1 96.31 166 PHE B C 1
ATOM 3150 O O . PHE B 1 166 ? -15.094 -11.508 -15.625 1 96.31 166 PHE B O 1
ATOM 3157 N N . ILE B 1 167 ? -14.758 -9.766 -14.344 1 95.69 167 ILE B N 1
ATOM 3158 C CA . ILE B 1 167 ? -13.555 -9.375 -15.07 1 95.69 167 ILE B CA 1
ATOM 3159 C C . ILE B 1 167 ? -12.391 -10.273 -14.664 1 95.69 167 ILE B C 1
ATOM 3161 O O . ILE B 1 167 ? -11.633 -10.742 -15.523 1 95.69 167 ILE B O 1
ATOM 3165 N N . ALA B 1 168 ? -12.234 -10.578 -13.414 1 94.25 168 ALA B N 1
ATOM 3166 C CA . ALA B 1 168 ? -11.094 -11.328 -12.891 1 94.25 168 ALA B CA 1
ATOM 3167 C C . ALA B 1 168 ? -11.195 -12.805 -13.258 1 94.25 168 ALA B C 1
ATOM 3169 O O . ALA B 1 168 ? -10.188 -13.453 -13.547 1 94.25 168 ALA B O 1
ATOM 3170 N N . LEU B 1 169 ? -12.453 -13.367 -13.328 1 94.56 169 LEU B N 1
ATOM 3171 C CA . LEU B 1 169 ? -12.609 -14.812 -13.438 1 94.56 169 LEU B CA 1
ATOM 3172 C C . LEU B 1 169 ? -13.391 -15.18 -14.688 1 94.56 169 LEU B C 1
ATOM 3174 O O . LEU B 1 169 ? -13.633 -16.359 -14.953 1 94.56 169 LEU B O 1
ATOM 3178 N N . GLY B 1 170 ? -13.711 -14.242 -15.461 1 94.31 170 GLY B N 1
ATOM 3179 C CA . GLY B 1 170 ? -14.57 -14.461 -16.609 1 94.31 170 GLY B CA 1
ATOM 3180 C C . GLY B 1 170 ? -14 -15.469 -17.594 1 94.31 170 GLY B C 1
ATOM 3181 O O . GLY B 1 170 ? -14.742 -16.219 -18.219 1 94.31 170 GLY B O 1
ATOM 3182 N N . LYS B 1 171 ? -12.742 -15.477 -17.781 1 90.94 171 LYS B N 1
ATOM 3183 C CA . LYS B 1 171 ? -12.109 -16.359 -18.766 1 90.94 171 LYS B CA 1
ATOM 3184 C C . LYS B 1 171 ? -11.961 -17.766 -18.219 1 90.94 171 LYS B C 1
ATOM 3186 O O . LYS B 1 171 ? -11.703 -18.719 -18.969 1 90.94 171 LYS B O 1
ATOM 3191 N N . TYR B 1 172 ? -12.289 -17.953 -16.953 1 91.69 172 TYR B N 1
ATOM 3192 C CA . TYR B 1 172 ? -11.977 -19.219 -16.312 1 91.69 172 TYR B CA 1
ATOM 3193 C C . TYR B 1 172 ? -13.25 -20 -16.016 1 91.69 172 TYR B C 1
ATOM 3195 O O . TYR B 1 172 ? -13.211 -21.219 -15.844 1 91.69 172 TYR B O 1
ATOM 3203 N N . HIS B 1 173 ? -14.367 -19.266 -15.883 1 94 173 HIS B N 1
ATOM 3204 C CA . HIS B 1 173 ? -15.547 -19.938 -15.375 1 94 173 HIS B CA 1
ATOM 3205 C C . HIS B 1 173 ? -16.797 -19.531 -16.156 1 94 173 HIS B C 1
ATOM 3207 O O . HIS B 1 173 ? -16.828 -18.469 -16.75 1 94 173 HIS B O 1
ATOM 3213 N N . ALA B 1 174 ? -17.781 -20.391 -16.062 1 95.75 174 ALA B N 1
ATOM 3214 C CA . ALA B 1 174 ? -19.078 -20.109 -16.688 1 95.75 174 ALA B CA 1
ATOM 3215 C C . ALA B 1 174 ? -19.828 -19.031 -15.898 1 95.75 174 ALA B C 1
ATOM 3217 O O . ALA B 1 174 ? -19.531 -18.781 -14.734 1 95.75 174 ALA B O 1
ATOM 3218 N N . VAL B 1 175 ? -20.797 -18.438 -16.516 1 96.12 175 VAL B N 1
ATOM 3219 C CA . VAL B 1 175 ? -21.547 -17.312 -15.969 1 96.12 175 VAL B CA 1
ATOM 3220 C C . VAL B 1 175 ? -22.25 -17.75 -14.688 1 96.12 175 VAL B C 1
ATOM 3222 O O . VAL B 1 175 ? -22.297 -16.984 -13.711 1 96.12 175 VAL B O 1
ATOM 3225 N N . SER B 1 176 ? -22.719 -18.969 -14.664 1 95.56 176 SER B N 1
ATOM 3226 C CA . SER B 1 176 ? -23.438 -19.453 -13.484 1 95.56 176 SER B CA 1
ATOM 3227 C C . SER B 1 176 ? -22.531 -19.469 -12.258 1 95.56 176 SER B C 1
ATOM 3229 O O . SER B 1 176 ? -22.938 -19.078 -11.172 1 95.56 176 SER B O 1
ATOM 3231 N N . LYS B 1 177 ? -21.328 -19.891 -12.461 1 94.19 177 LYS B N 1
ATOM 3232 C CA . LYS B 1 177 ? -20.375 -19.922 -11.359 1 94.19 177 LYS B CA 1
ATOM 3233 C C . LYS B 1 177 ? -19.953 -18.516 -10.945 1 94.19 177 LYS B C 1
ATOM 3235 O O . LYS B 1 177 ? -19.812 -18.234 -9.758 1 94.19 177 LYS B O 1
ATOM 3240 N N . LEU B 1 178 ? -19.797 -17.688 -11.93 1 96.25 178 LEU B N 1
ATOM 3241 C CA . LEU B 1 178 ? -19.453 -16.297 -11.648 1 96.25 178 LEU B CA 1
ATOM 3242 C C . LEU B 1 178 ? -20.516 -15.617 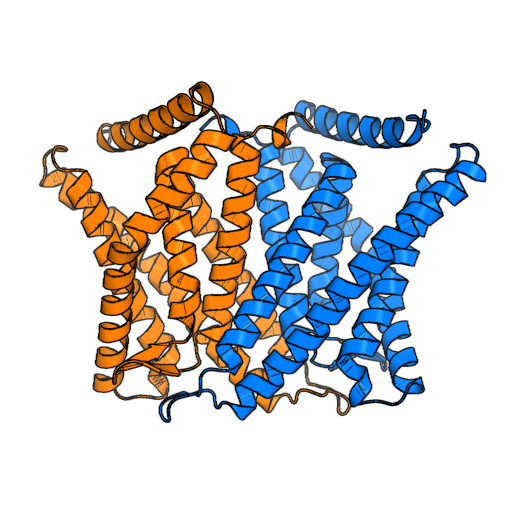-10.805 1 96.25 178 LEU B C 1
ATOM 3244 O O . LEU B 1 178 ? -20.203 -14.891 -9.859 1 96.25 178 LEU B O 1
ATOM 3248 N N . VAL B 1 179 ? -21.75 -15.891 -11.133 1 96.12 179 VAL B N 1
ATOM 3249 C CA . VAL B 1 179 ? -22.875 -15.32 -10.398 1 96.12 179 VAL B CA 1
ATOM 3250 C C . VAL B 1 179 ? -22.875 -15.859 -8.969 1 96.12 179 VAL B C 1
ATOM 3252 O O . VAL B 1 179 ? -23.078 -15.109 -8.016 1 96.12 179 VAL B O 1
ATOM 3255 N N . SER B 1 180 ? -22.594 -17.125 -8.883 1 94.81 180 SER 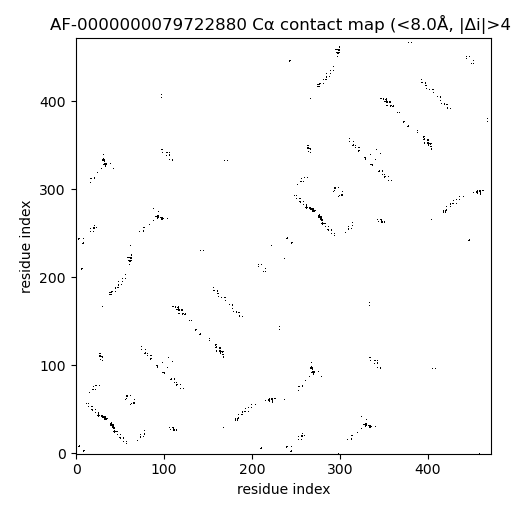B N 1
ATOM 3256 C CA . SER B 1 180 ? -22.578 -17.75 -7.562 1 94.81 180 SER B CA 1
ATOM 3257 C C . SER B 1 180 ? -21.484 -17.156 -6.688 1 94.81 180 SER B C 1
ATOM 3259 O O . SER B 1 180 ? -21.734 -16.797 -5.531 1 94.81 180 SER B O 1
ATOM 3261 N N . ILE B 1 181 ? -20.344 -17.016 -7.242 1 94.38 181 ILE B N 1
ATOM 3262 C CA . ILE B 1 181 ? -19.219 -16.469 -6.492 1 94.38 181 ILE B CA 1
ATOM 3263 C C . ILE B 1 181 ? -19.516 -15.016 -6.125 1 94.38 181 ILE B C 1
ATOM 3265 O O . ILE B 1 181 ? -19.234 -14.586 -5 1 94.38 181 ILE B O 1
ATOM 3269 N N . SER B 1 182 ? -20.031 -14.281 -7.047 1 95.56 182 SER B N 1
ATOM 3270 C CA . SER B 1 182 ? -20.359 -12.883 -6.801 1 95.56 182 SER B CA 1
ATOM 3271 C C . SER B 1 182 ? -21.391 -12.75 -5.672 1 95.56 182 SER B C 1
ATOM 3273 O O . SER B 1 182 ? -21.234 -11.898 -4.793 1 95.56 182 SER B O 1
ATOM 3275 N N . ASN B 1 183 ? -22.391 -13.602 -5.746 1 95 183 ASN B N 1
ATOM 3276 C CA . ASN B 1 183 ? -23.406 -13.586 -4.699 1 95 183 ASN B CA 1
ATOM 3277 C C . ASN B 1 183 ? -22.812 -13.883 -3.33 1 95 183 ASN B C 1
ATOM 3279 O O . ASN B 1 183 ? -23.141 -13.219 -2.346 1 95 183 ASN B O 1
ATOM 3283 N N . THR B 1 184 ? -22.031 -14.867 -3.318 1 93.69 184 THR B N 1
ATOM 3284 C CA . THR B 1 184 ? -21.438 -15.273 -2.057 1 93.69 184 THR B CA 1
ATOM 3285 C C . THR B 1 184 ? -20.531 -14.172 -1.506 1 93.69 184 THR B C 1
ATOM 3287 O O . THR B 1 184 ? -20.578 -13.875 -0.31 1 93.69 184 THR B O 1
ATOM 3290 N N . ASN B 1 185 ? -19.734 -13.586 -2.354 1 92.38 185 ASN B N 1
ATOM 3291 C CA . ASN B 1 185 ? -18.859 -12.492 -1.934 1 92.38 185 ASN B CA 1
ATOM 3292 C C . ASN B 1 185 ? -19.672 -11.305 -1.42 1 92.38 185 ASN B C 1
ATOM 3294 O O . ASN B 1 185 ? -19.312 -10.695 -0.406 1 92.38 185 ASN B O 1
ATOM 3298 N N . PHE B 1 186 ? -20.734 -11.031 -2.145 1 92.25 186 PHE B N 1
ATOM 3299 C CA . PHE B 1 186 ? -21.594 -9.914 -1.774 1 92.25 186 PHE B CA 1
ATOM 3300 C C . PHE B 1 186 ? -22.25 -10.156 -0.422 1 92.25 186 PHE B C 1
ATOM 3302 O O . PHE B 1 186 ? -22.234 -9.289 0.448 1 92.25 186 PHE B O 1
ATOM 3309 N N . LEU B 1 187 ? -22.734 -11.32 -0.226 1 91.44 187 LEU B N 1
ATOM 3310 C CA . LEU B 1 187 ? -23.406 -11.672 1.021 1 91.44 187 LEU B CA 1
ATOM 3311 C C . LEU B 1 187 ? -22.406 -11.688 2.182 1 91.44 187 LEU B C 1
ATOM 3313 O O . LEU B 1 187 ? -22.75 -11.305 3.301 1 91.44 187 LEU B O 1
ATOM 3317 N N . TYR B 1 188 ? -21.297 -12.133 1.946 1 90.62 188 TYR B N 1
ATOM 3318 C CA . TYR B 1 188 ? -20.25 -12.125 2.961 1 90.62 188 TYR B CA 1
ATOM 3319 C C . TYR B 1 188 ? -19.938 -10.703 3.406 1 90.62 188 TYR B C 1
ATOM 3321 O O . TYR B 1 188 ? -19.844 -10.422 4.605 1 90.62 188 TYR B O 1
ATOM 3329 N N . LYS B 1 189 ? -19.766 -9.859 2.412 1 86.56 189 LYS B N 1
ATOM 3330 C CA . LYS B 1 189 ? -19.438 -8.469 2.73 1 86.56 189 LYS B CA 1
ATOM 3331 C C . LYS B 1 189 ? -20.547 -7.816 3.539 1 86.56 189 LYS B C 1
ATOM 3333 O O . LYS B 1 189 ? -20.281 -7.074 4.488 1 86.56 189 LYS B O 1
ATOM 3338 N N . LEU B 1 190 ? -21.75 -8.133 3.156 1 85.62 190 LEU B N 1
ATOM 3339 C CA . LEU B 1 190 ? -22.891 -7.602 3.889 1 85.62 190 LEU B CA 1
ATOM 3340 C C . LEU B 1 190 ? -22.922 -8.141 5.316 1 85.62 190 LEU B C 1
ATOM 3342 O O . LEU B 1 190 ? -23.156 -7.383 6.262 1 85.62 190 LEU B O 1
ATOM 3346 N N . GLY B 1 191 ? -22.688 -9.422 5.449 1 86.62 191 GLY B N 1
ATOM 3347 C CA . GLY B 1 191 ? -22.656 -10.039 6.766 1 86.62 191 GLY B CA 1
ATOM 3348 C C . GLY B 1 191 ? -21.562 -9.492 7.66 1 86.62 191 GLY B C 1
ATOM 3349 O O . GLY B 1 191 ? -21.812 -9.164 8.82 1 86.62 191 GLY B O 1
ATOM 3350 N N . VAL B 1 192 ? -20.453 -9.328 7.102 1 84.75 192 VAL B N 1
ATOM 3351 C CA . VAL B 1 192 ? -19.312 -8.836 7.859 1 84.75 192 VAL B CA 1
ATOM 3352 C C . VAL B 1 192 ? -19.531 -7.379 8.25 1 84.75 192 VAL B C 1
ATOM 3354 O O . VAL B 1 192 ? -19.156 -6.957 9.352 1 84.75 192 VAL B O 1
ATOM 3357 N N . ALA B 1 193 ? -20.125 -6.641 7.371 1 77.5 193 ALA B N 1
ATOM 3358 C CA . ALA B 1 193 ? -20.422 -5.238 7.66 1 77.5 193 ALA B CA 1
ATOM 3359 C C . ALA B 1 193 ? -21.312 -5.109 8.891 1 77.5 193 ALA B C 1
ATOM 3361 O O . ALA B 1 193 ? -21.125 -4.199 9.703 1 77.5 193 ALA B O 1
ATOM 3362 N N . ILE B 1 194 ? -22.188 -6.027 9.008 1 79.69 194 ILE B N 1
ATOM 3363 C CA . ILE B 1 194 ? -23.109 -6.027 10.148 1 79.69 194 ILE B CA 1
ATOM 3364 C C . ILE B 1 194 ? -22.375 -6.52 11.391 1 79.69 194 ILE B C 1
ATOM 3366 O O . ILE B 1 194 ? -22.516 -5.938 12.469 1 79.69 194 ILE B O 1
ATOM 3370 N N . LEU B 1 195 ? -21.516 -7.484 11.242 1 84.5 195 LEU B N 1
ATOM 3371 C CA . LEU B 1 195 ? -20.875 -8.156 12.367 1 84.5 195 LEU B CA 1
ATOM 3372 C C . LEU B 1 195 ? -19.75 -7.297 12.945 1 84.5 195 LEU B C 1
ATOM 3374 O O . LEU B 1 195 ? -19.391 -7.453 14.109 1 84.5 195 LEU B O 1
ATOM 3378 N N . ILE B 1 196 ? -19.266 -6.414 12.172 1 84.19 196 ILE B N 1
ATOM 3379 C CA . ILE B 1 196 ? -18.109 -5.629 12.609 1 84.19 196 ILE B CA 1
ATOM 3380 C C . ILE B 1 196 ? -18.578 -4.477 13.492 1 84.19 196 ILE B C 1
ATOM 3382 O O . ILE B 1 196 ? -17.781 -3.838 14.172 1 84.19 196 ILE B O 1
ATOM 3386 N N . THR B 1 197 ? -19.844 -4.281 13.633 1 78.94 197 THR B N 1
ATOM 3387 C CA . THR B 1 197 ? -20.406 -3.148 14.359 1 78.94 197 THR B CA 1
ATOM 3388 C C . THR B 1 197 ? -19.922 -3.121 15.805 1 78.94 197 THR B C 1
ATOM 3390 O O . THR B 1 197 ? -19.453 -2.088 16.281 1 78.94 197 THR B O 1
ATOM 3393 N N . PRO B 1 198 ? -19.953 -4.238 16.5 1 80.38 198 PRO B N 1
ATOM 3394 C CA . PRO B 1 198 ? -19.422 -4.195 17.859 1 80.38 198 PRO B CA 1
ATOM 3395 C C . PRO B 1 198 ? -17.938 -3.84 17.922 1 80.38 198 PRO B C 1
ATOM 3397 O O . PRO B 1 198 ? -17.5 -3.156 18.844 1 80.38 198 PRO B O 1
ATOM 3400 N N . LEU B 1 199 ? -17.219 -4.266 16.984 1 84.06 199 LEU B N 1
ATOM 3401 C CA . LEU B 1 199 ? -15.789 -3.945 16.922 1 84.06 199 LEU B CA 1
ATOM 3402 C C . LEU B 1 199 ? -15.578 -2.457 16.656 1 84.06 199 LEU B C 1
ATOM 3404 O O . LEU B 1 199 ? -14.633 -1.86 17.172 1 84.06 199 LEU B O 1
ATOM 3408 N N . LEU B 1 200 ? -16.484 -1.924 15.938 1 83 200 LEU B N 1
ATOM 3409 C CA . LEU B 1 200 ? -16.422 -0.498 15.641 1 83 200 LEU B CA 1
ATOM 3410 C C . LEU B 1 200 ? -16.594 0.331 16.906 1 83 200 LEU B C 1
ATOM 3412 O O . LEU B 1 200 ? -15.93 1.353 17.094 1 83 200 LEU B O 1
ATOM 3416 N N . TYR B 1 201 ? -17.453 -0.192 17.781 1 81.69 201 TYR B N 1
ATOM 3417 C CA . TYR B 1 201 ? -17.672 0.51 19.047 1 81.69 201 TYR B CA 1
ATOM 3418 C C . TYR B 1 201 ? -16.406 0.5 19.906 1 81.69 201 TYR B C 1
ATOM 3420 O O . TYR B 1 201 ? -16.078 1.5 20.547 1 81.69 201 TYR B O 1
ATOM 3428 N N . LEU B 1 202 ? -15.789 -0.615 19.812 1 86.25 202 LEU B N 1
ATOM 3429 C CA . LEU B 1 202 ? -14.555 -0.728 20.578 1 86.25 202 LEU B CA 1
ATOM 3430 C C . LEU B 1 202 ? -13.492 0.222 20.047 1 86.25 202 LEU B C 1
ATOM 3432 O O . LEU B 1 202 ? -12.812 0.903 20.812 1 86.25 202 LEU B O 1
ATOM 3436 N N . VAL B 1 203 ? -13.336 0.296 18.766 1 88.56 203 VAL B N 1
ATOM 3437 C CA . VAL B 1 203 ? -12.336 1.148 18.141 1 88.56 203 VAL B CA 1
ATOM 3438 C C . VAL B 1 203 ? -12.672 2.617 18.391 1 88.56 203 VAL B C 1
ATOM 3440 O O . VAL B 1 203 ? -11.781 3.439 18.609 1 88.56 203 VAL B O 1
ATOM 3443 N N . HIS B 1 204 ? -13.945 2.869 18.438 1 86.31 204 HIS B N 1
ATOM 3444 C CA . HIS B 1 204 ? -14.406 4.219 18.734 1 86.31 204 HIS B CA 1
ATOM 3445 C C . HIS B 1 204 ? -13.969 4.664 20.125 1 86.31 204 HIS B C 1
ATOM 3447 O O . HIS B 1 204 ? -13.555 5.809 20.312 1 86.31 204 HIS B O 1
ATOM 3453 N N . MET B 1 205 ? -14.102 3.768 21 1 87.25 205 MET B N 1
ATOM 3454 C CA . MET B 1 205 ? -13.727 4.086 22.375 1 87.25 205 MET B CA 1
ATOM 3455 C C . MET B 1 205 ? -12.258 4.484 22.469 1 87.25 205 MET B C 1
ATOM 3457 O O . MET B 1 205 ? -11.914 5.453 23.156 1 87.25 205 MET B O 1
ATOM 3461 N N . TYR B 1 206 ? -11.469 3.768 21.766 1 90.44 206 TYR B N 1
ATOM 3462 C CA . TYR B 1 206 ? -10.039 4.051 21.797 1 90.44 206 TYR B CA 1
ATOM 3463 C C . TYR B 1 206 ? -9.727 5.363 21.078 1 90.44 206 TYR B C 1
ATOM 3465 O O . TYR B 1 206 ? -8.898 6.148 21.547 1 90.44 206 TYR B O 1
ATOM 3473 N N . ILE B 1 207 ? -10.391 5.613 20 1 90.19 207 ILE B N 1
ATOM 3474 C CA . ILE B 1 207 ? -10.141 6.828 19.234 1 90.19 207 ILE B CA 1
ATOM 3475 C C . ILE B 1 207 ? -10.641 8.039 20.016 1 90.19 207 ILE B C 1
ATOM 3477 O O . ILE B 1 207 ? -9.992 9.086 20.031 1 90.19 207 ILE B O 1
ATOM 3481 N N . ASP B 1 208 ? -11.781 7.867 20.641 1 88.38 208 ASP B N 1
ATOM 3482 C CA . ASP B 1 208 ? -12.336 8.945 21.453 1 88.38 208 ASP B CA 1
ATOM 3483 C C . ASP B 1 208 ? -11.383 9.312 22.594 1 88.38 208 ASP B C 1
ATOM 3485 O O . ASP B 1 208 ? -11.203 10.5 22.891 1 88.38 208 ASP B O 1
ATOM 3489 N N . ARG B 1 209 ? -10.836 8.281 23.172 1 90.31 209 ARG B N 1
ATOM 3490 C CA . ARG B 1 209 ? -9.867 8.516 24.234 1 90.31 209 ARG B CA 1
ATOM 3491 C C . ARG B 1 209 ? -8.625 9.227 23.703 1 90.31 209 ARG B C 1
ATOM 3493 O O . ARG B 1 209 ? -8.062 10.094 24.375 1 90.31 209 ARG B O 1
ATOM 3500 N N . TYR B 1 210 ? -8.234 8.891 22.562 1 90.62 210 TYR B N 1
ATOM 3501 C CA . TYR B 1 210 ? -7.062 9.492 21.938 1 90.62 210 TYR B CA 1
ATOM 3502 C C . TYR B 1 210 ? -7.312 10.953 21.609 1 90.62 210 TYR B C 1
ATOM 3504 O O . TYR B 1 210 ? -6.469 11.812 21.875 1 90.62 210 TYR B O 1
ATOM 3512 N N . LEU B 1 211 ? -8.422 11.266 21.062 1 89.94 211 LEU B N 1
ATOM 3513 C CA . LEU B 1 211 ? -8.734 12.609 20.594 1 89.94 211 LEU B CA 1
ATOM 3514 C C . LEU B 1 211 ? -9.086 13.523 21.766 1 89.94 211 LEU B C 1
ATOM 3516 O O . LEU B 1 211 ? -8.766 14.711 21.75 1 89.94 211 LEU B O 1
ATOM 3520 N N . GLY B 1 212 ? -9.742 12.891 22.766 1 89.5 212 GLY B N 1
ATOM 3521 C CA . GLY B 1 212 ? -10.32 13.703 23.812 1 89.5 212 GLY B CA 1
ATOM 3522 C C . GLY B 1 212 ? -11.719 14.195 23.5 1 89.5 212 GLY B C 1
ATOM 3523 O O . GLY B 1 212 ? -12.117 14.211 22.328 1 89.5 212 GLY B O 1
ATOM 3524 N N . GLU B 1 213 ? -12.391 14.648 24.453 1 86.75 213 GLU B N 1
ATOM 3525 C CA . GLU B 1 213 ? -13.812 14.969 24.328 1 86.75 213 GLU B CA 1
ATOM 3526 C C . GLU B 1 213 ? -14.031 16.156 23.406 1 86.75 213 GLU B C 1
ATOM 3528 O O . GLU B 1 213 ? -14.938 16.141 22.562 1 86.75 213 GLU B O 1
ATOM 3533 N N . ASN B 1 214 ? -13.211 17.141 23.5 1 88.25 214 ASN B N 1
ATOM 3534 C CA . ASN B 1 214 ? -13.398 18.359 22.734 1 88.25 214 ASN B CA 1
ATOM 3535 C C . ASN B 1 214 ? -13.133 18.125 21.25 1 88.25 214 ASN B C 1
ATOM 3537 O O . ASN B 1 214 ? -13.961 18.469 20.391 1 88.25 214 ASN B O 1
ATOM 3541 N N . LEU B 1 215 ? -12.062 17.531 20.984 1 88.94 215 LEU B N 1
ATOM 3542 C CA . LEU B 1 215 ? -11.703 17.281 19.594 1 88.94 215 LEU B CA 1
ATOM 3543 C C . LEU B 1 215 ? -12.68 16.297 18.953 1 88.94 215 LEU B C 1
ATOM 3545 O O . LEU B 1 215 ? -13.039 16.438 17.781 1 88.94 215 LEU B O 1
ATOM 3549 N N . LYS B 1 216 ? -13.031 15.344 19.766 1 88.5 216 LYS B N 1
ATOM 3550 C CA . LYS B 1 216 ? -14 14.367 19.266 1 88.5 216 LYS B CA 1
ATOM 3551 C C . LYS B 1 216 ? -15.289 15.055 18.828 1 88.5 216 LYS B C 1
ATOM 3553 O O . LYS B 1 216 ? -15.805 14.797 17.75 1 88.5 216 LYS B O 1
ATOM 3558 N N . LYS B 1 217 ? -15.812 15.898 19.625 1 84.69 217 LYS B N 1
ATOM 3559 C CA . LYS B 1 217 ? -17.062 16.609 19.328 1 84.69 217 LYS B CA 1
ATOM 3560 C C . LYS B 1 217 ? -16.906 17.5 18.109 1 84.69 217 LYS B C 1
ATOM 3562 O O . LYS B 1 217 ? -17.797 17.594 17.281 1 84.69 217 LYS B O 1
ATOM 3567 N N . GLU B 1 218 ? -15.82 18.062 18.047 1 87 218 GLU B N 1
ATOM 3568 C CA . GLU B 1 218 ? -15.555 18.953 16.922 1 87 218 GLU B CA 1
ATOM 3569 C C . GLU B 1 218 ? -15.539 18.188 15.602 1 87 218 GLU B C 1
ATOM 3571 O O . GLU B 1 218 ? -16.172 18.609 14.633 1 87 218 GLU B O 1
ATOM 3576 N N . LEU B 1 219 ? -14.898 17.141 15.648 1 86.12 219 LEU B N 1
ATOM 3577 C CA . LEU B 1 219 ? -14.773 16.344 14.43 1 86.12 219 LEU B CA 1
ATOM 3578 C C . LEU B 1 219 ? -16.109 15.719 14.047 1 86.12 219 LEU B C 1
ATOM 3580 O O . LEU B 1 219 ? -16.516 15.789 12.883 1 86.12 219 LEU B O 1
ATOM 3584 N N . THR B 1 220 ? -16.766 15.188 15.031 1 82.06 220 THR B N 1
ATOM 3585 C CA . THR B 1 220 ? -18.016 14.508 14.75 1 82.06 220 THR B CA 1
ATOM 3586 C C . THR B 1 220 ? -19.094 15.508 14.32 1 82.06 220 THR B C 1
ATOM 3588 O O . THR B 1 220 ? -19.891 15.219 13.43 1 82.06 220 THR B O 1
ATOM 3591 N N . GLN B 1 221 ? -19.094 16.625 14.852 1 79 221 GLN B N 1
ATOM 3592 C CA . GLN B 1 221 ? -20.031 17.672 14.469 1 79 221 GLN B CA 1
ATOM 3593 C C . GLN B 1 221 ? -19.75 18.188 13.07 1 79 221 GLN B C 1
ATOM 3595 O O . GLN B 1 221 ? -20.672 18.391 12.273 1 79 221 GLN B O 1
ATOM 3600 N N . ALA B 1 222 ? -18.516 18.359 12.828 1 81.19 222 ALA B N 1
ATOM 3601 C CA . ALA B 1 222 ? -18.141 18.812 11.492 1 81.19 222 ALA B CA 1
ATOM 3602 C C . ALA B 1 222 ? -18.516 17.797 10.43 1 81.19 222 ALA B C 1
ATOM 3604 O O . ALA B 1 222 ? -18.984 18.156 9.352 1 81.19 222 ALA B O 1
ATOM 3605 N N . ALA B 1 223 ? -18.359 16.609 10.758 1 76.56 223 ALA B N 1
ATOM 3606 C CA . ALA B 1 223 ? -18.688 15.523 9.852 1 76.56 223 ALA B CA 1
ATOM 3607 C C . ALA B 1 223 ? -20.203 15.453 9.617 1 76.56 223 ALA B C 1
ATOM 3609 O O . ALA B 1 223 ? -20.656 15.242 8.484 1 76.56 223 ALA B O 1
ATOM 3610 N N . MET B 1 224 ? -20.891 15.664 10.617 1 70.75 224 MET B N 1
ATOM 3611 C CA . MET B 1 224 ? -22.359 15.625 10.539 1 70.75 224 MET B CA 1
ATOM 3612 C C . MET B 1 224 ? -22.891 16.812 9.742 1 70.75 224 MET B C 1
ATOM 3614 O O . MET B 1 224 ? -23.844 16.672 8.984 1 70.75 224 MET B O 1
ATOM 3618 N N . GLU B 1 225 ? -22.266 17.906 9.922 1 71.19 225 GLU B N 1
ATOM 3619 C CA . GLU B 1 225 ? -22.672 19.109 9.211 1 71.19 225 GLU B CA 1
ATOM 3620 C C . GLU B 1 225 ? -22.422 18.984 7.711 1 71.19 225 GLU B C 1
ATOM 3622 O O . GLU B 1 225 ? -23.219 19.453 6.895 1 71.19 225 GLU B O 1
ATOM 3627 N N . GLU B 1 226 ? -21.359 18.422 7.445 1 70.06 226 GLU B N 1
ATOM 3628 C CA . GLU B 1 226 ? -21.062 18.172 6.039 1 70.06 226 GLU B CA 1
ATOM 3629 C C . GLU B 1 226 ? -22.078 17.234 5.406 1 70.06 226 GLU B C 1
ATOM 3631 O O . GLU B 1 226 ? -22.5 17.438 4.27 1 70.06 226 GLU B O 1
ATOM 3636 N N . THR B 1 227 ? -22.406 16.25 6.152 1 61.03 227 THR B N 1
ATOM 3637 C CA . THR B 1 227 ? -23.391 15.305 5.68 1 61.03 227 THR B CA 1
ATOM 3638 C C . THR B 1 227 ? -24.766 15.977 5.531 1 61.03 227 THR B C 1
ATOM 3640 O O . THR B 1 227 ? -25.484 15.711 4.574 1 61.03 227 THR B O 1
ATOM 3643 N N . GLY B 1 228 ? -24.984 16.859 6.504 1 52.03 228 GLY B N 1
ATOM 3644 C CA . GLY B 1 228 ? -26.219 17.625 6.449 1 52.03 228 GLY B CA 1
ATOM 3645 C C . GLY B 1 228 ? -26.25 18.609 5.305 1 52.03 228 GLY B C 1
ATOM 3646 O O . GLY B 1 228 ? -27.281 18.781 4.652 1 52.03 228 GLY B O 1
ATOM 3647 N N . LYS B 1 229 ? -25.125 19.328 5.098 1 54.94 229 LYS B N 1
ATOM 3648 C CA . LYS B 1 229 ? -25.031 20.297 4.016 1 54.94 229 LYS B CA 1
ATOM 3649 C C . LYS B 1 229 ? -25.109 19.625 2.652 1 54.94 229 LYS B C 1
ATOM 3651 O O . LYS B 1 229 ? -25.719 20.172 1.72 1 54.94 229 LYS B O 1
ATOM 3656 N N . GLU B 1 230 ? -24.422 18.672 2.582 1 53.09 230 GLU B N 1
ATOM 3657 C CA . GLU B 1 230 ? -24.5 17.906 1.337 1 53.09 230 GLU B CA 1
ATOM 3658 C C . GLU B 1 230 ? -25.938 17.484 1.041 1 53.09 230 GLU B C 1
ATOM 3660 O O . GLU B 1 230 ? -26.344 17.406 -0.122 1 53.09 230 GLU B O 1
ATOM 3665 N N . ASN B 1 231 ? -26.562 17.375 2.145 1 47.12 231 ASN B N 1
ATOM 3666 C CA . ASN B 1 231 ? -27.969 17.031 2.006 1 47.12 231 ASN B CA 1
ATOM 3667 C C . ASN B 1 231 ? -28.828 18.25 1.653 1 47.12 231 ASN B C 1
ATOM 3669 O O . ASN B 1 231 ? -29.906 18.109 1.072 1 47.12 231 ASN B O 1
ATOM 3673 N N . THR B 1 232 ? -28.375 19.531 2.143 1 40.62 232 THR B N 1
ATOM 3674 C CA . THR B 1 232 ? -29.109 20.75 1.884 1 40.62 232 THR B CA 1
ATOM 3675 C C . THR B 1 232 ? -28.656 21.391 0.575 1 40.62 232 THR B C 1
ATOM 3677 O O . THR B 1 232 ? -29.266 22.344 0.097 1 40.62 232 THR B O 1
ATOM 3680 N N . ILE B 1 233 ? -27.469 21.484 0.244 1 39.78 233 ILE B N 1
ATOM 3681 C CA . ILE B 1 233 ? -27.031 22.109 -1 1 39.78 233 ILE B CA 1
ATOM 3682 C C . ILE B 1 233 ? -27.906 21.625 -2.154 1 39.78 233 ILE B C 1
ATOM 3684 O O . ILE B 1 233 ? -27.859 20.469 -2.539 1 39.78 233 ILE B O 1
ATOM 3688 N N . GLN B 1 234 ? -28.969 22.266 -2.307 1 34.16 234 GLN B N 1
ATOM 3689 C CA . GLN B 1 234 ? -29.859 22.359 -3.467 1 34.16 234 GLN B CA 1
ATOM 3690 C C . GLN B 1 234 ? -29.062 22.703 -4.727 1 34.16 234 GLN B C 1
ATOM 3692 O O . GLN B 1 234 ? -28.203 23.594 -4.707 1 34.16 234 GLN B O 1
ATOM 3697 N N . PRO B 1 235 ? -28.906 21.859 -5.73 1 33.12 235 PRO B N 1
ATOM 3698 C CA . PRO B 1 235 ? -28.422 22.484 -6.965 1 33.12 235 PRO B CA 1
ATOM 3699 C C . PRO B 1 235 ? -29.047 23.859 -7.215 1 33.12 235 PRO B C 1
ATOM 3701 O O . PRO B 1 235 ? -30.25 24.031 -7.051 1 33.12 235 PRO B O 1
ATOM 3704 N N . ALA B 1 236 ? -28.172 24.938 -7.207 1 27.22 236 ALA B N 1
ATOM 3705 C CA . ALA B 1 236 ? -28.656 26.141 -7.875 1 27.22 236 ALA B CA 1
ATOM 3706 C C . ALA B 1 236 ? -29.125 25.812 -9.297 1 27.22 236 ALA B C 1
ATOM 3708 O O . ALA B 1 236 ? -28.562 24.953 -9.961 1 27.22 236 ALA B O 1
#

InterPro domains:
  IPR003744 Queuosine precursor transporter [MF_02088] (13-213)
  IPR003744 Queuosine precursor transporter [PF02592] (42-203)
  IPR003744 Queuosine precursor transporter [PTHR34300] (2-210)
  IPR003744 Queuosine precursor transporter [TIGR00697] (14-209)

Radius of gyration: 23.72 Å; Cα contacts (8 Å, |Δi|>4): 546; chains: 2; bounding box: 72×58×48 Å

Foldseek 3Di:
DVVCPALVNVLLVVLLVLLLVLLLVLLLQQLDWDDDPRAIETPSLVSVLSNLLSLVVCCQQAADVSSVVSVVVSLVVLVVVLVVLVVVLVDADDPPDPDHSVRSCVRRVLSSQLSVLQNVLVVVLVVVLVVVVVVCVVVVVLPPLVCNVVVSVLVSLLSSLLSSLCRSCVVPDDPVSSVRHSVVSSVSSVVSSVVCVVVSVVVVVVSCVSCDDVSRCVRSVVNVVVSSVVSVPDPD/DVVCPALVNVLLVVLLVLLLVLLLVLLLQQLDWDDDPRAIETPSLVSVLSNLLSLVVCCQQAADVSSVVSVVVSLVVLVVVLVVLVVVLVDADDPPDPDHSVRSCVRRVLSSQLSVLQNVLVVVLVVVLVVVCVVCCVVVVLPPLVCNVVVSVLVSLLSSLLSSLCRSCVVPDDPVSSVRHSVVSSVSSVVSSVVCVVVSVVVVVVSCVSCDDVSRCVRSVVNVVVSSVVSVPDPD

Secondary structure (DSSP, 8-state):
-HHHHSHHHHHHHHHHHHHHHHHHHHHHHTT-EEEETTEEEEGGGTTHHHHHHHHHHHHHHH-HHHHHHHHHHHHHHHHHHHHHHHHHHHSPPPTT-SS-HHHHHHHHHHHHHHHHHHHHHHHHHHHHHHHHHHHHHHHSTT--HHHHHHHHHHHHHHHHHHHHHHHHHTTTS-HHHHHHHHHHHHHHHHHHHHHTHHHHHHHHHHHHHHH-HHHHHHHHHHHHHHHHHHHH----/-HHHHSHHHHHHHHHHHHHHHHHHHHHHHTT-EEEETTEEEEGGGTTHHHHHHHHHHHHHHH-HHHHHHHHHHHHHHHHHHHHHHHHHHHSPPPTT-SS-HHHHHHHHHHHHHHHHHHHHHHHHHHHHHHHHHHHHHHHSTT--HHHHHHHHHHHHHHHHHHHHHHHHHTTTS-HHHHHHHHHHHHHHHHHHHHHTHHHHHHHHHHHHHHH-HHHHHHHHHHHHHHHHHHHH----

Organism: NCBI:txid2484901

pLDDT: mean 85.06, std 15.35, range [27.22, 98.62]

Sequence (472 aa):
MPYLSNKPVVLYVLLLSLFLTFLLMAELTGSKLFTAFGFTMTMGVIPFPVTFIITDLLNEYFGRKVVRTTTIIGMIMIGLAYVLIVVDMQIPANPDSPISDSAFNNVFANSGLVIIGSVVAYLIGQFIDIQVFHFLRKKTKGKHIWLRATGSTILSQLIDSYVVIFIALGKYHAVSKLVSISNTNFLYKLGVAILITPLLYLVHMYIDRYLGENLKKELTQAAMEETGKENTIQPAMPYLSNKPVVLYVLLLSLFLTFLLMAELTGSKLFTAFGFTMTMGVIPFPVTFIITDLLNEYFGRKVVRTTTIIGMIMIGLAYVLIVVDMQIPANPDSPISDSAFNNVFANSGLVIIGSVVAYLIGQFIDIQVFHFLRKKTKGKHIWLRATGSTILSQLIDSYVVIFIALGKYHAVSKLVSISNTNFLYKLGVAILITPLLYLVHMYIDRYLGENLKKELTQAAMEETGKENTIQPA

Solvent-accessible surface area (backbone atoms only — not comparable to full-atom values): 23964 Å² total; per-residue (Å²): 106,77,78,62,67,35,65,69,48,44,51,50,52,52,46,49,51,51,37,48,50,36,52,47,49,20,33,57,48,26,49,33,23,27,68,56,96,90,37,52,35,48,48,27,61,67,36,42,61,57,45,50,51,42,47,50,52,35,32,51,46,56,7,59,68,51,36,51,50,51,50,51,50,42,50,54,47,47,52,51,50,41,52,52,50,55,56,54,66,70,52,66,48,34,93,83,24,86,36,48,57,67,45,49,42,57,47,50,51,37,12,39,31,30,40,51,14,47,52,50,24,48,57,52,39,56,55,46,48,55,48,47,50,55,47,43,51,66,68,48,73,68,72,59,60,66,59,48,51,53,48,49,50,52,52,42,45,46,45,36,30,41,41,19,42,46,57,44,40,45,92,78,48,55,68,69,55,44,50,50,34,20,50,46,44,33,50,46,52,55,51,46,60,60,64,42,47,67,56,49,55,53,52,45,53,55,50,41,64,69,55,30,73,66,53,39,52,51,30,36,49,52,13,50,47,50,55,49,40,66,62,59,63,61,84,128,104,78,78,61,67,35,64,69,47,45,51,49,52,52,45,50,52,53,37,46,48,35,52,48,49,19,32,58,48,26,49,32,22,27,68,57,99,89,37,54,34,47,48,25,59,68,37,42,63,58,45,51,53,43,47,50,51,36,33,50,46,56,6,61,68,51,36,51,51,52,50,49,51,44,48,53,47,47,50,50,50,40,52,51,49,56,54,54,67,72,51,66,46,34,95,83,24,85,36,48,56,67,42,48,40,56,48,51,51,37,12,42,31,31,40,52,14,48,53,49,24,49,57,51,37,55,54,46,47,56,47,46,50,54,47,42,51,66,68,47,72,68,73,61,59,68,58,49,52,54,48,50,50,51,50,42,43,46,44,37,30,42,41,18,42,46,57,44,41,45,92,76,47,57,69,70,57,44,51,50,34,19,49,46,43,33,51,47,52,54,49,47,62,61,63,44,48,67,57,49,54,54,53,45,53,54,49,42,64,71,55,30,72,66,53,40,50,51,29,35,49,52,12,48,47,50,54,49,41,65,61,58,65,62,83,128